Protein AF-0000000066259084 (afdb_homodimer)

Organism: Brucella abortus (strain 2308) (NCBI:txid359391)

Sequence (502 aa):
MPRYKLTVEYDGTPYVGWQRQENGHAVQGAIEQAFKKFCGEDLTLSAAGRTDAGVHATAQVAHVDLAKDWGAGKVRDAVNAHLVMADERISILNVEKTTDTFDARFSARARHYLYRIHNRRAPLAVDYQRAWWVQKQLDADAMHEAAQRLLGEHDFTTFRATQCQAKSPVKTLDRLDVTRNGDMVEMRVSARSFLHNQVRSFAGSLMEVGVGRWTADDLQAALEARDRKACGQVAPPYGLYLVGVDYAFPFMPRYKLTVEYDGTPYVGWQRQENGHAVQGAIEQAFKKFCGEDLTLSAAGRTDAGVHATAQVAHVDLAKDWGAGKVRDAVNAHLVMADERISILNVEKTTDTFDARFSARARHYLYRIHNRRAPLAVDYQRAWWVQKQLDADAMHEAAQRLLGEHDFTTFRATQCQAKSPVKTLDRLDVTRNGDMVEMRVSARSFLHNQVRSFAGSLMEVGVGRWTADDLQAALEARDRKACGQVAPPYGLYLVGVDYAFPF

Radius of gyration: 25.31 Å; Cα contacts (8 Å, |Δi|>4): 1233; chains: 2; bounding box: 58×64×52 Å

pLDDT: mean 97.37, std 3.91, range [64.94, 98.94]

Foldseek 3Di:
DWKKKWWKWFQLAQWQWADDDDPTHHVQVLLQVLVCVQPVDRWGKAWQDIAGRLATAPTTMIMTDDPDDDDFVSSQVSSQVSCVVVVGRMHGPGMDTDDPPDGNHPQWQKWKKKFKAQEDQDDDDPCVLQHHYDHAAFDQVQLFVLQVLQAAWAQQLLLADPPWDDPGSIFHWHDWGWDDDVRMIMIMTMGRDDHVLNVQLSVQQSRCRGNPNDGSVLSNVSRVVSDNVSTGDRHDNSRMYGYDTDGDDDD/DWKKKWWKWFQLAQWQWADDDDPTHHVQVLLQVLVCVQPVDRWGKAWQDIAGRLATAPTTMIMTDDPDDDDFVSSQVSSQVSCVVVVGRMHGPGMDTDDPPDGNHPQWQKWKKKFKAQEDQDDDDPCVSQHHYDHAAFDQVQLFVLQVLVAAWAQQLLQADPPWDDPGSIFHWHDWGWDDDVRMIMIMTMGRDDHVLNVQLSVQQSRCRGNPNDGSVLSNVSRVVSDNVSTGDRHDNSRMYGYDTDGDDDD

Solvent-accessible surface area (backbone atoms only — not comparable to full-atom values): 24966 Å² total; per-residue (Å²): 104,53,27,36,40,34,33,33,24,25,40,19,70,85,24,63,12,28,60,64,51,94,90,49,57,13,52,45,46,54,53,39,51,17,40,26,73,64,73,68,46,92,66,74,79,41,44,48,67,77,44,52,46,24,27,27,24,69,27,38,38,28,28,42,71,34,89,63,88,68,56,38,66,55,53,31,52,46,35,35,50,42,26,54,74,66,69,44,43,47,18,46,68,43,44,38,72,40,46,87,82,66,37,40,44,80,49,38,58,27,38,31,36,38,36,34,29,39,45,39,77,48,65,61,22,72,50,52,72,54,28,38,77,34,52,67,69,60,38,42,65,58,24,23,58,34,40,56,72,61,55,39,75,43,57,40,38,15,38,32,43,89,82,45,79,69,92,60,53,61,41,46,35,76,41,52,45,40,45,68,59,87,50,36,36,38,38,41,38,30,21,58,62,78,56,48,60,22,69,32,21,49,51,23,33,36,46,36,28,17,62,62,78,34,50,51,64,50,52,49,48,22,44,72,57,52,31,49,86,55,41,43,59,69,39,68,40,27,16,32,27,36,60,32,65,41,63,74,83,86,98,107,50,26,34,39,35,32,32,24,24,39,18,70,85,24,64,12,30,60,62,50,93,90,48,56,12,52,46,45,53,52,39,51,18,41,27,74,64,73,67,46,92,65,72,76,41,43,46,68,79,45,53,47,25,25,28,25,69,28,38,38,28,28,41,70,35,89,64,87,68,56,36,67,55,53,31,51,45,34,36,50,40,25,54,74,67,70,44,44,46,18,45,68,44,45,39,71,39,45,89,80,66,35,41,43,80,48,38,58,27,36,30,36,38,36,34,31,39,45,39,76,48,65,61,21,71,49,54,74,54,30,39,77,34,53,66,70,61,38,43,64,58,24,23,59,34,40,54,72,61,55,39,75,43,58,41,38,14,36,32,43,88,82,44,80,69,92,60,54,61,43,46,34,75,43,53,46,42,45,69,60,87,49,36,36,38,35,41,37,28,22,56,62,78,56,47,59,23,68,33,21,48,50,21,33,37,47,36,27,17,62,62,78,34,51,51,65,51,51,50,48,25,46,70,59,52,31,49,86,54,41,43,60,68,39,69,39,29,16,33,28,37,60,32,65,41,62,74,82,86,96

Structure (mmCIF, N/CA/C/O backbone):
data_AF-0000000066259084-model_v1
#
loop_
_entity.id
_entity.type
_entity.pdbx_description
1 polymer 'tRNA pseudouridine synthase A'
#
loop_
_atom_site.group_PDB
_atom_site.id
_atom_site.type_symbol
_atom_site.label_atom_id
_atom_site.label_alt_id
_atom_site.label_comp_id
_atom_site.label_asym_id
_atom_site.label_entity_id
_atom_site.label_seq_id
_atom_site.pdbx_PDB_ins_code
_atom_site.Cartn_x
_atom_site.Cartn_y
_atom_site.Cartn_z
_atom_site.occupancy
_atom_site.B_iso_or_equiv
_atom_site.auth_seq_id
_atom_site.auth_comp_id
_atom_site.auth_asym_id
_atom_site.auth_atom_id
_atom_site.pdbx_PDB_model_num
ATOM 1 N N . MET A 1 1 ? -19.312 32.031 11.414 1 90.81 1 MET A N 1
ATOM 2 C CA . MET A 1 1 ? -19.203 30.906 10.492 1 90.81 1 MET A CA 1
ATOM 3 C C . MET A 1 1 ? -18.656 29.672 11.203 1 90.81 1 MET A C 1
ATOM 5 O O . MET A 1 1 ? -17.609 29.75 11.867 1 90.81 1 MET A O 1
ATOM 9 N N . PRO A 1 2 ? -19.484 28.641 11.172 1 96.44 2 PRO A N 1
ATOM 10 C CA . PRO A 1 2 ? -18.984 27.438 11.852 1 96.44 2 PRO A CA 1
ATOM 11 C C . PRO A 1 2 ? -17.672 26.938 11.273 1 96.44 2 PRO A C 1
ATOM 13 O O . PRO A 1 2 ? -17.453 27.016 10.062 1 96.44 2 PRO A O 1
ATOM 16 N N . ARG A 1 3 ? -16.812 26.562 12.203 1 97.5 3 ARG A N 1
ATOM 17 C CA . ARG A 1 3 ? -15.531 26 11.805 1 97.5 3 ARG A CA 1
ATOM 18 C C . ARG A 1 3 ? -15.547 24.484 11.898 1 97.5 3 ARG A C 1
ATOM 20 O O . ARG A 1 3 ? -16.047 23.922 12.867 1 97.5 3 ARG A O 1
ATOM 27 N N . TYR A 1 4 ? -15 23.828 10.859 1 98.25 4 TYR A N 1
ATOM 28 C CA . TYR A 1 4 ? -14.938 22.359 10.789 1 98.25 4 TYR A CA 1
ATOM 29 C C . TYR A 1 4 ? -13.492 21.891 10.734 1 98.25 4 TYR A C 1
ATOM 31 O O . TYR A 1 4 ? -12.688 22.391 9.945 1 98.25 4 TYR A O 1
ATOM 39 N N . LYS A 1 5 ? -13.133 20.953 11.625 1 98.12 5 LYS A N 1
ATOM 40 C CA . LYS A 1 5 ? -11.867 20.219 11.586 1 98.12 5 LYS A CA 1
ATOM 41 C C . LYS A 1 5 ? -11.977 18.969 10.711 1 98.12 5 LYS A C 1
ATOM 43 O O . LYS A 1 5 ? -12.898 18.172 10.883 1 98.12 5 LYS A O 1
ATOM 48 N N . LEU A 1 6 ? -11.148 18.844 9.805 1 98.62 6 LEU A N 1
ATOM 49 C CA . LEU A 1 6 ? -11.109 17.703 8.891 1 98.62 6 LEU A CA 1
ATOM 50 C C . LEU A 1 6 ? -9.898 16.828 9.172 1 98.62 6 LEU A C 1
ATOM 52 O O . LEU A 1 6 ? -8.781 17.328 9.336 1 98.62 6 LEU A O 1
ATOM 56 N N . THR A 1 7 ? -10.047 15.523 9.289 1 98.81 7 THR A N 1
ATOM 57 C CA . THR A 1 7 ? -8.961 14.547 9.203 1 98.81 7 THR A CA 1
ATOM 58 C C . THR A 1 7 ? -8.875 13.953 7.801 1 98.81 7 THR A C 1
ATOM 60 O O . THR A 1 7 ? -9.859 13.398 7.297 1 98.81 7 THR A O 1
ATOM 63 N N . VAL A 1 8 ? -7.719 14.062 7.207 1 98.88 8 VAL A N 1
ATOM 64 C CA . VAL A 1 8 ? -7.609 13.812 5.773 1 98.88 8 VAL A CA 1
ATOM 65 C C . VAL A 1 8 ? -6.551 12.742 5.512 1 98.88 8 VAL A C 1
ATOM 67 O O . VAL A 1 8 ? -5.461 12.789 6.082 1 98.88 8 VAL A O 1
ATOM 70 N N . GLU A 1 9 ? -6.891 11.773 4.699 1 98.94 9 GLU A N 1
ATOM 71 C CA . GLU A 1 9 ? -5.973 10.789 4.137 1 98.94 9 GLU A CA 1
ATOM 72 C C . GLU A 1 9 ? -5.746 11.023 2.648 1 98.94 9 GLU A C 1
ATOM 74 O O . GLU A 1 9 ? -6.691 11.32 1.911 1 98.94 9 GLU A O 1
ATOM 79 N N . TYR A 1 10 ? -4.473 10.953 2.209 1 98.94 10 TYR A N 1
ATOM 80 C CA . TYR A 1 10 ? -4.258 11.031 0.77 1 98.94 10 TYR A CA 1
ATOM 81 C C . TYR A 1 10 ? -3.004 10.266 0.364 1 98.94 10 TYR A C 1
ATOM 83 O O . TYR A 1 10 ? -2.049 10.164 1.14 1 98.94 10 TYR A O 1
ATOM 91 N N . ASP A 1 11 ? -3.082 9.609 -0.791 1 98.81 11 ASP A N 1
ATOM 92 C CA . ASP A 1 11 ? -1.919 9.203 -1.572 1 98.81 11 ASP A CA 1
ATOM 93 C C . ASP A 1 11 ? -1.311 10.398 -2.309 1 98.81 11 ASP A C 1
ATOM 95 O O . ASP A 1 11 ? -1.929 10.953 -3.217 1 98.81 11 ASP A O 1
ATOM 99 N N . GLY A 1 12 ? -0.114 10.758 -1.939 1 98.69 12 GLY A N 1
ATOM 100 C CA . GLY A 1 12 ? 0.489 11.977 -2.445 1 98.69 12 GLY A CA 1
ATOM 101 C C . GLY A 1 12 ? 1.026 11.836 -3.857 1 98.69 12 GLY A C 1
ATOM 102 O O . GLY A 1 12 ? 1.414 12.828 -4.48 1 98.69 12 GLY A O 1
ATOM 103 N N . THR A 1 13 ? 0.967 10.727 -4.488 1 98.06 13 THR A N 1
ATOM 104 C CA . THR A 1 13 ? 1.646 10.383 -5.73 1 98.06 13 THR A CA 1
ATOM 105 C C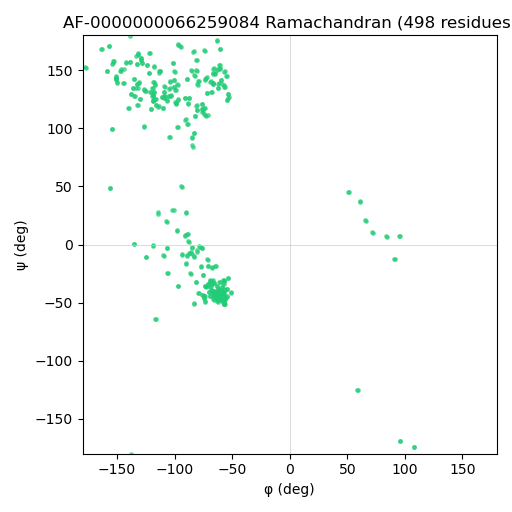 . THR A 1 13 ? 1.197 11.305 -6.863 1 98.06 13 THR A C 1
ATOM 107 O O . THR A 1 13 ? 2.027 11.844 -7.598 1 98.06 13 THR A O 1
ATOM 110 N N . PRO A 1 14 ? -0.052 11.562 -7.016 1 97.62 14 PRO A N 1
ATOM 111 C CA . PRO A 1 14 ? -0.443 12.352 -8.188 1 97.62 14 PRO A CA 1
ATOM 112 C C . PRO A 1 14 ? -0.421 13.852 -7.918 1 97.62 14 PRO A C 1
ATOM 114 O O . PRO A 1 14 ? -0.812 14.641 -8.781 1 97.62 14 PRO A O 1
ATOM 117 N N . TYR A 1 15 ? 0.095 14.305 -6.801 1 98.44 15 TYR A N 1
ATOM 118 C CA . TYR A 1 15 ? -0.053 15.703 -6.418 1 98.44 15 TYR A CA 1
ATOM 119 C C . TYR A 1 15 ? 1.305 16.391 -6.316 1 98.44 15 TYR A C 1
ATOM 121 O O . TYR A 1 15 ? 2.305 15.75 -5.973 1 98.44 15 TYR A O 1
ATOM 129 N N . VAL A 1 16 ? 1.311 17.672 -6.508 1 97.88 16 VAL A N 1
ATOM 130 C CA . VAL A 1 16 ? 2.518 18.484 -6.379 1 97.88 16 VAL A CA 1
ATOM 131 C C . VAL A 1 16 ? 2.654 18.984 -4.941 1 97.88 16 VAL A C 1
ATOM 133 O O . VAL A 1 16 ? 3.17 20.078 -4.703 1 97.88 16 VAL A O 1
ATOM 136 N N . GLY A 1 17 ? 2.105 18.234 -3.984 1 97.5 17 GLY A N 1
ATOM 137 C CA . GLY A 1 17 ? 2.146 18.594 -2.576 1 97.5 17 GLY A CA 1
ATOM 138 C C . GLY A 1 17 ? 0.803 19.047 -2.039 1 97.5 17 GLY A C 1
ATOM 139 O O . GLY A 1 17 ? -0.216 18.938 -2.723 1 97.5 17 GLY A O 1
ATOM 140 N N . TRP A 1 18 ? 0.792 19.484 -0.828 1 97.75 18 TRP A N 1
ATOM 141 C CA . TRP A 1 18 ? -0.435 19.938 -0.181 1 97.75 18 TRP A CA 1
ATOM 142 C C . TRP A 1 18 ? -0.875 21.297 -0.735 1 97.75 18 TRP A C 1
ATOM 144 O O . TRP A 1 18 ? -2.031 21.469 -1.134 1 97.75 18 TRP A O 1
ATOM 154 N N . GLN A 1 19 ? 0.042 22.234 -0.811 1 95.44 19 GLN A N 1
ATOM 155 C CA . GLN A 1 19 ? -0.275 23.656 -1.025 1 95.44 19 GLN A CA 1
ATOM 156 C C . GLN A 1 19 ? -0.739 23.891 -2.457 1 95.44 19 GLN A C 1
ATOM 158 O O . GLN A 1 19 ? -0.089 23.453 -3.41 1 95.44 19 GLN A O 1
ATOM 163 N N . ARG A 1 20 ? -1.82 24.562 -2.527 1 95 20 ARG A N 1
ATOM 164 C CA . ARG A 1 20 ? -2.363 24.938 -3.832 1 95 20 ARG A CA 1
ATOM 165 C C . ARG A 1 20 ? -1.345 25.719 -4.648 1 95 20 ARG A C 1
ATOM 167 O O . ARG A 1 20 ? -0.677 26.609 -4.121 1 95 20 ARG A O 1
ATOM 174 N N . GLN A 1 21 ? -1.228 25.375 -5.883 1 89.81 21 GLN A N 1
ATOM 175 C CA . GLN A 1 21 ? -0.349 26.062 -6.824 1 89.81 21 GLN A CA 1
ATOM 176 C C . GLN A 1 21 ? -1.098 26.438 -8.102 1 89.81 21 GLN A C 1
ATOM 178 O O . GLN A 1 21 ? -2.139 25.859 -8.406 1 89.81 21 GLN A O 1
ATOM 183 N N . GLU A 1 22 ? -0.577 27.359 -8.828 1 88.31 22 GLU A N 1
ATOM 184 C CA . GLU A 1 22 ? -1.215 27.844 -10.055 1 88.31 22 GLU A CA 1
ATOM 185 C C . GLU A 1 22 ? -1.18 26.781 -11.148 1 88.31 22 GLU A C 1
ATOM 187 O O . GLU A 1 22 ? -2.174 26.562 -11.844 1 88.31 22 GLU A O 1
ATOM 192 N N . ASN A 1 23 ? -0.126 26.109 -11.375 1 87.94 23 ASN A N 1
ATOM 193 C CA . ASN A 1 23 ? 0.038 25.188 -12.484 1 87.94 23 ASN A CA 1
ATOM 194 C C . ASN A 1 23 ? 0.192 23.75 -12.008 1 87.94 23 ASN A C 1
ATOM 196 O O . ASN A 1 23 ? 0.708 22.906 -12.727 1 87.94 23 ASN A O 1
ATOM 200 N N . GLY A 1 24 ? -0.366 23.375 -10.836 1 92.5 24 GLY A N 1
ATOM 201 C CA . GLY A 1 24 ? -0.184 22 -10.367 1 92.5 24 GLY A CA 1
ATOM 202 C C . GLY A 1 24 ? -1.385 21.469 -9.609 1 92.5 24 GLY A C 1
ATOM 203 O O . GLY A 1 24 ? -2.172 22.234 -9.062 1 92.5 24 GLY A O 1
ATOM 204 N N . HIS A 1 25 ? -1.585 20.188 -9.656 1 97.56 25 HIS A N 1
ATOM 205 C CA . HIS A 1 25 ? -2.66 19.5 -8.945 1 97.56 25 HIS A CA 1
ATOM 206 C C . HIS A 1 25 ? -2.271 19.219 -7.5 1 97.56 25 HIS A C 1
ATOM 208 O O . HIS A 1 25 ? -1.547 18.25 -7.227 1 97.56 25 HIS A O 1
ATOM 214 N N . ALA A 1 26 ? -2.668 20.078 -6.59 1 98.44 26 ALA A N 1
ATOM 215 C CA . ALA A 1 26 ? -2.309 19.984 -5.176 1 98.44 26 ALA A CA 1
ATOM 216 C C . ALA A 1 26 ? -3.461 19.406 -4.355 1 98.44 26 ALA A C 1
ATOM 218 O O . ALA A 1 26 ? -4.625 19.516 -4.746 1 98.44 26 ALA A O 1
ATOM 219 N N . VAL A 1 27 ? -3.191 18.828 -3.219 1 98.75 27 VAL A N 1
ATOM 220 C CA . VAL A 1 27 ? -4.191 18.219 -2.352 1 98.75 27 VAL A CA 1
ATOM 221 C C . VAL A 1 27 ? -5.184 19.281 -1.88 1 98.75 27 VAL A C 1
ATOM 223 O O . VAL A 1 27 ? -6.398 19.078 -1.943 1 98.75 27 VAL A O 1
ATOM 226 N N . GLN A 1 28 ? -4.621 20.406 -1.45 1 98.62 28 GLN A N 1
ATOM 227 C CA . GLN A 1 28 ? -5.449 21.5 -0.959 1 98.62 28 GLN A CA 1
ATOM 228 C C . GLN A 1 28 ? -6.457 21.953 -2.014 1 98.62 28 GLN A C 1
ATOM 230 O O . GLN A 1 28 ? -7.656 22.047 -1.731 1 98.62 28 GLN A O 1
ATOM 235 N N . GLY A 1 29 ? -5.953 22.219 -3.227 1 98.12 29 GLY A N 1
ATOM 236 C CA . GLY A 1 29 ? -6.828 22.641 -4.309 1 98.12 29 GLY A CA 1
ATOM 237 C C . GLY A 1 29 ? -7.93 21.641 -4.613 1 98.12 29 GLY A C 1
ATOM 238 O O . GLY A 1 29 ? -9.07 22.031 -4.863 1 98.12 29 GLY A O 1
ATOM 239 N N . ALA A 1 30 ? -7.617 20.391 -4.605 1 98.56 30 ALA A N 1
ATOM 240 C CA . ALA A 1 30 ? -8.594 19.344 -4.875 1 98.56 30 ALA A CA 1
ATOM 241 C C . ALA A 1 30 ? -9.719 19.344 -3.84 1 98.56 30 ALA A C 1
ATOM 243 O O . ALA A 1 30 ? -10.898 19.234 -4.191 1 98.56 30 ALA A O 1
ATOM 244 N N . ILE A 1 31 ? -9.375 19.469 -2.555 1 98.81 31 ILE A N 1
ATOM 245 C CA . ILE A 1 31 ? -10.375 19.484 -1.488 1 98.81 31 ILE A CA 1
ATOM 246 C C . ILE A 1 31 ? -11.227 20.75 -1.595 1 98.81 31 ILE A C 1
ATOM 248 O O . ILE A 1 31 ? -12.445 20.688 -1.447 1 98.81 31 ILE A O 1
ATOM 252 N N . GLU A 1 32 ? -10.539 21.906 -1.866 1 98.62 32 GLU A N 1
ATOM 253 C CA . GLU A 1 32 ? -11.266 23.156 -2.01 1 98.62 32 GLU A CA 1
ATOM 254 C C . GLU A 1 32 ? -12.258 23.094 -3.17 1 98.62 32 GLU A C 1
ATOM 256 O O . GLU A 1 32 ? -13.375 23.594 -3.064 1 98.62 32 GLU A O 1
ATOM 261 N N . GLN A 1 33 ? -11.844 22.469 -4.23 1 98.25 33 GLN A N 1
ATOM 262 C CA . GLN A 1 33 ? -12.75 22.281 -5.359 1 98.25 33 GLN A CA 1
ATOM 263 C C . GLN A 1 33 ? -13.938 21.406 -4.98 1 98.25 33 GLN A C 1
ATOM 265 O O . GLN A 1 33 ? -15.062 21.641 -5.414 1 98.25 33 GLN A O 1
ATOM 270 N N . ALA A 1 34 ? -13.727 20.375 -4.215 1 98.75 34 ALA A N 1
ATOM 271 C CA . ALA A 1 34 ? -14.812 19.516 -3.738 1 98.75 34 ALA A CA 1
ATOM 272 C C . ALA A 1 34 ? -15.805 20.312 -2.893 1 98.75 34 ALA A C 1
ATOM 274 O O . ALA A 1 34 ? -17.016 20.156 -3.021 1 98.75 34 ALA A O 1
ATOM 275 N N . PHE A 1 35 ? -15.289 21.219 -2.049 1 98.75 35 PHE A N 1
ATOM 276 C CA . PHE A 1 35 ? -16.156 22.078 -1.249 1 98.75 35 PHE A CA 1
ATOM 277 C C . PHE A 1 35 ? -16.953 23.016 -2.141 1 98.75 35 PHE A C 1
ATOM 279 O O . PHE A 1 35 ? -18.141 23.266 -1.893 1 98.75 35 PHE A O 1
ATOM 286 N N . LYS A 1 36 ? -16.266 23.562 -3.158 1 98.69 36 LYS A N 1
ATOM 287 C CA . LYS A 1 36 ? -16.969 24.453 -4.094 1 98.69 36 LYS A CA 1
ATOM 288 C C . LYS A 1 36 ? -18.156 23.734 -4.734 1 98.69 36 LYS A C 1
ATOM 290 O O . LYS A 1 36 ? -19.234 24.312 -4.848 1 98.69 36 LYS A O 1
ATOM 295 N N . LYS A 1 37 ? -17.984 22.531 -5.086 1 98.62 37 LYS A N 1
ATOM 296 C CA . LYS A 1 37 ? -19.047 21.75 -5.703 1 98.62 37 LYS A CA 1
ATOM 297 C C . LYS A 1 37 ? -20.141 21.406 -4.688 1 98.62 37 LYS A C 1
ATOM 299 O O . LYS A 1 37 ? -21.328 21.359 -5.035 1 98.62 37 LYS A O 1
ATOM 304 N N . PHE A 1 38 ? -19.734 21.203 -3.441 1 98.44 38 PHE A N 1
ATOM 305 C CA . PHE A 1 38 ? -20.656 20.797 -2.375 1 98.44 38 PHE A CA 1
ATOM 306 C C . PHE A 1 38 ? -21.531 21.969 -1.945 1 98.44 38 PHE A C 1
ATOM 308 O O . PHE A 1 38 ? -22.75 21.859 -1.937 1 98.44 38 PHE A O 1
ATOM 315 N N . CYS A 1 39 ? -20.891 23.156 -1.78 1 97.81 39 CYS A N 1
ATOM 316 C CA . CYS A 1 39 ? -21.688 24.203 -1.126 1 97.81 39 CYS A CA 1
ATOM 317 C C . CYS A 1 39 ? -21.531 25.531 -1.846 1 97.81 39 CYS A C 1
ATOM 319 O O . CYS A 1 39 ? -22.047 26.547 -1.381 1 97.81 39 CYS A O 1
ATOM 321 N N . GLY A 1 40 ? -20.734 25.547 -2.914 1 97.75 40 GLY A N 1
ATOM 322 C CA . GLY A 1 40 ? -20.672 26.719 -3.771 1 97.75 40 GLY A CA 1
ATOM 323 C C . GLY A 1 40 ? -19.703 27.781 -3.26 1 97.75 40 GLY A C 1
ATOM 324 O O . GLY A 1 40 ? -19.594 28.859 -3.842 1 97.75 40 GLY A O 1
ATOM 325 N N . GLU A 1 41 ? -18.969 27.5 -2.238 1 96.88 41 GLU A N 1
ATOM 326 C CA . GLU A 1 41 ? -18.109 28.484 -1.611 1 96.88 41 GLU A CA 1
ATOM 327 C C . GLU A 1 41 ? -16.672 28.359 -2.111 1 96.88 41 GLU A C 1
ATOM 329 O O . GLU A 1 41 ? -16.172 27.25 -2.305 1 96.88 41 GLU A O 1
ATOM 334 N N . ASP A 1 42 ? -16.094 29.547 -2.359 1 95.94 42 ASP A N 1
ATOM 335 C CA . ASP A 1 42 ? -14.648 29.594 -2.562 1 95.94 42 ASP A CA 1
ATOM 336 C C . ASP A 1 42 ? -13.914 29.781 -1.236 1 95.94 42 ASP A C 1
ATOM 338 O O . ASP A 1 42 ? -13.977 30.859 -0.631 1 95.94 42 ASP A O 1
ATOM 342 N N . LEU A 1 43 ? -13.344 28.75 -0.74 1 96 43 LEU A N 1
ATOM 343 C CA . LEU A 1 43 ? -12.719 28.812 0.576 1 96 43 LEU A CA 1
ATOM 344 C C . LEU A 1 43 ? -11.242 28.438 0.492 1 96 43 LEU A C 1
ATOM 346 O O . LEU A 1 43 ? -10.766 28 -0.558 1 96 43 LEU A O 1
ATOM 350 N N . THR A 1 44 ? -10.555 28.75 1.512 1 95.81 44 THR A N 1
ATOM 351 C CA . THR A 1 44 ? -9.148 28.359 1.667 1 95.81 44 THR A CA 1
ATOM 352 C C . THR A 1 44 ? -8.961 27.484 2.898 1 95.81 44 THR A C 1
ATOM 354 O O . THR A 1 44 ? -9.352 27.859 4.004 1 95.81 44 THR A O 1
ATOM 357 N N . LEU A 1 45 ? -8.422 26.312 2.695 1 97.12 45 LEU A N 1
ATOM 358 C CA . LEU A 1 45 ? -8.141 25.391 3.793 1 97.12 45 LEU A CA 1
ATOM 359 C C . LEU A 1 45 ? -6.863 25.781 4.523 1 97.12 45 LEU A C 1
ATOM 361 O O . LEU A 1 45 ? -5.898 26.234 3.896 1 97.12 45 LEU A O 1
ATOM 365 N N . SER A 1 46 ? -6.895 25.656 5.762 1 97.06 46 SER A N 1
ATOM 366 C CA . SER A 1 46 ? -5.684 25.656 6.574 1 97.06 46 SER A CA 1
ATOM 367 C C . SER A 1 46 ? -5.316 24.25 7.039 1 97.06 46 SER A C 1
ATOM 369 O O . SER A 1 46 ? -6.195 23.469 7.414 1 97.06 46 SER A O 1
ATOM 371 N N . ALA A 1 47 ? -4.109 23.922 7.043 1 98 47 ALA A N 1
ATOM 372 C CA . ALA A 1 47 ? -3.703 22.562 7.391 1 98 47 ALA A CA 1
ATOM 373 C C . ALA A 1 47 ? -2.617 22.578 8.461 1 98 47 ALA A C 1
ATOM 375 O O . ALA A 1 47 ? -1.923 23.578 8.641 1 98 47 ALA A O 1
ATOM 376 N N . ALA A 1 48 ? -2.523 21.438 9.125 1 97.62 48 ALA A N 1
ATOM 377 C CA . ALA A 1 48 ? -1.531 21.266 10.18 1 97.62 48 ALA A CA 1
ATOM 378 C C . ALA A 1 48 ? -0.12 21.219 9.609 1 97.62 48 ALA A C 1
ATOM 380 O O . ALA A 1 48 ? 0.85 21.562 10.289 1 97.62 48 ALA A O 1
ATOM 381 N N . GLY A 1 49 ? 0.018 20.703 8.422 1 94.38 49 GLY A N 1
ATOM 382 C CA . GLY A 1 49 ? 1.308 20.594 7.762 1 94.38 49 GLY A CA 1
ATOM 383 C C . GLY A 1 49 ? 1.21 20.656 6.25 1 94.38 49 GLY A C 1
ATOM 384 O O . GLY A 1 49 ? 0.249 20.156 5.66 1 94.38 49 GLY A O 1
ATOM 385 N N . ARG A 1 50 ? 2.166 21.281 5.633 1 93.75 50 ARG A N 1
ATOM 386 C CA . ARG A 1 50 ? 2.275 21.328 4.18 1 93.75 50 ARG A CA 1
ATOM 387 C C . ARG A 1 50 ? 3.254 20.281 3.67 1 93.75 50 ARG A C 1
ATOM 389 O O . ARG A 1 50 ? 4.469 20.5 3.672 1 93.75 50 ARG A O 1
ATOM 396 N N . THR A 1 51 ? 2.719 19.203 3.188 1 97.06 51 THR A N 1
ATOM 397 C CA . THR A 1 51 ? 3.557 18.094 2.717 1 97.06 51 THR A CA 1
ATOM 398 C C . THR A 1 51 ? 4.07 18.375 1.306 1 97.06 51 THR A C 1
ATOM 400 O O . THR A 1 51 ? 3.367 18.984 0.493 1 97.06 51 THR A O 1
ATOM 403 N N . ASP A 1 52 ? 5.246 17.859 0.987 1 96.06 52 ASP A N 1
ATOM 404 C CA . ASP A 1 52 ? 5.863 18 -0.329 1 96.06 52 ASP A CA 1
ATOM 405 C C . ASP A 1 52 ? 5.168 17.109 -1.354 1 96.06 52 ASP A C 1
ATOM 407 O O . ASP A 1 52 ? 4.355 16.25 -0.993 1 96.06 52 ASP A O 1
ATOM 411 N N . ALA A 1 53 ? 5.531 17.422 -2.641 1 97.44 53 ALA A N 1
ATOM 412 C CA . ALA A 1 53 ? 5.074 16.547 -3.723 1 97.44 53 ALA A CA 1
ATOM 413 C C . ALA A 1 53 ? 5.445 15.094 -3.455 1 97.44 53 ALA A C 1
ATOM 415 O O . ALA A 1 53 ? 6.586 14.797 -3.09 1 97.44 53 ALA A O 1
ATOM 416 N N . GLY A 1 54 ? 4.453 14.234 -3.574 1 98.25 54 GLY A N 1
ATOM 417 C CA . GLY A 1 54 ? 4.715 12.812 -3.463 1 98.25 54 GLY A CA 1
ATOM 418 C C . GLY A 1 54 ? 4.578 12.289 -2.047 1 98.25 54 GLY A C 1
ATOM 419 O O . GLY A 1 54 ? 4.551 11.07 -1.827 1 98.25 54 GLY A O 1
ATOM 420 N N . VAL A 1 55 ? 4.496 13.164 -1.034 1 98.88 55 VAL A N 1
ATOM 421 C CA . VAL A 1 55 ? 4.375 12.742 0.358 1 98.88 55 VAL A CA 1
ATOM 422 C C . VAL A 1 55 ? 2.926 12.367 0.659 1 98.88 55 VAL A C 1
ATOM 424 O O . VAL A 1 55 ? 1.995 13.047 0.221 1 98.88 55 VAL A O 1
ATOM 427 N N . HIS A 1 56 ? 2.754 11.297 1.377 1 98.94 56 HIS A N 1
ATOM 428 C CA . HIS A 1 56 ? 1.436 10.781 1.721 1 98.94 56 HIS A CA 1
ATOM 429 C C . HIS A 1 56 ? 0.985 11.281 3.09 1 98.94 56 HIS A C 1
ATOM 431 O O . HIS A 1 56 ? 1.772 11.875 3.828 1 98.94 56 HIS A O 1
ATOM 437 N N . ALA A 1 57 ? -0.275 11.008 3.361 1 98.94 57 ALA A N 1
ATOM 438 C CA . ALA A 1 57 ? -0.785 11.242 4.711 1 98.94 57 ALA A CA 1
ATOM 439 C C . ALA A 1 57 ? -1.908 10.266 5.047 1 98.94 57 ALA A C 1
ATOM 441 O O . ALA A 1 57 ? -2.752 9.961 4.199 1 98.94 57 ALA A O 1
ATOM 442 N N . THR A 1 58 ? -1.876 9.789 6.266 1 98.69 58 THR A N 1
ATOM 443 C CA . THR A 1 58 ? -2.996 8.992 6.762 1 98.69 58 THR A CA 1
ATOM 444 C C . THR A 1 58 ? -3.783 9.773 7.812 1 98.69 58 THR A C 1
ATOM 446 O O . THR A 1 58 ? -4.887 9.367 8.195 1 98.69 58 THR A O 1
ATOM 449 N N . ALA A 1 59 ? -3.236 10.922 8.242 1 98.5 59 ALA A N 1
ATOM 450 C CA . ALA A 1 59 ? -3.916 11.688 9.281 1 98.5 59 ALA A CA 1
ATOM 451 C C . ALA A 1 59 ? -3.516 13.164 9.234 1 98.5 59 ALA A C 1
ATOM 453 O O . ALA A 1 59 ? -3.139 13.742 10.25 1 98.5 59 ALA A O 1
ATOM 454 N N . GLN A 1 60 ? -3.543 13.766 8.078 1 98.81 60 GLN A N 1
ATOM 455 C CA . GLN A 1 60 ? -3.463 15.219 7.98 1 98.81 60 GLN A CA 1
ATOM 456 C C . GLN A 1 60 ? -4.68 15.883 8.617 1 98.81 60 GLN A C 1
ATOM 458 O O . GLN A 1 60 ? -5.766 15.297 8.648 1 98.81 60 GLN A O 1
ATOM 463 N N . VAL A 1 61 ? -4.492 17.047 9.195 1 98.69 61 VAL A N 1
ATOM 464 C CA . VAL A 1 61 ? -5.613 17.781 9.758 1 98.69 61 VAL A CA 1
ATOM 465 C C . VAL A 1 61 ? -5.727 19.141 9.078 1 98.69 61 VAL A C 1
ATOM 467 O O . VAL A 1 61 ? -4.723 19.844 8.898 1 98.69 61 VAL A O 1
ATOM 470 N N . ALA A 1 62 ? -6.855 19.453 8.672 1 98.62 62 ALA A N 1
ATOM 471 C CA . ALA A 1 62 ? -7.172 20.766 8.109 1 98.62 62 ALA A CA 1
ATOM 472 C C . ALA A 1 62 ? -8.438 21.328 8.734 1 98.62 62 ALA A C 1
ATOM 474 O O . ALA A 1 62 ? -9.148 20.641 9.477 1 98.62 62 ALA A O 1
ATOM 475 N N . HIS A 1 63 ? -8.656 22.625 8.562 1 98.31 63 HIS A N 1
ATOM 476 C CA . HIS A 1 63 ? -9.922 23.203 8.984 1 98.31 63 HIS A CA 1
ATOM 477 C C . HIS A 1 63 ? -10.445 24.203 7.965 1 98.31 63 HIS A C 1
ATOM 479 O O . HIS A 1 63 ? -9.68 24.703 7.137 1 98.31 63 HIS A O 1
ATOM 485 N N . VAL A 1 64 ? -11.656 24.406 8 1 98.06 64 VAL A N 1
ATOM 486 C CA . VAL A 1 64 ? -12.336 25.328 7.105 1 98.06 64 VAL A CA 1
ATOM 487 C C . VAL A 1 64 ? -13.523 25.984 7.824 1 98.06 64 VAL A C 1
ATOM 489 O O . VAL A 1 64 ? -14.094 25.391 8.742 1 98.06 64 VAL A O 1
ATOM 492 N N . ASP A 1 65 ? -13.828 27.188 7.445 1 97.94 65 ASP A N 1
ATOM 493 C CA . ASP A 1 65 ? -15.039 27.875 7.883 1 97.94 65 ASP A CA 1
ATOM 494 C C . ASP A 1 65 ? -16.094 27.875 6.785 1 97.94 65 ASP A C 1
ATOM 496 O O . ASP A 1 65 ? -15.805 28.188 5.633 1 97.94 65 ASP A O 1
ATOM 500 N N . LEU A 1 66 ? -17.281 27.438 7.152 1 98 66 LEU A N 1
ATOM 501 C CA . LEU A 1 66 ? -18.359 27.391 6.172 1 98 66 LEU A CA 1
ATOM 502 C C . LEU A 1 66 ? -19.453 28.391 6.531 1 98 66 LEU A C 1
ATOM 504 O O . LEU A 1 66 ? -19.703 28.641 7.711 1 98 66 LEU A O 1
ATOM 508 N N . ALA A 1 67 ? -20.094 28.922 5.48 1 97.38 67 ALA A N 1
ATOM 509 C CA . ALA A 1 67 ? -21.141 29.922 5.672 1 97.38 67 ALA A CA 1
ATOM 510 C C . ALA A 1 67 ? -22.359 29.312 6.363 1 97.38 67 ALA A C 1
ATOM 512 O O . ALA A 1 67 ? -22.969 29.938 7.234 1 97.38 67 ALA A O 1
ATOM 513 N N . LYS A 1 68 ? -22.688 28.125 5.953 1 97.38 68 LYS A N 1
ATOM 514 C CA . LYS A 1 68 ? -23.859 27.422 6.5 1 97.38 68 LYS A CA 1
ATOM 515 C C . LYS A 1 68 ? -23.438 26.406 7.559 1 97.38 68 LYS A C 1
ATOM 517 O O . LYS A 1 68 ? -22.375 25.797 7.461 1 97.38 68 LYS A O 1
ATOM 522 N N . ASP A 1 69 ? -24.344 26.219 8.547 1 97.75 69 ASP A N 1
ATOM 523 C CA . ASP A 1 69 ? -24.125 25.266 9.625 1 97.75 69 ASP A CA 1
ATOM 524 C C . ASP A 1 69 ? -24.531 23.844 9.211 1 97.75 69 ASP A C 1
ATOM 526 O O . ASP A 1 69 ? -25.625 23.391 9.562 1 97.75 69 ASP A O 1
ATOM 530 N N . TRP A 1 70 ? -23.688 23.156 8.578 1 97.81 70 TRP A N 1
ATOM 531 C CA . TRP A 1 70 ? -23.953 21.797 8.109 1 97.81 70 TRP A CA 1
ATOM 532 C C . TRP A 1 70 ? -23.672 20.781 9.203 1 97.81 70 TRP A C 1
ATOM 534 O O . TRP A 1 70 ? -22.812 21 10.055 1 97.81 70 TRP A O 1
ATOM 544 N N . GLY A 1 71 ? -24.391 19.688 9.188 1 98.25 71 GLY A N 1
ATOM 545 C CA . GLY A 1 71 ? -23.938 18.562 9.984 1 98.25 71 GLY A CA 1
ATOM 546 C C . GLY A 1 71 ? -22.578 18.031 9.57 1 98.25 71 GLY A C 1
ATOM 547 O O . GLY A 1 71 ? -22.281 17.938 8.375 1 98.25 71 GLY A O 1
ATOM 548 N N . ALA A 1 72 ? -21.734 17.688 10.523 1 98.25 72 ALA A N 1
ATOM 549 C CA . ALA A 1 72 ? -20.375 17.219 10.25 1 98.25 72 ALA A CA 1
ATOM 550 C C . ALA A 1 72 ? -20.391 16.016 9.312 1 98.25 72 ALA A C 1
ATOM 552 O O . ALA A 1 72 ? -19.578 15.938 8.391 1 98.25 72 ALA A O 1
ATOM 553 N N . GLY A 1 73 ? -21.25 15.062 9.602 1 98.19 73 GLY A N 1
ATOM 554 C CA . GLY A 1 73 ? -21.359 13.891 8.758 1 98.19 73 GLY A CA 1
ATOM 555 C C . GLY A 1 73 ? -21.719 14.219 7.32 1 98.19 73 GLY A C 1
ATOM 556 O O . GLY A 1 73 ? -21.203 13.594 6.387 1 98.19 73 GLY A O 1
ATOM 557 N N . LYS A 1 74 ? -22.594 15.156 7.176 1 98.5 74 LYS A N 1
ATOM 558 C CA . LYS A 1 74 ? -22.984 15.594 5.84 1 98.5 74 LYS A CA 1
ATOM 559 C C . LYS A 1 74 ? -21.797 16.203 5.098 1 98.5 74 LYS A C 1
ATOM 561 O O . LYS A 1 74 ? -21.594 15.938 3.912 1 98.5 74 LYS A O 1
ATOM 566 N N . VAL A 1 75 ? -21.047 17.062 5.777 1 98.69 75 VAL A N 1
ATOM 567 C CA . VAL A 1 75 ? -19.875 17.672 5.184 1 98.69 75 VAL A CA 1
ATOM 568 C C . VAL A 1 75 ? -18.906 16.594 4.723 1 98.69 75 VAL A C 1
ATOM 570 O O . VAL A 1 75 ? -18.453 16.594 3.57 1 98.69 75 VAL A O 1
ATOM 573 N N . ARG A 1 76 ? -18.609 15.625 5.57 1 98.81 76 ARG A N 1
ATOM 574 C CA . ARG A 1 76 ? -17.688 14.531 5.266 1 98.81 76 ARG A CA 1
ATOM 575 C C . ARG A 1 76 ? -18.141 13.773 4.02 1 98.81 76 ARG A C 1
ATOM 577 O O . ARG A 1 76 ? -17.359 13.602 3.078 1 98.81 76 ARG A O 1
ATOM 584 N N . ASP A 1 77 ? -19.422 13.383 4.039 1 98.62 77 ASP A N 1
ATOM 585 C CA . ASP A 1 77 ? -19.922 12.516 2.979 1 98.62 77 ASP A CA 1
ATOM 586 C C . ASP A 1 77 ? -20.016 13.266 1.653 1 98.62 77 ASP A C 1
ATOM 588 O O . ASP A 1 77 ? -19.688 12.719 0.599 1 98.62 77 ASP A O 1
ATOM 592 N N . ALA A 1 78 ? -20.469 14.5 1.734 1 98.81 78 ALA A N 1
ATOM 593 C CA . ALA A 1 78 ? -20.609 15.289 0.518 1 98.81 78 ALA A CA 1
ATOM 594 C C . ALA A 1 78 ? -19.25 15.578 -0.115 1 98.81 78 ALA A C 1
ATOM 596 O O . ALA A 1 78 ? -19.078 15.438 -1.329 1 98.81 78 ALA A O 1
ATOM 597 N N . VAL A 1 79 ? -18.297 15.969 0.688 1 98.88 79 VAL A N 1
ATOM 598 C CA . VAL A 1 79 ? -16.969 16.281 0.168 1 98.88 79 VAL A CA 1
ATOM 599 C C . VAL A 1 79 ? -16.344 15.008 -0.419 1 98.88 79 VAL A C 1
ATOM 601 O O . VAL A 1 79 ? -15.766 15.047 -1.511 1 98.88 79 VAL A O 1
ATOM 604 N N . ASN A 1 80 ? -16.453 13.906 0.244 1 98.88 80 ASN A N 1
ATOM 605 C CA . ASN A 1 80 ? -15.922 12.641 -0.265 1 98.88 80 ASN A CA 1
ATOM 606 C C . ASN A 1 80 ? -16.594 12.25 -1.583 1 98.88 80 ASN A C 1
ATOM 608 O O . ASN A 1 80 ? -15.93 11.719 -2.48 1 98.88 80 ASN A O 1
ATOM 612 N N . ALA A 1 81 ? -17.875 12.484 -1.637 1 98.75 81 ALA A N 1
ATOM 613 C CA . ALA A 1 81 ? -18.578 12.164 -2.879 1 98.75 81 ALA A CA 1
ATOM 614 C C . ALA A 1 81 ? -17.969 12.914 -4.059 1 98.75 81 ALA A C 1
ATOM 616 O O . ALA A 1 81 ? -17.734 12.336 -5.125 1 98.75 81 ALA A O 1
ATOM 617 N N . HIS A 1 82 ? -17.672 14.133 -3.84 1 98.88 82 HIS A N 1
ATOM 618 C CA . HIS A 1 82 ? -17.109 14.953 -4.91 1 98.88 82 HIS A CA 1
ATOM 619 C C . HIS A 1 82 ? -15.672 14.555 -5.207 1 98.88 82 HIS A C 1
ATOM 621 O O . HIS A 1 82 ? -15.227 14.609 -6.359 1 98.88 82 HIS A O 1
ATOM 627 N N . LEU A 1 83 ? -14.945 14.203 -4.18 1 98.88 83 LEU A N 1
ATOM 628 C CA . LEU A 1 83 ? -13.578 13.75 -4.383 1 98.88 83 LEU A CA 1
ATOM 629 C C . LEU A 1 83 ? -13.547 12.461 -5.195 1 98.88 83 LEU A C 1
ATOM 631 O O . LEU A 1 83 ? -12.734 12.32 -6.113 1 98.88 83 LEU A O 1
ATOM 635 N N . VAL A 1 84 ? -14.453 11.508 -4.855 1 98.5 84 VAL A N 1
ATOM 636 C CA . VAL A 1 84 ? -14.539 10.234 -5.574 1 98.5 84 VAL A CA 1
ATOM 637 C C . VAL A 1 84 ? -14.93 10.492 -7.027 1 98.5 84 VAL A C 1
ATOM 639 O O . VAL A 1 84 ? -14.312 9.945 -7.945 1 98.5 84 VAL A O 1
ATOM 642 N N . MET A 1 85 ? -15.914 11.352 -7.246 1 98.44 85 MET A N 1
ATOM 643 C CA . MET A 1 85 ? -16.375 11.672 -8.594 1 98.44 85 MET A CA 1
ATOM 644 C C . MET A 1 85 ? -15.258 12.281 -9.422 1 98.44 85 MET A C 1
ATOM 646 O O . MET A 1 85 ? -15.188 12.062 -10.633 1 98.44 85 MET A O 1
ATOM 650 N N . ALA A 1 86 ? -14.398 12.992 -8.789 1 98.56 86 ALA A N 1
ATOM 651 C CA . ALA A 1 86 ? -13.297 13.664 -9.469 1 98.56 86 ALA A CA 1
ATOM 652 C C . ALA A 1 86 ? -12.078 12.75 -9.578 1 98.56 86 ALA A C 1
ATOM 654 O O . ALA A 1 86 ? -11.016 13.164 -10.047 1 98.56 86 ALA A O 1
ATOM 655 N N . ASP A 1 87 ? -12.203 11.523 -9.117 1 98.19 87 ASP A N 1
ATOM 656 C CA . ASP A 1 87 ? -11.148 10.508 -9.164 1 98.19 87 ASP A CA 1
ATOM 657 C C . ASP A 1 87 ? -9.922 10.961 -8.375 1 98.19 87 ASP A C 1
ATOM 659 O O . ASP A 1 87 ? -8.789 10.766 -8.82 1 98.19 87 ASP A O 1
ATOM 663 N N . GLU A 1 88 ? -10.141 11.664 -7.25 1 98.75 88 GLU A N 1
ATOM 664 C CA . GLU A 1 88 ? -9.055 12.117 -6.383 1 98.75 88 GLU A CA 1
ATOM 665 C C . GLU A 1 88 ? -8.609 11.008 -5.43 1 98.75 88 GLU A C 1
ATOM 667 O O . GLU A 1 88 ? -9.438 10.219 -4.965 1 98.75 88 GLU A O 1
ATOM 672 N N . ARG A 1 89 ? -7.355 10.961 -5.133 1 98.75 89 ARG A N 1
ATOM 673 C CA . ARG A 1 89 ? -6.805 10.023 -4.16 1 98.75 89 ARG A CA 1
ATOM 674 C C . ARG A 1 89 ? -6.723 10.664 -2.775 1 98.75 89 ARG A C 1
ATOM 676 O O . ARG A 1 89 ? -5.668 10.641 -2.137 1 98.75 89 ARG A O 1
ATOM 683 N N . ILE A 1 90 ? -7.777 11.219 -2.391 1 98.94 90 ILE A N 1
ATOM 684 C CA . ILE A 1 90 ? -7.965 11.914 -1.123 1 98.94 90 ILE A CA 1
ATOM 685 C C . ILE A 1 90 ? -9.242 11.422 -0.446 1 98.94 90 ILE A C 1
ATOM 687 O O . ILE A 1 90 ? -10.258 11.195 -1.108 1 98.94 90 ILE A O 1
ATOM 691 N N . SER A 1 91 ? -9.172 11.242 0.833 1 98.94 91 SER A N 1
ATOM 692 C CA . SER A 1 91 ? -10.328 10.828 1.618 1 98.94 91 SER A CA 1
ATOM 693 C C . SER A 1 91 ? -10.453 11.656 2.893 1 98.94 91 SER A C 1
ATOM 695 O O . SER A 1 91 ? -9.477 11.836 3.621 1 98.94 91 SER A O 1
ATOM 697 N N . ILE A 1 92 ? -11.648 12.227 3.102 1 98.94 92 ILE A N 1
ATOM 698 C CA . ILE A 1 92 ? -11.953 12.844 4.391 1 98.94 92 ILE A CA 1
ATOM 699 C C . ILE A 1 92 ? -12.406 11.766 5.379 1 98.94 92 ILE A C 1
ATOM 701 O O . ILE A 1 92 ? -13.508 11.234 5.27 1 98.94 92 ILE A O 1
ATOM 705 N N . LEU A 1 93 ? -11.609 11.508 6.344 1 98.81 93 LEU A N 1
ATOM 706 C CA . LEU A 1 93 ? -11.859 10.414 7.277 1 98.81 93 LEU A CA 1
ATOM 707 C C . LEU A 1 93 ? -12.891 10.82 8.328 1 98.81 93 LEU A C 1
ATOM 709 O O . LEU A 1 93 ? -13.719 10.008 8.734 1 98.81 93 LEU A O 1
ATOM 713 N N . ASN A 1 94 ? -12.758 12.016 8.789 1 98.44 94 ASN A N 1
ATOM 714 C CA . ASN A 1 94 ? -13.609 12.539 9.852 1 98.44 94 ASN A CA 1
ATOM 715 C C . ASN A 1 94 ? -13.781 14.055 9.742 1 98.44 94 ASN A C 1
ATOM 717 O O . ASN A 1 94 ? -12.883 14.75 9.273 1 98.44 94 ASN A O 1
ATOM 721 N N . VAL A 1 95 ? -14.938 14.516 10.078 1 98.5 95 VAL A N 1
ATOM 722 C CA . VAL A 1 95 ? -15.234 15.938 10.203 1 98.5 95 VAL A CA 1
ATOM 723 C C . VAL A 1 95 ? -15.828 16.219 11.578 1 98.5 95 VAL A C 1
ATOM 725 O O . VAL A 1 95 ? -16.688 15.469 12.055 1 98.5 95 VAL A O 1
ATOM 728 N N . GLU A 1 96 ? -15.328 17.234 12.227 1 97.12 96 GLU A N 1
ATOM 729 C CA . GLU A 1 96 ? -15.852 17.688 13.516 1 97.12 96 GLU A CA 1
ATOM 730 C C . GLU A 1 96 ? -16.062 19.203 13.531 1 97.12 96 GLU A C 1
ATOM 732 O O . GLU A 1 96 ? -15.203 19.953 13.07 1 97.12 96 GLU A O 1
ATOM 737 N N . LYS A 1 97 ? -17.219 19.562 14.055 1 96.56 97 LYS A N 1
ATOM 738 C CA . LYS A 1 97 ? -17.328 20.984 14.367 1 96.56 97 LYS A CA 1
ATOM 739 C C . LYS A 1 97 ? -16.406 21.375 15.523 1 96.56 97 LYS A C 1
ATOM 741 O O . LYS A 1 97 ? -16.234 20.609 16.469 1 96.56 97 LYS A O 1
ATOM 746 N N . THR A 1 98 ? -15.836 22.5 15.391 1 95.62 98 THR A N 1
ATOM 747 C CA . THR A 1 98 ? -14.891 22.922 16.422 1 95.62 98 THR A CA 1
ATOM 748 C C . THR A 1 98 ? -15.07 24.406 16.734 1 95.62 98 THR A C 1
ATOM 750 O O . THR A 1 98 ? -16 25.047 16.25 1 95.62 98 THR A O 1
ATOM 753 N N . THR A 1 99 ? -14.289 24.953 17.656 1 93.94 99 THR A N 1
ATOM 754 C CA . THR A 1 99 ? -14.438 26.344 18.078 1 93.94 99 THR A CA 1
ATOM 755 C C . THR A 1 99 ? -13.711 27.281 17.125 1 93.94 99 THR A C 1
ATOM 757 O O . THR A 1 99 ? -12.844 26.859 16.359 1 93.94 99 THR A O 1
ATOM 760 N N . ASP A 1 100 ? -14.008 28.516 17.25 1 92.44 100 ASP A N 1
ATOM 761 C CA . ASP A 1 100 ? -13.414 29.547 16.391 1 92.44 100 ASP A CA 1
ATOM 762 C C . ASP A 1 100 ? -11.945 29.766 16.734 1 92.44 100 ASP A C 1
ATOM 764 O O . ASP A 1 100 ? -11.203 30.375 15.969 1 92.44 100 ASP A O 1
ATOM 768 N N . THR A 1 101 ? -11.539 29.266 17.797 1 93.31 101 THR A N 1
ATOM 769 C CA . THR A 1 101 ? -10.164 29.469 18.234 1 93.31 101 THR A CA 1
ATOM 770 C C . THR A 1 101 ? -9.25 28.375 17.688 1 93.31 101 THR A C 1
ATOM 772 O O . THR A 1 101 ? -8.023 28.5 17.719 1 93.31 101 THR A O 1
ATOM 775 N N . PHE A 1 102 ? -9.906 27.344 17.266 1 96.38 102 PHE A N 1
ATOM 776 C CA . PHE A 1 102 ? -9.117 26.25 16.719 1 96.38 102 PHE A CA 1
ATOM 777 C C . PHE A 1 102 ? -8.445 26.656 15.414 1 96.38 102 PHE A C 1
ATOM 779 O O . PHE A 1 102 ? -9.094 27.203 14.523 1 96.38 102 PHE A O 1
ATOM 786 N N . ASP A 1 103 ? -7.188 26.391 15.312 1 96.5 103 ASP A N 1
ATOM 787 C CA . ASP A 1 103 ? -6.41 26.531 14.078 1 96.5 103 ASP A CA 1
ATOM 788 C C . ASP A 1 103 ? -5.562 25.281 13.828 1 96.5 103 ASP A C 1
ATOM 790 O O . ASP A 1 103 ? -4.711 24.922 14.648 1 96.5 103 ASP A O 1
ATOM 794 N N . ALA A 1 104 ? -5.824 24.641 12.68 1 97.25 104 ALA A N 1
ATOM 795 C CA . ALA A 1 104 ? -5.176 23.359 12.398 1 97.25 104 ALA A CA 1
ATOM 796 C C . ALA A 1 104 ? -3.658 23.484 12.516 1 97.25 104 ALA A C 1
ATOM 798 O O . ALA A 1 104 ? -2.988 22.531 12.953 1 97.25 104 ALA A O 1
ATOM 799 N N . ARG A 1 105 ? -3.102 24.562 12.094 1 95.81 105 ARG A N 1
ATOM 800 C CA . ARG A 1 105 ? -1.656 24.75 12.086 1 95.81 105 ARG A CA 1
ATOM 801 C C . ARG A 1 105 ? -1.16 25.203 13.453 1 95.81 105 ARG A C 1
ATOM 803 O O . ARG A 1 105 ? -0.307 24.547 14.055 1 95.81 105 ARG A O 1
ATOM 810 N N . PHE A 1 106 ? -1.785 26.219 14.008 1 94.69 106 PHE A N 1
ATOM 811 C CA . PHE A 1 106 ? -1.212 26.906 15.164 1 94.69 106 PHE A CA 1
ATOM 812 C C . PHE A 1 106 ? -1.615 26.219 16.453 1 94.69 106 PHE A C 1
ATOM 814 O O . PHE A 1 106 ? -0.929 26.344 17.484 1 94.69 106 PHE A O 1
ATOM 821 N N . SER A 1 107 ? -2.713 25.516 16.453 1 96.56 107 SER A N 1
ATOM 822 C CA . SER A 1 107 ? -3.164 24.812 17.641 1 96.56 107 SER A CA 1
ATOM 823 C C . SER A 1 107 ? -2.469 23.469 17.781 1 96.56 107 SER A C 1
ATOM 825 O O . SER A 1 107 ? -2.609 22.781 18.797 1 96.56 107 SER A O 1
ATOM 827 N N . ALA A 1 108 ? -1.755 23.062 16.719 1 96.75 108 ALA A N 1
ATOM 828 C CA . ALA A 1 108 ? -1.101 21.766 16.75 1 96.75 108 ALA A CA 1
ATOM 829 C C . ALA A 1 108 ? 0.019 21.734 17.781 1 96.75 108 ALA A C 1
ATOM 831 O O . ALA A 1 108 ? 0.803 22.672 17.891 1 96.75 108 ALA A O 1
ATOM 832 N N . ARG A 1 109 ? 0.111 20.625 18.5 1 97.25 109 ARG A N 1
ATOM 833 C CA . ARG A 1 109 ? 1.118 20.469 19.547 1 97.25 109 ARG A CA 1
ATOM 834 C C . ARG A 1 109 ? 2.229 19.516 19.094 1 97.25 109 ARG A C 1
ATOM 836 O O . ARG A 1 109 ? 3.334 19.547 19.625 1 97.25 109 ARG A O 1
ATOM 843 N N . ALA A 1 110 ? 1.893 18.703 18.219 1 97.88 110 ALA A N 1
ATOM 844 C CA . ALA A 1 110 ? 2.887 17.797 17.672 1 97.88 110 ALA A CA 1
ATOM 845 C C . ALA A 1 110 ? 2.453 17.266 16.297 1 97.88 110 ALA A C 1
ATOM 847 O O . ALA A 1 110 ? 1.258 17.188 16.016 1 97.88 110 ALA A O 1
ATOM 848 N N . ARG A 1 111 ? 3.387 17 15.508 1 98.31 111 ARG A N 1
ATOM 849 C CA . ARG A 1 111 ? 3.213 16.25 14.266 1 98.31 111 ARG A CA 1
ATOM 850 C C . ARG A 1 111 ? 4.016 14.961 14.281 1 98.31 111 ARG A C 1
ATOM 852 O O . ARG A 1 111 ? 5.145 14.93 14.781 1 98.31 111 ARG A O 1
ATOM 859 N N . HIS A 1 112 ? 3.43 13.914 13.773 1 98.88 112 HIS A N 1
ATOM 860 C CA . HIS A 1 112 ? 4.035 12.586 13.727 1 98.88 112 HIS A CA 1
ATOM 861 C C . HIS A 1 112 ? 4.195 12.094 12.297 1 98.88 112 HIS A C 1
ATOM 863 O O . HIS A 1 112 ? 3.236 12.102 11.523 1 98.88 112 HIS A O 1
ATOM 869 N N . TYR A 1 113 ? 5.402 11.695 12.008 1 98.88 113 TYR A N 1
ATOM 870 C CA . TYR A 1 113 ? 5.684 11.195 10.664 1 98.88 113 TYR A CA 1
ATOM 871 C C . TYR A 1 113 ? 6.234 9.773 10.711 1 98.88 113 TYR A C 1
ATOM 873 O O . TYR A 1 113 ? 6.883 9.391 11.688 1 98.88 113 TYR A O 1
ATOM 881 N N . LEU A 1 114 ? 5.902 9.07 9.703 1 98.94 114 LEU A N 1
ATOM 882 C CA . LEU A 1 114 ? 6.473 7.758 9.406 1 98.94 114 LEU A CA 1
ATOM 883 C C . LEU A 1 114 ? 7.234 7.785 8.086 1 98.94 114 LEU A C 1
ATOM 885 O O . LEU A 1 114 ? 6.723 8.281 7.078 1 98.94 114 LEU A O 1
ATOM 889 N N . TYR A 1 115 ? 8.453 7.395 8.102 1 98.94 115 TYR A N 1
ATOM 890 C CA . TYR A 1 115 ? 9.188 7.172 6.859 1 98.94 115 TYR A CA 1
ATOM 891 C C . TYR A 1 115 ? 9.469 5.691 6.648 1 98.94 115 TYR A C 1
ATOM 893 O O . TYR A 1 115 ? 10.078 5.039 7.504 1 98.94 115 TYR A O 1
ATOM 901 N N . ARG A 1 116 ? 9.094 5.16 5.488 1 98.94 116 ARG A N 1
ATOM 902 C CA . ARG A 1 116 ? 9.195 3.732 5.211 1 98.94 116 ARG A CA 1
ATOM 903 C C . ARG A 1 116 ? 10.297 3.453 4.195 1 98.94 116 ARG A C 1
ATOM 905 O O . ARG A 1 116 ? 10.312 4.031 3.109 1 98.94 116 ARG A O 1
ATOM 912 N N . ILE A 1 117 ? 11.18 2.574 4.609 1 98.94 117 ILE A N 1
ATOM 913 C CA . ILE A 1 117 ? 12.242 2.082 3.736 1 98.94 117 ILE A CA 1
ATOM 914 C C . ILE A 1 117 ? 12.062 0.583 3.506 1 98.94 117 ILE A C 1
ATOM 916 O O . ILE A 1 117 ? 11.93 -0.187 4.461 1 98.94 117 ILE A O 1
ATOM 920 N N . HIS A 1 118 ? 11.898 0.211 2.291 1 98.81 118 HIS A N 1
ATOM 921 C CA . HIS A 1 118 ? 11.93 -1.202 1.932 1 98.81 118 HIS A CA 1
ATOM 922 C C . HIS A 1 118 ? 13.344 -1.646 1.565 1 98.81 118 HIS A C 1
ATOM 924 O O . HIS A 1 118 ? 13.852 -1.281 0.506 1 98.81 118 HIS A O 1
ATOM 930 N N . ASN A 1 119 ? 13.961 -2.424 2.459 1 98.75 119 ASN A N 1
ATOM 931 C CA . ASN A 1 119 ? 15.367 -2.781 2.383 1 98.75 119 ASN A CA 1
ATOM 932 C C . ASN A 1 119 ? 15.562 -4.215 1.9 1 98.75 119 ASN A C 1
ATOM 934 O O . ASN A 1 119 ? 15.594 -5.148 2.707 1 98.75 119 ASN A O 1
ATOM 938 N N . ARG A 1 120 ? 15.719 -4.352 0.597 1 98.06 120 ARG A N 1
ATOM 939 C CA . ARG A 1 120 ? 15.953 -5.648 -0.036 1 98.06 120 ARG A CA 1
ATOM 940 C C . ARG A 1 120 ? 16.641 -5.48 -1.386 1 98.06 120 ARG A C 1
ATOM 942 O O . ARG A 1 120 ? 16.766 -4.363 -1.892 1 98.06 120 ARG A O 1
ATOM 949 N N . ARG A 1 121 ? 17.062 -6.539 -1.965 1 97.56 121 ARG A N 1
ATOM 950 C CA . ARG A 1 121 ? 17.797 -6.5 -3.223 1 97.56 121 ARG A CA 1
ATOM 951 C C . ARG A 1 121 ? 16.875 -6.203 -4.395 1 97.56 121 ARG A C 1
ATOM 953 O O . ARG A 1 121 ? 17.188 -5.367 -5.246 1 97.56 121 ARG A O 1
ATOM 960 N N . ALA A 1 122 ? 15.719 -6.895 -4.457 1 98.31 122 ALA A N 1
ATOM 961 C CA . ALA A 1 122 ? 14.797 -6.773 -5.582 1 98.31 122 ALA A CA 1
ATOM 962 C C . ALA A 1 122 ? 14.055 -5.441 -5.543 1 98.31 122 ALA A C 1
ATOM 964 O O . ALA A 1 122 ? 13.648 -4.98 -4.473 1 98.31 122 ALA A O 1
ATOM 965 N N . PRO A 1 123 ? 13.82 -4.809 -6.703 1 98.44 123 PRO A N 1
ATOM 966 C CA . PRO A 1 123 ? 13.039 -3.57 -6.746 1 98.44 123 PRO A CA 1
ATOM 967 C C . PRO A 1 123 ? 11.609 -3.754 -6.23 1 98.44 123 PRO A C 1
ATOM 969 O O . PRO A 1 123 ? 11.188 -4.883 -5.973 1 98.44 123 PRO A O 1
ATOM 972 N N . LEU A 1 124 ? 11 -2.652 -6.031 1 98.5 124 LEU A N 1
ATOM 973 C CA . LEU A 1 124 ? 9.656 -2.719 -5.473 1 98.5 124 LEU A CA 1
ATOM 974 C C . LEU A 1 124 ? 8.617 -2.82 -6.582 1 98.5 124 LEU A C 1
ATOM 976 O O . LEU A 1 124 ? 8.75 -2.186 -7.633 1 98.5 124 LEU A O 1
ATOM 980 N N . ALA A 1 125 ? 7.59 -3.598 -6.344 1 98.56 125 ALA A N 1
ATOM 981 C CA . ALA A 1 125 ? 6.418 -3.652 -7.215 1 98.56 125 ALA A CA 1
ATOM 982 C C . ALA A 1 125 ? 5.168 -3.178 -6.48 1 98.56 125 ALA A C 1
ATOM 984 O O . ALA A 1 125 ? 4.73 -2.039 -6.66 1 98.56 125 ALA A O 1
ATOM 985 N N . VAL A 1 126 ? 4.77 -3.895 -5.449 1 98.19 126 VAL A N 1
ATOM 986 C CA . VAL A 1 126 ? 3.562 -3.586 -4.695 1 98.19 126 VAL A CA 1
ATOM 987 C C . VAL A 1 126 ? 3.76 -2.291 -3.908 1 98.19 126 VAL A C 1
ATOM 989 O O . VAL A 1 126 ? 2.861 -1.449 -3.85 1 98.19 126 VAL A O 1
ATOM 992 N N . ASP A 1 127 ? 4.953 -2.062 -3.387 1 98 127 ASP A N 1
ATOM 993 C CA . ASP A 1 127 ? 5.23 -0.907 -2.541 1 98 127 ASP A CA 1
ATOM 994 C C . ASP A 1 127 ? 5.867 0.223 -3.346 1 98 127 ASP A C 1
ATOM 996 O O . ASP A 1 127 ? 6.414 1.169 -2.775 1 98 127 ASP A O 1
ATOM 1000 N N . TYR A 1 128 ? 5.844 0.103 -4.715 1 98.12 128 TYR A N 1
ATOM 1001 C CA . TYR A 1 128 ? 6.309 1.192 -5.566 1 98.12 128 TYR A CA 1
ATOM 1002 C C . TYR A 1 128 ? 5.609 2.5 -5.207 1 98.12 128 TYR A C 1
ATOM 1004 O O . TYR A 1 128 ? 4.387 2.537 -5.059 1 98.12 128 TYR A 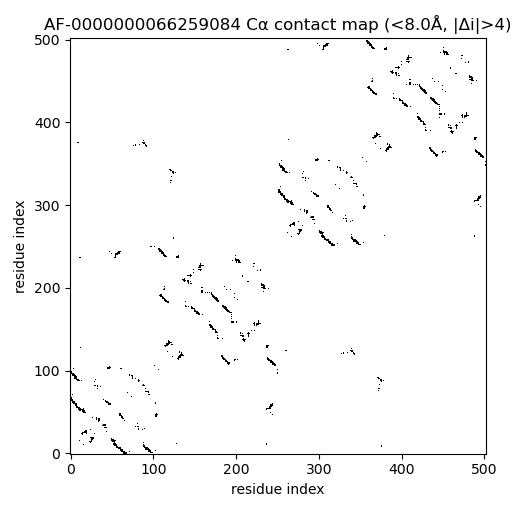O 1
ATOM 1012 N N . GLN A 1 129 ? 6.402 3.58 -4.938 1 97.81 129 GLN A N 1
ATOM 1013 C CA . GLN A 1 129 ? 5.973 4.926 -4.566 1 97.81 129 GLN A CA 1
ATOM 1014 C C . GLN A 1 129 ? 5.273 4.922 -3.211 1 97.81 129 GLN A C 1
ATOM 1016 O O . GLN A 1 129 ? 4.488 5.824 -2.91 1 97.81 129 GLN A O 1
ATOM 1021 N N . ARG A 1 130 ? 5.543 3.854 -2.402 1 98.25 130 ARG A N 1
ATOM 1022 C CA . ARG A 1 130 ? 4.973 3.77 -1.062 1 98.25 130 ARG A CA 1
ATOM 1023 C C . ARG A 1 130 ? 6.059 3.582 -0.011 1 98.25 130 ARG A C 1
ATOM 1025 O O . ARG A 1 130 ? 5.785 3.625 1.189 1 98.25 130 ARG A O 1
ATOM 1032 N N . ALA A 1 131 ? 7.223 3.324 -0.448 1 98.75 131 ALA A N 1
ATOM 1033 C CA . ALA A 1 131 ? 8.406 3.178 0.389 1 98.75 131 ALA A CA 1
ATOM 1034 C C . ALA A 1 131 ? 9.68 3.506 -0.394 1 98.75 131 ALA A C 1
ATOM 1036 O O . ALA A 1 131 ? 9.68 3.471 -1.627 1 98.75 131 ALA A O 1
ATOM 1037 N N . TRP A 1 132 ? 10.664 3.875 0.308 1 98.88 132 TRP A N 1
ATOM 1038 C CA . TRP A 1 132 ? 11.977 4.07 -0.294 1 98.88 132 TRP A CA 1
ATOM 1039 C C . TRP A 1 132 ? 12.703 2.74 -0.466 1 98.88 132 TRP A C 1
ATOM 1041 O O . TRP A 1 132 ? 12.977 2.043 0.515 1 98.88 132 TRP A O 1
ATOM 1051 N N . TRP A 1 133 ? 12.984 2.324 -1.704 1 98.75 133 TRP A N 1
ATOM 1052 C CA . TRP A 1 133 ? 13.75 1.114 -1.995 1 98.75 133 TRP A CA 1
ATOM 1053 C C . TRP A 1 133 ? 15.234 1.337 -1.758 1 98.75 133 TRP A C 1
ATOM 1055 O O . TRP A 1 133 ? 15.852 2.199 -2.391 1 98.75 133 TRP A O 1
ATOM 1065 N N . VAL A 1 134 ? 15.781 0.659 -0.859 1 98.69 134 VAL A N 1
ATOM 1066 C CA . VAL A 1 134 ? 17.219 0.671 -0.62 1 98.69 134 VAL A CA 1
ATOM 1067 C C . VAL A 1 134 ? 17.781 -0.739 -0.784 1 98.69 134 VAL A C 1
ATOM 1069 O O . VAL A 1 134 ? 17.438 -1.644 -0.018 1 98.69 134 VAL A O 1
ATOM 1072 N N . GLN A 1 135 ? 18.609 -0.918 -1.719 1 97.88 135 GLN A N 1
ATOM 1073 C CA . GLN A 1 135 ? 19.141 -2.229 -2.07 1 97.88 135 GLN A CA 1
ATOM 1074 C C . GLN A 1 135 ? 20.203 -2.68 -1.061 1 97.88 135 GLN A C 1
ATOM 1076 O O . GLN A 1 135 ? 20.219 -3.842 -0.649 1 97.88 135 GLN A O 1
ATOM 1081 N N . LYS A 1 136 ? 21.078 -1.775 -0.674 1 97.94 136 LYS A N 1
ATOM 1082 C CA . LYS A 1 136 ? 22.125 -2.115 0.284 1 97.94 136 LYS A CA 1
ATOM 1083 C C . LYS A 1 136 ? 21.547 -2.428 1.656 1 97.94 136 LYS A C 1
ATOM 1085 O O . LYS A 1 136 ? 20.625 -1.74 2.115 1 97.94 136 LYS A O 1
ATOM 1090 N N . GLN A 1 137 ? 22.062 -3.436 2.273 1 98.31 137 GLN A N 1
ATOM 1091 C CA . GLN A 1 137 ? 21.562 -3.826 3.586 1 98.31 137 GLN A CA 1
ATOM 1092 C C . GLN A 1 137 ? 21.781 -2.715 4.609 1 98.31 137 GLN A C 1
ATOM 1094 O O . GLN A 1 137 ? 22.859 -2.131 4.688 1 98.31 137 GLN A O 1
ATOM 1099 N N . LEU A 1 138 ? 20.781 -2.447 5.383 1 98.88 138 LEU A N 1
ATOM 1100 C CA . LEU A 1 138 ? 20.812 -1.395 6.391 1 98.88 138 LEU A CA 1
ATOM 1101 C C . LEU A 1 138 ? 20.969 -1.985 7.789 1 98.88 138 LEU A C 1
ATOM 1103 O O . LEU A 1 138 ? 20.328 -2.988 8.117 1 98.88 138 LEU A O 1
ATOM 1107 N N . ASP A 1 139 ? 21.812 -1.459 8.578 1 98.88 139 ASP A N 1
ATOM 1108 C CA . ASP A 1 139 ? 21.859 -1.735 10.016 1 98.88 139 ASP A CA 1
ATOM 1109 C C . ASP A 1 139 ? 20.891 -0.833 10.781 1 98.88 139 ASP A C 1
ATOM 1111 O O . ASP A 1 139 ? 21.266 0.266 11.195 1 98.88 139 ASP A O 1
ATOM 1115 N N . ALA A 1 140 ? 19.688 -1.308 10.992 1 98.88 140 ALA A N 1
ATOM 1116 C CA . ALA A 1 140 ? 18.625 -0.503 11.602 1 98.88 140 ALA A CA 1
ATOM 1117 C C . ALA A 1 140 ? 18.984 -0.11 13.031 1 98.88 140 ALA A C 1
ATOM 1119 O O . ALA A 1 140 ? 18.625 0.976 13.492 1 98.88 140 ALA A O 1
ATOM 1120 N N . ASP A 1 141 ? 19.641 -0.987 13.727 1 98.81 141 ASP A N 1
ATOM 1121 C CA . ASP A 1 141 ? 20.047 -0.683 15.094 1 98.81 141 ASP A CA 1
ATOM 1122 C C . ASP A 1 141 ? 21.031 0.487 15.125 1 98.81 141 ASP A C 1
ATOM 1124 O O . ASP A 1 141 ? 20.906 1.382 15.969 1 98.81 141 ASP A O 1
ATOM 1128 N N . ALA A 1 142 ? 22 0.441 14.234 1 98.88 142 ALA A N 1
ATOM 1129 C CA . ALA A 1 142 ? 22.953 1.549 14.148 1 98.88 142 ALA A CA 1
ATOM 1130 C C . ALA A 1 142 ? 22.234 2.852 13.797 1 98.88 142 ALA A C 1
ATOM 1132 O O . ALA A 1 142 ? 22.562 3.912 14.328 1 98.88 142 ALA A O 1
ATOM 1133 N N . MET A 1 143 ? 21.328 2.76 12.859 1 98.94 143 MET A N 1
ATOM 1134 C CA . MET A 1 143 ? 20.531 3.926 12.492 1 98.94 143 MET A CA 1
ATOM 1135 C C . MET A 1 143 ? 19.812 4.496 13.711 1 98.94 143 MET A C 1
ATOM 1137 O O . MET A 1 143 ? 19.812 5.707 13.93 1 98.94 143 MET A O 1
ATOM 1141 N N . HIS A 1 144 ? 19.156 3.553 14.5 1 98.94 144 HIS A N 1
ATOM 1142 C CA . HIS A 1 144 ? 18.406 3.986 15.68 1 98.94 144 HIS A CA 1
ATOM 1143 C C . HIS A 1 144 ? 19.344 4.645 16.703 1 98.94 144 HIS A C 1
ATOM 1145 O O . HIS A 1 144 ? 19.016 5.711 17.234 1 98.94 144 HIS A O 1
ATOM 1151 N N . GLU A 1 145 ? 20.391 4.008 16.938 1 9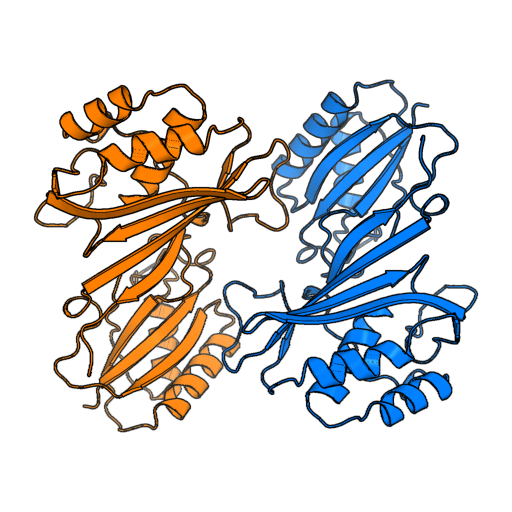8.81 145 GLU A N 1
ATOM 1152 C CA . GLU A 1 145 ? 21.344 4.555 17.906 1 98.81 145 GLU A CA 1
ATOM 1153 C C . GLU A 1 145 ? 21.797 5.949 17.484 1 98.81 145 GLU A C 1
ATOM 1155 O O . GLU A 1 145 ? 21.828 6.867 18.312 1 98.81 145 GLU A O 1
ATOM 1160 N N . ALA A 1 146 ? 22.172 6.129 16.266 1 98.88 146 ALA A N 1
ATOM 1161 C CA . ALA A 1 146 ? 22.609 7.43 15.758 1 98.88 146 ALA A CA 1
ATOM 1162 C C . ALA A 1 146 ? 21.5 8.461 15.852 1 98.88 146 ALA A C 1
ATOM 1164 O O . ALA A 1 146 ? 21.734 9.617 16.203 1 98.88 146 ALA A O 1
ATOM 1165 N N . ALA A 1 147 ? 20.297 8.039 15.555 1 98.88 147 ALA A N 1
ATOM 1166 C CA . ALA A 1 147 ? 19.141 8.914 15.539 1 98.88 147 ALA A CA 1
ATOM 1167 C C . ALA A 1 147 ? 18.938 9.586 16.891 1 98.88 147 ALA A C 1
ATOM 1169 O O . ALA A 1 147 ? 18.453 10.719 16.969 1 98.88 147 ALA A O 1
ATOM 1170 N N . GLN A 1 148 ? 19.344 8.867 17.984 1 98.75 148 GLN A N 1
ATOM 1171 C CA . GLN A 1 148 ? 19.141 9.383 19.328 1 98.75 148 GLN A CA 1
ATOM 1172 C C . GLN A 1 148 ? 19.953 10.656 19.547 1 98.75 148 GLN A C 1
ATOM 1174 O O . GLN A 1 148 ? 19.609 11.469 20.422 1 98.75 148 GLN A O 1
ATOM 1179 N N . ARG A 1 149 ? 20.938 10.891 18.734 1 98.12 149 ARG A N 1
ATOM 1180 C CA . ARG A 1 149 ? 21.781 12.086 18.844 1 98.12 149 ARG A CA 1
ATOM 1181 C C . ARG A 1 149 ? 21 13.328 18.422 1 98.12 149 ARG A C 1
ATOM 1183 O O . ARG A 1 149 ? 21.406 14.453 18.734 1 98.12 149 ARG A O 1
ATOM 1190 N N . LEU A 1 150 ? 19.938 13.117 17.719 1 98.69 150 LEU A N 1
ATOM 1191 C CA . LEU A 1 150 ? 19.203 14.242 17.156 1 98.69 150 LEU A CA 1
ATOM 1192 C C . LEU A 1 150 ? 18.078 14.672 18.078 1 98.69 150 LEU A C 1
ATOM 1194 O O . LEU A 1 150 ? 17.422 15.688 17.828 1 98.69 150 LEU A O 1
ATOM 1198 N N . LEU A 1 151 ? 17.781 13.922 19.141 1 98.75 151 LEU A N 1
ATOM 1199 C CA . LEU A 1 151 ? 16.703 14.25 20.062 1 98.75 151 LEU A CA 1
ATOM 1200 C C . LEU A 1 151 ? 17.016 15.531 20.828 1 98.75 151 LEU A C 1
ATOM 1202 O O . LEU A 1 151 ? 18.172 15.789 21.172 1 98.75 151 LEU A O 1
ATOM 1206 N N . GLY A 1 152 ? 15.961 16.266 21.141 1 98.62 152 GLY A N 1
ATOM 1207 C CA . GLY A 1 152 ? 16.109 17.5 21.891 1 98.62 152 GLY A CA 1
ATOM 1208 C C . GLY A 1 152 ? 16.172 18.734 21 1 98.62 152 GLY A C 1
ATOM 1209 O O . GLY A 1 152 ? 15.711 18.703 19.859 1 98.62 152 GLY A O 1
ATOM 1210 N N . GLU A 1 153 ? 16.531 19.844 21.594 1 98.69 153 GLU A N 1
ATOM 1211 C CA . GLU A 1 153 ? 16.562 21.125 20.906 1 98.69 153 GLU A CA 1
ATOM 1212 C C . GLU A 1 153 ? 17.906 21.359 20.234 1 98.69 153 GLU A C 1
ATOM 1214 O O . GLU A 1 153 ? 18.953 21.281 20.875 1 98.69 153 GLU A O 1
ATOM 1219 N N . HIS A 1 154 ? 17.906 21.547 18.969 1 98.75 154 HIS A N 1
ATOM 1220 C CA . HIS A 1 154 ? 19.125 21.797 18.203 1 98.75 154 HIS A CA 1
ATOM 1221 C C . HIS A 1 154 ? 18.891 22.812 17.094 1 98.75 154 HIS A C 1
ATOM 1223 O O . HIS A 1 154 ? 17.734 23.141 16.781 1 98.75 154 HIS A O 1
ATOM 1229 N N . ASP A 1 155 ? 19.938 23.453 16.672 1 98.75 155 ASP A N 1
ATOM 1230 C CA . ASP A 1 155 ? 19.953 24.109 15.367 1 98.75 155 ASP A CA 1
ATOM 1231 C C . ASP A 1 155 ? 20 23.078 14.234 1 98.75 155 ASP A C 1
ATOM 1233 O O . ASP A 1 155 ? 21.031 22.422 14.039 1 98.75 155 ASP A O 1
ATOM 1237 N N . PHE A 1 156 ? 18.938 22.938 13.461 1 98.75 156 PHE A N 1
ATOM 1238 C CA . PHE A 1 156 ? 18.844 21.891 12.445 1 98.75 156 PHE A CA 1
ATOM 1239 C C . PHE A 1 156 ? 19.109 22.469 11.055 1 98.75 156 PHE A C 1
ATOM 1241 O O . PHE A 1 156 ? 18.531 22 10.062 1 98.75 156 PHE A O 1
ATOM 1248 N N . THR A 1 157 ? 19.906 23.5 10.938 1 98.56 157 THR A N 1
ATOM 1249 C CA . THR A 1 157 ? 20.25 24.109 9.664 1 98.56 157 THR A CA 1
ATOM 1250 C C . THR A 1 157 ? 20.734 23.062 8.664 1 98.56 157 THR A C 1
ATOM 1252 O O . THR A 1 157 ? 20.359 23.094 7.488 1 98.56 157 THR A O 1
ATOM 1255 N N . THR A 1 158 ? 21.562 22.078 9.102 1 98.69 158 THR A N 1
ATOM 1256 C CA . THR A 1 158 ? 22.078 21.031 8.234 1 98.69 158 THR A CA 1
ATOM 1257 C C . THR A 1 158 ? 20.922 20.266 7.578 1 98.69 158 THR A C 1
ATOM 1259 O O . THR A 1 158 ? 21.047 19.812 6.438 1 98.69 158 THR A O 1
ATOM 1262 N N . PHE A 1 159 ? 19.844 20.156 8.234 1 98.56 159 PHE A N 1
ATOM 1263 C CA . PHE A 1 159 ? 18.734 19.312 7.77 1 98.56 159 PHE A CA 1
ATOM 1264 C C . PHE A 1 159 ? 17.578 20.188 7.266 1 98.56 159 PHE A C 1
ATOM 1266 O O . PHE A 1 159 ? 16.438 19.734 7.23 1 98.56 159 PHE A O 1
ATOM 1273 N N . ARG A 1 160 ? 17.812 21.328 6.961 1 97.56 160 ARG A N 1
ATOM 1274 C CA . ARG A 1 160 ? 16.844 22.328 6.496 1 97.56 160 ARG A CA 1
ATOM 1275 C C . ARG A 1 160 ? 17.047 22.625 5.016 1 97.56 160 ARG A C 1
ATOM 1277 O O . ARG A 1 160 ? 18.156 22.938 4.582 1 97.56 160 ARG A O 1
ATOM 1284 N N . ALA A 1 161 ? 15.953 22.531 4.273 1 95.12 161 ALA A N 1
ATOM 1285 C CA . ALA A 1 161 ? 16.047 22.906 2.867 1 95.12 161 ALA A CA 1
ATOM 1286 C C . ALA A 1 161 ? 16.453 24.375 2.715 1 95.12 161 ALA A C 1
ATOM 1288 O O . ALA A 1 161 ? 16.047 25.219 3.516 1 95.12 161 ALA A O 1
ATOM 1289 N N . THR A 1 162 ? 17.109 24.688 1.619 1 92.12 162 THR A N 1
ATOM 1290 C CA . THR A 1 162 ? 17.609 26.031 1.37 1 92.12 162 THR A CA 1
ATOM 1291 C C . THR A 1 162 ? 16.453 27.031 1.201 1 92.12 162 THR A C 1
ATOM 1293 O O . THR A 1 162 ? 16.562 28.188 1.613 1 92.12 162 THR A O 1
ATOM 1296 N N . GLN A 1 163 ? 15.398 26.531 0.645 1 89.25 163 GLN A N 1
ATOM 1297 C CA . GLN A 1 163 ? 14.281 27.406 0.338 1 89.25 163 GLN A CA 1
ATOM 1298 C C . GLN A 1 163 ? 13.289 27.469 1.498 1 89.25 163 GLN A C 1
ATOM 1300 O O . GLN A 1 163 ? 12.211 28.047 1.374 1 89.25 163 GLN A O 1
ATOM 1305 N N . CYS A 1 164 ? 13.695 26.875 2.574 1 92 164 CYS A N 1
ATOM 1306 C CA . CYS A 1 164 ? 12.82 26.844 3.74 1 92 164 CYS A CA 1
ATOM 1307 C C . CYS A 1 164 ? 12.492 28.25 4.215 1 92 164 CYS A C 1
ATOM 1309 O O . CYS A 1 164 ? 13.383 29.094 4.32 1 92 164 CYS A O 1
ATOM 1311 N N . GLN A 1 165 ? 11.297 28.5 4.641 1 87.69 165 GLN A N 1
ATOM 1312 C CA . GLN A 1 165 ? 10.836 29.844 4.996 1 87.69 165 GLN A CA 1
ATOM 1313 C C . GLN A 1 165 ? 10.711 30 6.508 1 87.69 165 GLN A C 1
ATOM 1315 O O . GLN A 1 165 ? 10.312 31.062 6.996 1 87.69 165 GLN A O 1
ATOM 1320 N N . ALA A 1 166 ? 10.945 29.016 7.254 1 91.31 166 ALA A N 1
ATOM 1321 C CA . ALA A 1 166 ? 10.852 29.109 8.711 1 91.31 166 ALA A CA 1
ATOM 1322 C C . ALA A 1 166 ? 11.758 30.203 9.25 1 91.31 166 ALA A C 1
ATOM 1324 O O . ALA A 1 166 ? 12.859 30.422 8.742 1 91.31 166 ALA A O 1
ATOM 1325 N N . LYS A 1 167 ? 11.391 30.828 10.312 1 92.94 167 LYS A N 1
ATOM 1326 C CA . LYS A 1 167 ? 12.117 31.938 10.906 1 92.94 167 LYS A CA 1
ATOM 1327 C C . LYS A 1 167 ? 13.391 31.469 11.602 1 92.94 167 LYS A C 1
ATOM 1329 O O . LYS A 1 167 ? 14.398 32.188 11.617 1 92.94 167 LYS A O 1
ATOM 1334 N N . SER A 1 168 ? 13.289 30.297 12.203 1 96.19 168 SER A N 1
ATOM 1335 C CA . SER A 1 168 ? 14.414 29.781 12.984 1 96.19 168 SER A CA 1
ATOM 1336 C C . SER A 1 168 ? 14.695 28.312 12.633 1 96.19 168 SER A C 1
ATOM 1338 O O . SER A 1 168 ? 13.773 27.516 12.453 1 96.19 168 SER A O 1
ATOM 1340 N N . PRO A 1 169 ? 15.922 28 12.516 1 97.62 169 PRO A N 1
ATOM 1341 C CA . PRO A 1 169 ? 16.281 26.609 12.281 1 97.62 169 PRO A CA 1
ATOM 1342 C C . PRO A 1 169 ? 16.281 25.781 13.562 1 97.62 169 PRO A C 1
ATOM 1344 O O . PRO A 1 169 ? 16.516 24.562 13.516 1 97.62 169 PRO A O 1
ATOM 1347 N N . VAL A 1 170 ? 16.062 26.453 14.648 1 98.44 170 VAL A N 1
ATOM 1348 C CA . VAL A 1 170 ? 16.078 25.75 15.93 1 98.44 170 VAL A CA 1
ATOM 1349 C C . VAL A 1 170 ? 14.727 25.062 16.156 1 98.44 170 VAL A C 1
ATOM 1351 O O . VAL A 1 170 ? 13.68 25.703 16.109 1 98.44 170 VAL A O 1
ATOM 1354 N N . LYS A 1 171 ? 14.773 23.781 16.281 1 98.06 171 LYS A N 1
ATOM 1355 C CA . LYS A 1 171 ? 13.602 22.953 16.594 1 98.06 171 LYS A CA 1
ATOM 1356 C C . LYS A 1 171 ? 13.914 21.969 17.719 1 98.06 171 LYS A C 1
ATOM 1358 O O . LYS A 1 171 ? 15.078 21.75 18.047 1 98.06 171 LYS A O 1
ATOM 1363 N N . THR A 1 172 ? 12.836 21.453 18.281 1 98.56 172 THR A N 1
ATOM 1364 C CA . THR A 1 172 ? 12.961 20.406 19.281 1 98.56 172 THR A CA 1
ATOM 1365 C C . THR A 1 172 ? 12.359 19.094 18.75 1 98.56 172 THR A C 1
ATOM 1367 O O . THR A 1 172 ? 11.172 19.047 18.438 1 98.56 172 THR A O 1
ATOM 1370 N N . LEU A 1 173 ? 13.188 18.125 18.656 1 98.69 173 LEU A N 1
ATOM 1371 C CA . LEU A 1 173 ? 12.758 16.781 18.234 1 98.69 173 LEU A CA 1
ATOM 1372 C C . LEU A 1 173 ? 12.375 15.938 19.438 1 98.69 173 LEU A C 1
ATOM 1374 O O . LEU A 1 173 ? 13.18 15.75 20.359 1 98.69 173 LEU A O 1
ATOM 1378 N N . ASP A 1 174 ? 11.195 15.367 19.484 1 98.69 174 ASP A N 1
ATOM 1379 C CA . ASP A 1 174 ? 10.672 14.656 20.641 1 98.69 174 ASP A CA 1
ATOM 1380 C C . ASP A 1 174 ? 10.891 13.148 20.5 1 98.69 174 ASP A C 1
ATOM 1382 O O . ASP A 1 174 ? 11.047 12.445 21.5 1 98.69 174 ASP A O 1
ATOM 1386 N N . ARG A 1 175 ? 10.781 12.688 19.297 1 98.75 175 ARG A N 1
ATOM 1387 C CA . ARG A 1 175 ? 10.914 11.258 19.031 1 98.75 175 ARG A CA 1
ATOM 1388 C C . ARG A 1 175 ? 11.602 11.016 17.688 1 98.75 175 ARG A C 1
ATOM 1390 O O . ARG A 1 175 ? 11.336 11.719 16.719 1 98.75 175 ARG A O 1
ATOM 1397 N N . LEU A 1 176 ? 12.461 10.07 17.672 1 98.88 176 LEU A N 1
ATOM 1398 C CA . LEU A 1 176 ? 13.055 9.555 16.438 1 98.88 176 LEU A CA 1
ATOM 1399 C C . LEU A 1 176 ? 13.508 8.109 16.609 1 98.88 176 LEU A C 1
ATOM 1401 O O . LEU A 1 176 ? 14.602 7.852 17.109 1 98.88 176 LEU A O 1
ATOM 1405 N N . ASP A 1 177 ? 12.688 7.195 16.141 1 98.88 177 ASP A N 1
ATOM 1406 C CA . ASP A 1 177 ? 12.938 5.766 16.281 1 98.88 177 ASP A CA 1
ATOM 1407 C C . ASP A 1 177 ? 13.109 5.098 14.914 1 98.88 177 ASP A C 1
ATOM 1409 O O . ASP A 1 177 ? 12.398 5.438 13.961 1 98.88 177 ASP A O 1
ATOM 1413 N N . VAL A 1 178 ? 14.047 4.25 14.844 1 98.94 178 VAL A N 1
ATOM 1414 C CA . VAL A 1 178 ? 14.211 3.402 13.664 1 98.94 178 VAL A CA 1
ATOM 1415 C C . VAL A 1 178 ? 14.062 1.934 14.062 1 98.94 178 VAL A C 1
ATOM 1417 O O . VAL A 1 178 ? 14.734 1.461 14.984 1 98.94 178 VAL A O 1
ATOM 1420 N N . THR A 1 179 ? 13.195 1.243 13.445 1 98.88 179 THR A N 1
ATOM 1421 C CA . THR A 1 179 ? 12.953 -0.166 13.734 1 98.88 179 THR A CA 1
ATOM 1422 C C . THR A 1 179 ? 12.891 -0.983 12.445 1 98.88 179 THR A C 1
ATOM 1424 O O . THR A 1 179 ? 12.609 -0.441 11.375 1 98.88 179 THR A O 1
ATOM 1427 N N . ARG A 1 180 ? 13.18 -2.27 12.594 1 98.75 180 ARG A N 1
ATOM 1428 C CA . ARG A 1 180 ? 13.094 -3.191 11.469 1 98.75 180 ARG A CA 1
ATOM 1429 C C . ARG A 1 180 ? 12.055 -4.277 11.719 1 98.75 18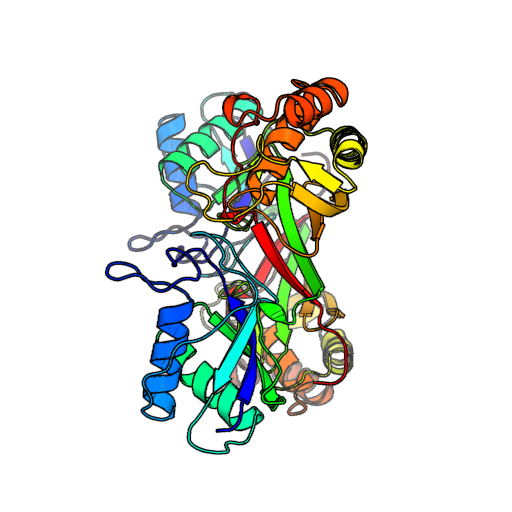0 ARG A C 1
ATOM 1431 O O . ARG A 1 180 ? 11.984 -4.828 12.82 1 98.75 180 ARG A O 1
ATOM 1438 N N . ASN A 1 181 ? 11.25 -4.488 10.844 1 98 181 ASN A N 1
ATOM 1439 C CA . ASN A 1 181 ? 10.367 -5.648 10.727 1 98 181 ASN A CA 1
ATOM 1440 C C . ASN A 1 181 ? 10.508 -6.328 9.367 1 98 181 ASN A C 1
ATOM 1442 O O . ASN A 1 181 ? 9.906 -5.895 8.391 1 98 181 ASN A O 1
ATOM 1446 N N . GLY A 1 182 ? 11.25 -7.461 9.312 1 97.19 182 GLY A N 1
ATOM 1447 C CA . GLY A 1 182 ? 11.578 -8.07 8.031 1 97.19 182 GLY A CA 1
ATOM 1448 C C . GLY A 1 182 ? 12.336 -7.141 7.109 1 97.19 182 GLY A C 1
ATOM 1449 O O . GLY A 1 182 ? 13.367 -6.582 7.492 1 97.19 182 GLY A O 1
ATOM 1450 N N . ASP A 1 183 ? 11.812 -6.957 5.934 1 98 183 ASP A N 1
ATOM 1451 C CA . ASP A 1 183 ? 12.477 -6.109 4.945 1 98 183 ASP A CA 1
ATOM 1452 C C . ASP A 1 183 ? 12.102 -4.641 5.148 1 98 183 ASP A C 1
ATOM 1454 O O . ASP A 1 183 ? 12.664 -3.76 4.492 1 98 183 ASP A O 1
ATOM 1458 N N . MET A 1 184 ? 11.258 -4.375 6.07 1 98.69 184 MET A N 1
ATOM 1459 C CA . MET A 1 184 ? 10.789 -3.004 6.266 1 98.69 184 MET A CA 1
ATOM 1460 C C . MET A 1 184 ? 11.555 -2.328 7.402 1 98.69 184 MET A C 1
ATOM 1462 O O . MET A 1 184 ? 11.633 -2.863 8.508 1 98.69 184 MET A O 1
ATOM 1466 N N . VAL A 1 185 ? 12.188 -1.235 7.086 1 98.94 185 VAL A N 1
ATOM 1467 C CA . VAL A 1 185 ? 12.773 -0.344 8.078 1 98.94 185 VAL A CA 1
ATOM 1468 C C . VAL A 1 185 ? 11.938 0.925 8.203 1 98.94 185 VAL A C 1
ATOM 1470 O O . VAL A 1 185 ? 11.719 1.629 7.211 1 98.94 185 VAL A O 1
ATOM 1473 N N . GLU A 1 186 ? 11.5 1.2 9.367 1 98.94 186 GLU A N 1
ATOM 1474 C CA . GLU A 1 186 ? 10.609 2.334 9.578 1 98.94 186 GLU A CA 1
ATOM 1475 C C . GLU A 1 186 ? 11.227 3.361 10.516 1 98.94 186 GLU A C 1
ATOM 1477 O O . GLU A 1 186 ? 11.82 2.998 11.531 1 98.94 186 GLU A O 1
ATOM 1482 N N . MET A 1 187 ? 11.141 4.582 10.156 1 98.94 187 MET A N 1
ATOM 1483 C CA . MET A 1 187 ? 11.539 5.715 10.992 1 98.94 187 MET A CA 1
ATOM 1484 C C . MET A 1 187 ? 10.312 6.5 11.453 1 98.94 187 MET A C 1
ATOM 1486 O O . MET A 1 187 ? 9.531 6.988 10.633 1 98.94 187 MET A O 1
ATOM 1490 N N . ARG A 1 188 ? 10.094 6.539 12.734 1 98.94 188 ARG A N 1
ATOM 1491 C CA . ARG A 1 188 ? 9.031 7.348 13.328 1 98.94 188 ARG A CA 1
ATOM 1492 C C . ARG A 1 188 ? 9.602 8.594 13.992 1 98.94 188 ARG A C 1
ATOM 1494 O O . ARG A 1 188 ? 10.531 8.508 14.805 1 98.94 188 ARG A O 1
ATOM 1501 N N . VAL A 1 189 ? 9.078 9.703 13.641 1 98.88 189 VAL A N 1
ATOM 1502 C CA . VAL A 1 189 ? 9.633 10.977 14.109 1 98.88 189 VAL A CA 1
ATOM 1503 C C . VAL A 1 189 ? 8.492 11.906 14.531 1 98.88 189 VAL A C 1
ATOM 1505 O O . VAL A 1 189 ? 7.453 11.961 13.875 1 98.88 189 VAL A O 1
ATOM 1508 N N . SER A 1 190 ? 8.625 12.555 15.664 1 98.81 190 SER A N 1
ATOM 1509 C CA . SER A 1 190 ? 7.609 13.469 16.188 1 98.81 190 SER A CA 1
ATOM 1510 C C . SER A 1 190 ? 8.242 14.75 16.703 1 98.81 190 SER A C 1
ATOM 1512 O O . SER A 1 190 ? 9.32 14.719 17.312 1 98.81 190 SER A O 1
ATOM 1514 N N . ALA A 1 191 ? 7.637 15.805 16.516 1 98.56 191 ALA A N 1
ATOM 1515 C CA . ALA A 1 191 ? 8.016 17.125 17 1 98.56 191 ALA A CA 1
ATOM 1516 C C . ALA A 1 191 ? 6.844 18.094 16.922 1 98.56 191 ALA A C 1
ATOM 1518 O O . ALA A 1 191 ? 5.812 17.781 16.328 1 98.56 191 ALA A O 1
ATOM 1519 N N . ARG A 1 192 ? 7.031 19.219 17.547 1 96.56 192 ARG A N 1
ATOM 1520 C CA . ARG A 1 192 ? 6.031 20.266 17.422 1 96.56 192 ARG A CA 1
ATOM 1521 C C . ARG A 1 192 ? 5.961 20.797 16 1 96.56 192 ARG A C 1
ATOM 1523 O O . ARG A 1 192 ? 4.879 21.094 15.492 1 96.56 192 ARG A O 1
ATOM 1530 N N . SER A 1 193 ? 7.047 20.969 15.445 1 96.5 193 SER A N 1
ATOM 1531 C CA . SER A 1 193 ? 7.145 21.438 14.07 1 96.5 193 SER A CA 1
ATOM 1532 C C . SER A 1 193 ? 8.445 20.969 13.414 1 96.5 193 SER A C 1
ATOM 1534 O O . SER A 1 193 ? 9.383 20.562 14.109 1 96.5 193 SER A O 1
ATOM 1536 N N . PHE A 1 194 ? 8.438 20.938 12.188 1 97.69 194 PHE A N 1
ATOM 1537 C CA . PHE A 1 194 ? 9.594 20.531 11.398 1 97.69 194 PHE A CA 1
ATOM 1538 C C . PHE A 1 194 ? 9.977 21.625 10.398 1 97.69 194 PHE A C 1
ATOM 1540 O O . PHE A 1 194 ? 9.133 22.422 9.992 1 97.69 194 PHE A O 1
ATOM 1547 N N . LEU A 1 195 ? 11.219 21.609 10.039 1 97.88 195 LEU A N 1
ATOM 1548 C CA . LEU A 1 195 ? 11.68 22.422 8.922 1 97.88 195 LEU A CA 1
ATOM 1549 C C . LEU A 1 195 ? 11.383 21.734 7.59 1 97.88 195 LEU A C 1
ATOM 1551 O O . LEU A 1 195 ? 11.109 20.531 7.555 1 97.88 195 LEU A O 1
ATOM 1555 N N . HIS A 1 196 ? 11.352 22.578 6.48 1 97.12 196 HIS A N 1
ATOM 1556 C CA . HIS A 1 196 ? 11.164 22.031 5.137 1 97.12 196 HIS A CA 1
ATOM 1557 C C . HIS A 1 196 ? 12.188 20.953 4.828 1 97.12 196 HIS A C 1
ATOM 1559 O O . HIS A 1 196 ? 13.391 21.172 4.988 1 97.12 196 HIS A O 1
ATOM 1565 N N . ASN A 1 197 ? 11.797 19.719 4.449 1 97.75 197 ASN A N 1
ATOM 1566 C CA . ASN A 1 197 ? 12.586 18.562 4.051 1 97.75 197 ASN A CA 1
ATOM 1567 C C . ASN A 1 197 ? 13.312 17.938 5.242 1 97.75 197 ASN A C 1
ATOM 1569 O O . ASN A 1 197 ? 14.164 17.062 5.07 1 97.75 197 ASN A O 1
ATOM 1573 N N . GLN A 1 198 ? 12.984 18.344 6.363 1 98.56 198 GLN A N 1
ATOM 1574 C CA . GLN A 1 198 ? 13.773 17.938 7.523 1 98.56 198 GLN A CA 1
ATOM 1575 C C . GLN A 1 198 ? 13.703 16.422 7.723 1 98.56 198 GLN A C 1
ATOM 1577 O O . GLN A 1 198 ? 14.734 15.766 7.867 1 98.56 198 GLN A O 1
ATOM 1582 N N . VAL A 1 199 ? 12.5 15.828 7.707 1 98.75 199 VAL A N 1
ATOM 1583 C CA . VAL A 1 199 ? 12.328 14.398 7.969 1 98.75 199 VAL A CA 1
ATOM 1584 C C . VAL A 1 199 ? 13.016 13.586 6.875 1 98.75 199 VAL A C 1
ATOM 1586 O O . VAL A 1 199 ? 13.688 12.594 7.164 1 98.75 199 VAL A O 1
ATOM 1589 N N . ARG A 1 200 ? 12.883 14.016 5.668 1 98.81 200 ARG A N 1
ATOM 1590 C CA . ARG A 1 200 ? 13.531 13.328 4.555 1 98.81 200 ARG A CA 1
ATOM 1591 C C . ARG A 1 200 ? 15.047 13.461 4.633 1 98.81 200 ARG A C 1
ATOM 1593 O O . ARG A 1 200 ? 15.773 12.555 4.223 1 98.81 200 ARG A O 1
ATOM 1600 N N . SER A 1 201 ? 15.523 14.602 5.137 1 98.81 201 SER A N 1
ATOM 1601 C CA . SER A 1 201 ? 16.953 14.773 5.375 1 98.81 201 SER A CA 1
ATOM 1602 C C . SER A 1 201 ? 17.453 13.844 6.477 1 98.81 201 SER A C 1
ATOM 1604 O O . SER A 1 201 ? 18.531 13.273 6.367 1 98.81 201 SER A O 1
ATOM 1606 N N . PHE A 1 202 ? 16.594 13.719 7.52 1 98.88 202 PHE A N 1
ATOM 1607 C CA . PHE A 1 202 ? 16.906 12.742 8.555 1 98.88 202 PHE A CA 1
ATOM 1608 C C . PHE A 1 202 ? 17.031 11.344 7.965 1 98.88 202 PHE A C 1
ATOM 1610 O O . PHE A 1 202 ? 18.016 10.648 8.188 1 98.88 202 PHE A O 1
ATOM 1617 N N . ALA A 1 203 ? 16.047 10.969 7.188 1 98.94 203 ALA A N 1
ATOM 1618 C CA . ALA A 1 203 ? 16 9.625 6.609 1 98.94 203 ALA A CA 1
ATOM 1619 C C . ALA A 1 203 ? 17.234 9.359 5.738 1 98.94 203 ALA A C 1
ATOM 1621 O O . ALA A 1 203 ? 17.859 8.305 5.855 1 98.94 203 ALA A O 1
ATOM 1622 N N . GLY A 1 204 ? 17.547 10.305 4.887 1 98.81 204 GLY A N 1
ATOM 1623 C CA . GLY A 1 204 ? 18.703 10.141 4.023 1 98.81 204 GLY A CA 1
ATOM 1624 C C . GLY A 1 204 ? 20.016 10.055 4.785 1 98.81 204 GLY A C 1
ATOM 1625 O O . GLY A 1 204 ? 20.875 9.227 4.461 1 98.81 204 GLY A O 1
ATOM 1626 N N . SER A 1 205 ? 20.203 10.914 5.77 1 98.94 205 SER A N 1
ATOM 1627 C CA . SER A 1 205 ? 21.422 10.898 6.574 1 98.94 205 SER A CA 1
ATOM 1628 C C . SER A 1 205 ? 21.531 9.602 7.371 1 98.94 205 SER A C 1
ATOM 1630 O O . SER A 1 205 ? 22.625 9.023 7.465 1 98.94 205 SER A O 1
ATOM 1632 N N . LEU A 1 206 ? 20.438 9.188 7.91 1 98.94 206 LEU A N 1
ATOM 1633 C CA . LEU A 1 206 ? 20.438 7.957 8.695 1 98.94 206 LEU A CA 1
ATOM 1634 C C . LEU A 1 206 ? 20.656 6.742 7.797 1 98.94 206 LEU A C 1
ATOM 1636 O O . LEU A 1 206 ? 21.234 5.738 8.227 1 98.94 206 LEU A O 1
ATOM 1640 N N . MET A 1 207 ? 20.203 6.816 6.547 1 98.88 207 MET A N 1
ATOM 1641 C CA . MET A 1 207 ? 20.516 5.762 5.586 1 98.88 207 MET A CA 1
ATOM 1642 C C . MET A 1 207 ? 22.016 5.613 5.406 1 98.88 207 MET A C 1
ATOM 1644 O O . MET A 1 207 ? 22.531 4.496 5.324 1 98.88 207 MET A O 1
ATOM 1648 N N . GLU A 1 208 ? 22.797 6.746 5.434 1 98.81 208 GLU A N 1
ATOM 1649 C CA . GLU A 1 208 ? 24.266 6.691 5.352 1 98.81 208 GLU A CA 1
ATOM 1650 C C . GLU A 1 208 ? 24.844 5.922 6.535 1 98.81 208 GLU A C 1
ATOM 1652 O O . GLU A 1 208 ? 25.812 5.172 6.371 1 98.81 208 GLU A O 1
ATOM 1657 N N . VAL A 1 209 ? 24.25 6.129 7.672 1 98.88 209 VAL A N 1
ATOM 1658 C CA . VAL A 1 209 ? 24.688 5.371 8.844 1 98.88 209 VAL A CA 1
ATOM 1659 C C . VAL A 1 209 ? 24.359 3.891 8.648 1 98.88 209 VAL A C 1
ATOM 1661 O O . VAL A 1 209 ? 25.203 3.029 8.906 1 98.88 209 VAL A O 1
ATOM 1664 N N . GLY A 1 210 ? 23.172 3.619 8.227 1 98.88 210 GLY A N 1
ATOM 1665 C CA . GLY A 1 210 ? 22.703 2.252 8.047 1 98.88 210 GLY A CA 1
ATOM 1666 C C . GLY A 1 210 ? 23.578 1.448 7.105 1 98.88 210 GLY A C 1
ATOM 1667 O O . GLY A 1 210 ? 23.812 0.26 7.332 1 98.88 210 GLY A O 1
ATOM 1668 N N . VAL A 1 211 ? 24.078 2.062 6.031 1 98.62 211 VAL A N 1
ATOM 1669 C CA . VAL A 1 211 ? 24.859 1.34 5.039 1 98.62 211 VAL A CA 1
ATOM 1670 C C . VAL A 1 211 ? 26.328 1.328 5.457 1 98.62 211 VAL A C 1
ATOM 1672 O O . VAL A 1 211 ? 27.188 0.768 4.758 1 98.62 211 VAL A O 1
ATOM 1675 N N . GLY A 1 212 ? 26.688 2.064 6.527 1 98.5 212 GLY A N 1
ATOM 1676 C CA . GLY A 1 212 ? 28.016 1.996 7.109 1 98.5 212 GLY A CA 1
ATOM 1677 C C . GLY A 1 212 ? 28.953 3.086 6.605 1 98.5 212 GLY A C 1
ATOM 1678 O O . GLY A 1 212 ? 30.141 3.08 6.91 1 98.5 212 GLY A O 1
ATOM 1679 N N . ARG A 1 213 ? 28.484 3.994 5.879 1 98.5 213 ARG A N 1
ATOM 1680 C CA . ARG A 1 213 ? 29.312 5.082 5.363 1 98.5 213 ARG A CA 1
ATOM 1681 C C . ARG A 1 213 ? 29.5 6.164 6.418 1 98.5 213 ARG A C 1
ATOM 1683 O O . ARG A 1 213 ? 30.516 6.879 6.398 1 98.5 213 ARG A O 1
ATOM 1690 N N . TRP A 1 214 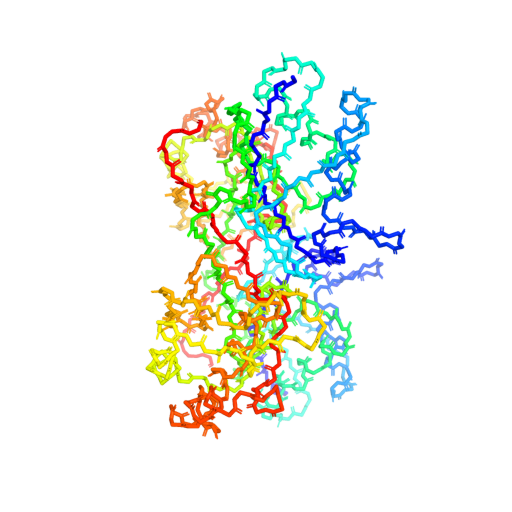? 28.531 6.371 7.246 1 98.5 214 TRP A N 1
ATOM 1691 C CA . TRP A 1 214 ? 28.594 7.293 8.375 1 98.5 214 TRP A CA 1
ATOM 1692 C C . TRP A 1 214 ? 28.547 6.539 9.703 1 98.5 214 TRP A C 1
ATOM 1694 O O . TRP A 1 214 ? 27.969 5.457 9.789 1 98.5 214 TRP A O 1
ATOM 1704 N N . THR A 1 215 ? 29.172 7.059 10.711 1 98.38 215 THR A N 1
ATOM 1705 C CA . THR A 1 215 ? 28.969 6.664 12.102 1 98.38 215 THR A CA 1
ATOM 1706 C C . THR A 1 215 ? 28 7.621 12.789 1 98.38 215 THR A C 1
ATOM 1708 O O . THR A 1 215 ? 27.594 8.633 12.211 1 98.38 215 THR A O 1
ATOM 1711 N N . ALA A 1 216 ? 27.625 7.211 14.023 1 98.44 216 ALA A N 1
ATOM 1712 C CA . ALA A 1 216 ? 26.844 8.141 14.836 1 98.44 216 ALA A CA 1
ATOM 1713 C C . ALA A 1 216 ? 27.578 9.461 15.023 1 98.44 216 ALA A C 1
ATOM 1715 O O . ALA A 1 216 ? 26.969 10.523 15.062 1 98.44 216 ALA A O 1
ATOM 1716 N N . ASP A 1 217 ? 28.875 9.43 15.102 1 98.56 217 ASP A N 1
ATOM 1717 C CA . ASP A 1 217 ? 29.703 10.625 15.266 1 98.56 217 ASP A CA 1
ATOM 1718 C C . ASP A 1 217 ? 29.641 11.5 14.016 1 98.56 217 ASP A C 1
ATOM 1720 O O . ASP A 1 217 ? 29.641 12.734 14.109 1 98.56 217 ASP A O 1
ATOM 1724 N N . ASP A 1 218 ? 29.656 10.82 12.891 1 98.62 218 ASP A N 1
ATOM 1725 C CA . ASP A 1 218 ? 29.531 11.562 11.641 1 98.62 218 ASP A CA 1
ATOM 1726 C C . ASP A 1 218 ? 28.219 12.32 11.578 1 98.62 218 ASP A C 1
ATOM 1728 O O . ASP A 1 218 ? 28.172 13.469 11.133 1 98.62 218 ASP A O 1
ATOM 1732 N N . LEU A 1 219 ? 27.125 11.656 11.992 1 98.81 219 LEU A N 1
ATOM 1733 C CA . LEU A 1 219 ? 25.828 12.312 12.039 1 98.81 219 LEU A CA 1
ATOM 1734 C C . LEU A 1 219 ? 25.859 13.508 12.984 1 98.81 219 LEU A C 1
ATOM 1736 O O . LEU A 1 219 ? 25.344 14.578 12.656 1 98.81 219 LEU A O 1
ATOM 1740 N N . GLN A 1 220 ? 26.422 13.305 14.148 1 98.56 220 GLN A N 1
ATOM 1741 C CA . GLN A 1 220 ? 26.562 14.383 15.117 1 98.56 220 GLN A CA 1
ATOM 1742 C C . GLN A 1 220 ? 27.359 15.547 14.539 1 98.56 220 GLN A C 1
ATOM 1744 O O . GLN A 1 220 ? 27 16.719 14.727 1 98.56 220 GLN A O 1
ATOM 1749 N N . ALA A 1 221 ? 28.422 15.227 13.883 1 98.75 221 ALA A N 1
ATOM 1750 C CA . ALA A 1 221 ? 29.25 16.25 13.242 1 98.75 221 ALA A CA 1
ATOM 1751 C C . ALA A 1 221 ? 28.438 17.031 12.211 1 98.75 221 ALA A C 1
ATOM 1753 O O . ALA A 1 221 ? 28.578 18.25 12.094 1 98.75 221 ALA A O 1
ATOM 1754 N N . ALA A 1 222 ? 27.656 16.297 11.438 1 98.75 222 ALA A N 1
ATOM 1755 C CA . ALA A 1 222 ? 26.797 16.953 10.461 1 98.75 222 ALA A CA 1
ATOM 1756 C C . ALA A 1 222 ? 25.828 17.922 11.148 1 98.75 222 ALA A C 1
ATOM 1758 O O . ALA A 1 222 ? 25.656 19.062 10.695 1 98.75 222 ALA A O 1
ATOM 1759 N N . LEU A 1 223 ? 25.188 17.469 12.211 1 98.62 223 LEU A N 1
ATOM 1760 C CA . LEU A 1 223 ? 24.297 18.312 13 1 98.62 223 LEU A CA 1
ATOM 1761 C C . LEU A 1 223 ? 25.016 19.578 13.469 1 98.62 223 LEU A C 1
ATOM 1763 O O . LEU A 1 223 ? 24.5 20.688 13.305 1 98.62 223 LEU A O 1
ATOM 1767 N N . GLU A 1 224 ? 26.234 19.422 13.953 1 98.5 224 GLU A N 1
ATOM 1768 C CA . GLU A 1 224 ? 26.984 20.516 14.57 1 98.5 224 GLU A CA 1
ATOM 1769 C C . GLU A 1 224 ? 27.562 21.453 13.516 1 98.5 224 GLU A C 1
ATOM 1771 O O . GLU A 1 224 ? 27.906 22.609 13.82 1 98.5 224 GLU A O 1
ATOM 1776 N N . ALA A 1 225 ? 27.641 20.984 12.344 1 98.62 225 ALA A N 1
ATOM 1777 C CA . ALA A 1 225 ? 28.188 21.797 11.266 1 98.62 225 ALA A CA 1
ATOM 1778 C C . ALA A 1 225 ? 27.266 22.969 10.945 1 98.62 225 ALA A C 1
ATOM 1780 O O . ALA A 1 225 ? 27.734 24 10.445 1 98.62 225 ALA A O 1
ATOM 1781 N N . ARG A 1 226 ? 25.969 22.75 11.133 1 98.31 226 ARG A N 1
ATOM 1782 C CA . ARG A 1 226 ? 24.984 23.781 10.789 1 98.31 226 ARG A CA 1
ATOM 1783 C C . ARG A 1 226 ? 25.203 24.281 9.367 1 98.31 226 ARG A C 1
ATOM 1785 O O . ARG A 1 226 ? 25.219 25.5 9.133 1 98.31 226 ARG A O 1
ATOM 1792 N N . ASP A 1 227 ? 25.391 23.359 8.516 1 98.12 227 ASP A N 1
ATOM 1793 C CA . ASP A 1 227 ? 25.656 23.578 7.102 1 98.12 227 ASP A CA 1
ATOM 1794 C C . ASP A 1 227 ? 24.922 22.547 6.238 1 98.12 227 ASP A C 1
ATOM 1796 O O . ASP A 1 227 ? 25.203 21.359 6.316 1 98.12 227 ASP A O 1
ATOM 1800 N N . ARG A 1 228 ? 24.031 23.062 5.418 1 98.06 228 ARG A N 1
ATOM 1801 C CA . ARG A 1 228 ? 23.219 22.188 4.57 1 98.06 228 ARG A CA 1
ATOM 1802 C C . ARG A 1 228 ? 24.094 21.25 3.756 1 98.06 228 ARG A C 1
ATOM 1804 O O . ARG A 1 228 ? 23.703 20.109 3.494 1 98.06 228 ARG A O 1
ATOM 1811 N N . LYS A 1 229 ? 25.281 21.594 3.424 1 97.69 229 LYS A N 1
ATOM 1812 C CA . LYS A 1 229 ? 26.188 20.797 2.607 1 97.69 229 LYS A CA 1
ATOM 1813 C C . LYS A 1 229 ? 26.625 19.531 3.348 1 97.69 229 LYS A C 1
ATOM 1815 O O . LYS A 1 229 ? 27.109 18.578 2.73 1 97.69 229 LYS A O 1
ATOM 1820 N N . ALA A 1 230 ? 26.484 19.516 4.656 1 98.44 230 ALA A N 1
ATOM 1821 C CA . ALA A 1 230 ? 26.922 18.391 5.473 1 98.44 230 ALA A CA 1
ATOM 1822 C C . ALA A 1 230 ? 25.828 17.328 5.559 1 98.44 230 ALA A C 1
ATOM 1824 O O . ALA A 1 230 ? 26.047 16.234 6.082 1 98.44 230 ALA A O 1
ATOM 1825 N N . CYS A 1 231 ? 24.688 17.594 5.062 1 97.94 231 CYS A N 1
ATOM 1826 C CA . CYS A 1 231 ? 23.531 16.703 5.121 1 97.94 231 CYS A CA 1
ATOM 1827 C C . CYS A 1 231 ? 23.703 15.516 4.18 1 97.94 231 CYS A C 1
ATOM 1829 O O . CYS A 1 231 ? 24.297 15.648 3.109 1 97.94 231 CYS A O 1
ATOM 1831 N N . GLY A 1 232 ? 23.25 14.352 4.574 1 97.12 232 GLY A N 1
ATOM 1832 C CA . GLY A 1 232 ? 23.125 13.266 3.609 1 97.12 232 GLY A CA 1
ATOM 1833 C C . GLY A 1 232 ? 22.141 13.562 2.5 1 97.12 232 GLY A C 1
ATOM 1834 O O . GLY A 1 232 ? 21.547 14.648 2.459 1 97.12 232 GLY A O 1
ATOM 1835 N N . GLN A 1 233 ? 22.047 12.664 1.554 1 97.06 233 GLN A N 1
ATOM 1836 C CA . GLN A 1 233 ? 21.078 12.852 0.48 1 97.06 233 GLN A CA 1
ATOM 1837 C C . GLN A 1 233 ? 19.672 13.047 1.038 1 97.06 233 GLN A C 1
ATOM 1839 O O . GLN A 1 233 ? 19.312 12.445 2.057 1 97.06 233 GLN A O 1
ATOM 1844 N N . VAL A 1 234 ? 18.859 13.844 0.441 1 98.12 234 VAL A N 1
ATOM 1845 C CA . VAL A 1 234 ? 17.453 13.984 0.839 1 98.12 234 VAL A CA 1
ATOM 1846 C C . VAL A 1 234 ? 16.656 12.781 0.346 1 98.12 234 VAL A C 1
ATOM 1848 O O . VAL A 1 234 ? 16.625 12.492 -0.853 1 98.12 234 VAL A O 1
ATOM 1851 N N . ALA A 1 235 ? 16.047 12.062 1.209 1 98.75 235 ALA A N 1
ATOM 1852 C CA . ALA A 1 235 ? 15.312 10.844 0.868 1 98.75 235 ALA A CA 1
ATOM 1853 C C . ALA A 1 235 ? 14.086 11.164 0.008 1 98.75 235 ALA A C 1
ATOM 1855 O O . ALA A 1 235 ? 13.547 12.273 0.076 1 98.75 235 ALA A O 1
ATOM 1856 N N . PRO A 1 236 ? 13.688 10.219 -0.833 1 98.62 236 PRO A N 1
ATOM 1857 C CA . PRO A 1 236 ? 12.523 10.461 -1.691 1 98.62 236 PRO A CA 1
ATOM 1858 C C . PRO A 1 236 ? 11.25 10.734 -0.897 1 98.62 236 PRO A C 1
ATOM 1860 O O . PRO A 1 236 ? 11.117 10.266 0.238 1 98.62 236 PRO A O 1
ATOM 1863 N N . PRO A 1 237 ? 10.312 11.445 -1.505 1 98.69 237 PRO A N 1
ATOM 1864 C CA . PRO A 1 237 ? 9.117 11.852 -0.767 1 98.69 237 PRO A CA 1
ATOM 1865 C C . PRO A 1 237 ? 8.133 10.695 -0.556 1 98.69 237 PRO A C 1
ATOM 1867 O O . PRO A 1 237 ? 7.359 10.711 0.402 1 98.69 237 PRO A O 1
ATOM 1870 N N . TYR A 1 238 ? 8.164 9.719 -1.444 1 97.88 238 TYR A N 1
ATOM 1871 C CA . TYR A 1 238 ? 7.098 8.719 -1.468 1 97.88 238 TYR A CA 1
ATOM 1872 C C . TYR A 1 238 ? 7.266 7.715 -0.333 1 97.88 238 TYR A C 1
ATOM 1874 O O . TYR A 1 238 ? 6.43 6.828 -0.149 1 97.88 238 TYR A O 1
ATOM 1882 N N . GLY A 1 239 ? 8.312 7.789 0.475 1 98.75 239 GLY A N 1
ATOM 1883 C CA . GLY A 1 239 ? 8.438 7.023 1.704 1 98.75 239 GLY A CA 1
ATOM 1884 C C . GLY A 1 239 ? 7.855 7.734 2.912 1 98.75 239 GLY A C 1
ATOM 1885 O O . GLY A 1 239 ? 7.715 7.137 3.98 1 98.75 239 GLY A O 1
ATOM 1886 N N . LEU A 1 240 ? 7.512 8.945 2.795 1 98.94 240 LEU A N 1
ATOM 1887 C CA . LEU A 1 240 ? 7.137 9.781 3.93 1 98.94 240 LEU A CA 1
ATOM 1888 C C . LEU A 1 240 ? 5.621 9.875 4.062 1 98.94 240 LEU A C 1
ATOM 1890 O O . LEU A 1 240 ? 4.918 10.078 3.068 1 98.94 240 LEU A O 1
ATOM 1894 N N . TYR A 1 241 ? 5.102 9.68 5.293 1 98.94 241 TYR A N 1
ATOM 1895 C CA . TYR A 1 241 ? 3.686 9.766 5.637 1 98.94 241 TYR A CA 1
ATOM 1896 C C . TYR A 1 241 ? 3.471 10.656 6.852 1 98.94 241 TYR A C 1
ATOM 1898 O O . TYR A 1 241 ? 4.094 10.453 7.898 1 98.94 241 TYR A O 1
ATOM 1906 N N . LEU A 1 242 ? 2.633 11.672 6.734 1 98.94 242 LEU A N 1
ATOM 1907 C CA . LEU A 1 242 ? 2.096 12.305 7.934 1 98.94 242 LEU A CA 1
ATOM 1908 C C . LEU A 1 242 ? 1.046 11.422 8.594 1 98.94 242 LEU A C 1
ATOM 1910 O O . LEU A 1 242 ? -0.027 11.195 8.031 1 98.94 242 LEU A O 1
ATOM 1914 N N . VAL A 1 243 ? 1.303 10.977 9.844 1 98.81 243 VAL A N 1
ATOM 1915 C CA . VAL A 1 243 ? 0.461 9.898 10.352 1 98.81 243 VAL A CA 1
ATOM 1916 C C . VAL A 1 243 ? -0.292 10.375 11.594 1 98.81 243 VAL A C 1
ATOM 1918 O O . VAL A 1 243 ? -1.073 9.625 12.18 1 98.81 243 VAL A O 1
ATOM 1921 N N . GLY A 1 244 ? -0.035 11.641 11.961 1 98.31 244 GLY A N 1
ATOM 1922 C CA . GLY A 1 244 ? -0.782 12.133 13.109 1 98.31 244 GLY A CA 1
ATOM 1923 C C . GLY A 1 244 ? -0.483 13.578 13.438 1 98.31 244 GLY A C 1
ATOM 1924 O O . GLY A 1 244 ? 0.619 14.07 13.18 1 98.31 244 GLY A O 1
ATOM 1925 N N . VAL A 1 245 ? -1.393 14.234 14.008 1 98.31 245 VAL A N 1
ATOM 1926 C CA . VAL A 1 245 ? -1.263 15.578 14.562 1 98.31 245 VAL A CA 1
ATOM 1927 C C . VAL A 1 245 ? -1.978 15.648 15.914 1 98.31 245 VAL A C 1
ATOM 1929 O O . VAL A 1 245 ? -3.125 15.219 16.031 1 98.31 245 VAL A O 1
ATOM 1932 N N . ASP A 1 246 ? -1.28 16.156 16.906 1 97.69 246 ASP A N 1
ATOM 1933 C CA . ASP A 1 246 ? -1.86 16.234 18.25 1 97.69 246 ASP A CA 1
ATOM 1934 C C . ASP A 1 246 ? -2.363 17.656 18.531 1 97.69 246 ASP A C 1
ATOM 1936 O O . ASP A 1 246 ? -1.722 18.641 18.156 1 97.69 246 ASP A O 1
ATOM 1940 N N . TYR A 1 247 ? -3.424 17.781 19.172 1 96.56 247 TYR A N 1
ATOM 1941 C CA . TYR A 1 247 ? -3.982 19.031 19.672 1 96.56 247 TYR A CA 1
ATOM 1942 C C . TYR A 1 247 ? -4.32 18.922 21.156 1 96.56 247 TYR A C 1
ATOM 1944 O O . TYR A 1 247 ? -4.5 17.812 21.672 1 96.56 247 TYR A O 1
ATOM 1952 N N . ALA A 1 248 ? -4.348 20.203 21.844 1 88.44 248 ALA A N 1
ATOM 1953 C CA . ALA A 1 248 ? -4.758 20.219 23.25 1 88.44 248 ALA A CA 1
ATOM 1954 C C . ALA A 1 248 ? -6.266 20.031 23.375 1 88.44 248 ALA A C 1
ATOM 1956 O O . ALA A 1 248 ? -7.039 20.547 22.562 1 88.44 248 ALA A O 1
ATOM 1957 N N . PHE A 1 249 ? -6.898 18.938 23.906 1 69.06 249 PHE A N 1
ATOM 1958 C CA . PHE A 1 249 ? -8.328 18.828 24.156 1 69.06 249 PHE A CA 1
ATOM 1959 C C . PHE A 1 249 ? -8.773 19.859 25.172 1 69.06 249 PHE A C 1
ATOM 1961 O O . PHE A 1 249 ? -7.973 20.344 25.984 1 69.06 249 PHE A O 1
ATOM 1968 N N . PRO A 1 250 ? -10.156 20.328 25.047 1 65 250 PRO A N 1
ATOM 1969 C CA . PRO A 1 250 ? -11.219 20.062 24.062 1 65 250 PRO A CA 1
ATOM 1970 C C . PRO A 1 250 ? -11.352 21.156 23.016 1 65 250 PRO A C 1
ATOM 1972 O O . PRO A 1 250 ? -11.102 22.328 23.312 1 65 250 PRO A O 1
ATOM 1975 N N . PHE A 1 251 ? -11.227 20.969 21.719 1 67 251 PHE A N 1
ATOM 1976 C CA . PHE A 1 251 ? -11.781 21.891 20.734 1 67 251 PHE A CA 1
ATOM 1977 C C . PHE A 1 251 ? -13.172 21.453 20.297 1 67 251 PHE A C 1
ATOM 1979 O O . PHE A 1 251 ? -13.492 20.266 20.328 1 67 251 PHE A O 1
ATOM 1986 N N . MET B 1 1 ? 18.641 -27.984 -21.094 1 90.75 1 MET B N 1
ATOM 1987 C CA . MET B 1 1 ? 18.438 -26.562 -20.781 1 90.75 1 MET B CA 1
ATOM 1988 C C . MET B 1 1 ? 18.125 -26.359 -19.312 1 90.75 1 MET B C 1
ATOM 1990 O O . MET B 1 1 ? 17.219 -27 -18.766 1 90.75 1 MET B O 1
ATOM 1994 N N . PRO B 1 2 ? 19.016 -25.625 -18.703 1 96.44 2 PRO B N 1
ATOM 1995 C CA . PRO B 1 2 ? 18.75 -25.406 -17.266 1 96.44 2 PRO B CA 1
ATOM 1996 C C . PRO B 1 2 ? 17.406 -24.766 -17 1 96.44 2 PRO B C 1
ATOM 1998 O O . PRO B 1 2 ? 16.969 -23.891 -17.766 1 96.44 2 PRO B O 1
ATOM 2001 N N . ARG B 1 3 ? 16.766 -25.297 -15.984 1 97.56 3 ARG B N 1
ATOM 2002 C CA . ARG B 1 3 ? 15.477 -24.75 -15.57 1 97.56 3 ARG B CA 1
ATOM 2003 C C . ARG B 1 3 ? 15.641 -23.844 -14.352 1 97.56 3 ARG B C 1
ATOM 2005 O O . ARG B 1 3 ? 16.359 -24.188 -13.414 1 97.56 3 ARG B O 1
ATOM 2012 N N . TYR B 1 4 ? 14.977 -22.672 -14.391 1 98.25 4 TYR B N 1
ATOM 2013 C CA . TYR B 1 4 ? 15.023 -21.703 -13.312 1 98.25 4 TYR B CA 1
ATOM 2014 C C . TYR B 1 4 ? 13.641 -21.469 -12.719 1 98.25 4 TYR B C 1
ATOM 2016 O O . TYR B 1 4 ? 12.672 -21.266 -13.445 1 98.25 4 TYR B O 1
ATOM 2024 N N . LYS B 1 5 ? 13.531 -21.578 -11.383 1 98.12 5 LYS B N 1
ATOM 2025 C CA . LYS B 1 5 ? 12.344 -21.188 -10.625 1 98.12 5 LYS B CA 1
ATOM 2026 C C . LYS B 1 5 ? 12.406 -19.703 -10.234 1 98.12 5 LYS B C 1
ATOM 2028 O O . LYS B 1 5 ? 13.406 -19.25 -9.688 1 98.12 5 LYS B O 1
ATOM 2033 N N . LEU B 1 6 ? 11.453 -19 -10.547 1 98.62 6 LEU B N 1
ATOM 2034 C CA . LEU B 1 6 ? 11.344 -17.578 -10.234 1 98.62 6 LEU B CA 1
ATOM 2035 C C . LEU B 1 6 ? 10.281 -17.328 -9.164 1 98.62 6 LEU B C 1
ATOM 2037 O O . LEU B 1 6 ? 9.18 -17.875 -9.25 1 98.62 6 LEU B O 1
ATOM 2041 N N . THR B 1 7 ? 10.562 -16.578 -8.133 1 98.81 7 THR B N 1
ATOM 2042 C CA . THR B 1 7 ? 9.562 -15.977 -7.246 1 98.81 7 THR B CA 1
ATOM 2043 C C . THR B 1 7 ? 9.273 -14.531 -7.648 1 98.81 7 THR B C 1
ATOM 2045 O O . THR B 1 7 ? 10.188 -13.711 -7.719 1 98.81 7 THR B O 1
ATOM 2048 N N . VAL B 1 8 ? 8.023 -14.242 -7.871 1 98.88 8 VAL B N 1
ATOM 2049 C CA . VAL B 1 8 ? 7.68 -13 -8.555 1 98.88 8 VAL B CA 1
ATOM 2050 C C . VAL B 1 8 ? 6.688 -12.203 -7.707 1 98.88 8 VAL B C 1
ATOM 2052 O O . VAL B 1 8 ? 5.719 -12.766 -7.188 1 98.88 8 VAL B O 1
ATOM 2055 N N . GLU B 1 9 ? 6.961 -10.938 -7.535 1 98.94 9 GLU B N 1
ATOM 2056 C CA . GLU B 1 9 ? 6.039 -9.961 -6.965 1 98.94 9 GLU B CA 1
ATOM 2057 C C . GLU B 1 9 ? 5.531 -8.992 -8.031 1 98.94 9 GLU B C 1
ATOM 2059 O O . GLU B 1 9 ? 6.297 -8.539 -8.883 1 98.94 9 GLU B O 1
ATOM 2064 N N . TYR B 1 10 ? 4.211 -8.711 -8.016 1 98.94 10 TYR B N 1
ATOM 2065 C CA . TYR B 1 10 ? 3.73 -7.684 -8.93 1 98.94 10 TYR B CA 1
ATOM 2066 C C . TYR B 1 10 ? 2.494 -6.988 -8.367 1 98.94 10 TYR B C 1
ATOM 2068 O O . TYR B 1 10 ? 1.71 -7.602 -7.637 1 98.94 10 TYR B O 1
ATOM 2076 N N . ASP B 1 11 ? 2.424 -5.688 -8.594 1 98.81 11 ASP B N 1
ATOM 2077 C CA . ASP B 1 11 ? 1.174 -4.934 -8.562 1 98.81 11 ASP B CA 1
ATOM 2078 C C . ASP B 1 11 ? 0.346 -5.188 -9.82 1 98.81 11 ASP B C 1
ATOM 2080 O O . ASP B 1 11 ? 0.748 -4.805 -10.922 1 98.81 11 ASP B O 1
ATOM 2084 N N . GLY B 1 12 ? -0.792 -5.793 -9.648 1 98.69 12 GLY B N 1
ATOM 2085 C CA . GLY B 1 12 ? -1.577 -6.242 -10.789 1 98.69 12 GLY B CA 1
ATOM 2086 C C . GLY B 1 12 ? -2.348 -5.121 -11.461 1 98.69 12 GLY B C 1
ATOM 2087 O O . GLY B 1 12 ? -2.928 -5.312 -12.531 1 98.69 12 GLY B O 1
ATOM 2088 N N . THR B 1 13 ? -2.309 -3.926 -11.016 1 98.06 13 THR B N 1
ATOM 2089 C CA . THR B 1 13 ? -3.168 -2.812 -11.406 1 98.06 13 THR B CA 1
ATOM 2090 C C . THR B 1 13 ? -3.012 -2.502 -12.891 1 98.06 13 THR B C 1
ATOM 2092 O O . THR B 1 13 ? -4.004 -2.355 -13.609 1 98.06 13 THR B O 1
ATOM 2095 N N . PRO B 1 14 ? -1.836 -2.445 -13.406 1 97.69 14 PRO B N 1
ATOM 2096 C CA . PRO B 1 14 ? -1.73 -2.023 -14.805 1 97.69 14 PRO B CA 1
ATOM 2097 C C . PRO B 1 14 ? -1.835 -3.193 -15.781 1 97.69 14 PRO B C 1
ATOM 2099 O O . PRO B 1 14 ? -1.67 -3.008 -17 1 97.69 14 PRO B O 1
ATOM 2102 N N . TYR B 1 15 ? -2.182 -4.383 -15.344 1 98.44 15 TYR B N 1
ATOM 2103 C CA . TYR B 1 15 ? -2.086 -5.562 -16.188 1 98.44 15 TYR B CA 1
ATOM 2104 C C . TYR B 1 15 ? -3.457 -6.191 -16.406 1 98.44 15 TYR B C 1
ATOM 2106 O O . TYR B 1 15 ? -4.316 -6.141 -15.523 1 98.44 15 TYR B O 1
ATOM 2114 N N . VAL B 1 16 ? -3.602 -6.867 -17.516 1 97.88 16 VAL B N 1
ATOM 2115 C CA . VAL B 1 16 ? -4.828 -7.59 -17.828 1 97.88 16 VAL B CA 1
ATOM 2116 C C . VAL B 1 16 ? -4.746 -9.016 -17.297 1 97.88 16 VAL B C 1
ATOM 2118 O O . VAL B 1 16 ? -5.293 -9.945 -17.891 1 97.88 16 VAL B O 1
ATOM 2121 N N . GLY B 1 17 ? -3.975 -9.219 -16.219 1 97.5 17 GLY B N 1
ATOM 2122 C CA . GLY B 1 17 ? -3.791 -10.523 -15.617 1 97.5 17 GLY B CA 1
ATOM 2123 C C . GLY B 1 17 ? -2.416 -11.109 -15.867 1 97.5 17 GLY B C 1
ATOM 2124 O O . GLY B 1 17 ? -1.529 -10.43 -16.391 1 97.5 17 GLY B O 1
ATOM 2125 N N . TRP B 1 18 ? -2.23 -12.32 -15.461 1 97.75 18 TRP B N 1
ATOM 2126 C CA . TRP B 1 18 ? -0.95 -13 -15.625 1 97.75 18 TRP B CA 1
ATOM 2127 C C . TRP B 1 18 ? -0.733 -13.398 -17.078 1 97.75 18 TRP B C 1
ATOM 2129 O O . TRP B 1 18 ? 0.309 -13.102 -17.672 1 97.75 18 TRP B O 1
ATOM 2139 N N . GLN B 1 19 ? -1.715 -14.031 -17.688 1 95.44 19 GLN B N 1
ATOM 2140 C CA . GLN B 1 19 ? -1.559 -14.742 -18.953 1 95.44 19 GLN B CA 1
ATOM 2141 C C . GLN B 1 19 ? -1.392 -13.766 -20.109 1 95.44 19 GLN B C 1
ATOM 2143 O O . GLN B 1 19 ? -2.17 -12.82 -20.25 1 95.44 19 GLN B O 1
ATOM 2148 N N . ARG B 1 20 ? -0.402 -14.047 -20.859 1 94.94 20 ARG B N 1
ATOM 2149 C CA . ARG B 1 20 ? -0.139 -13.234 -22.047 1 94.94 20 ARG B CA 1
ATOM 2150 C C . ARG B 1 20 ? -1.35 -13.211 -22.969 1 94.94 20 ARG B C 1
ATOM 2152 O O . ARG B 1 20 ? -1.979 -14.242 -23.219 1 94.94 20 ARG B O 1
ATOM 2159 N N . GLN B 1 21 ? -1.661 -12.055 -23.453 1 89.81 21 GLN B N 1
ATOM 2160 C CA . GLN B 1 21 ? -2.746 -11.852 -24.406 1 89.81 21 GLN B CA 1
ATOM 2161 C C . GLN B 1 21 ? -2.27 -11.062 -25.609 1 89.81 21 GLN B C 1
ATOM 2163 O O . GLN B 1 21 ? -1.256 -10.359 -25.547 1 89.81 21 GLN B O 1
ATOM 2168 N N . GLU B 1 22 ? -2.982 -11.141 -26.688 1 88.12 22 GLU B N 1
ATOM 2169 C CA . GLU B 1 22 ? -2.611 -10.461 -27.922 1 88.12 22 GLU B CA 1
ATOM 2170 C C . GLU B 1 22 ? -2.748 -8.945 -27.781 1 88.12 22 GLU B C 1
ATOM 2172 O O . GLU B 1 22 ? -1.873 -8.195 -28.234 1 88.12 22 GLU B O 1
ATOM 2177 N N . ASN B 1 23 ? -3.762 -8.43 -27.234 1 88.12 23 ASN B N 1
ATOM 2178 C CA . ASN B 1 23 ? -4.035 -6.996 -27.203 1 88.12 23 ASN B CA 1
ATOM 2179 C C . ASN B 1 23 ? -3.977 -6.453 -25.766 1 88.12 23 ASN B C 1
ATOM 2181 O O . ASN B 1 23 ? -4.52 -5.387 -25.484 1 88.12 23 ASN B O 1
ATOM 2185 N N . GLY B 1 24 ? -3.219 -7.082 -24.859 1 92.5 24 GLY B N 1
ATOM 2186 C CA . GLY B 1 24 ? -3.199 -6.582 -23.484 1 92.5 24 GLY B CA 1
ATOM 2187 C C . GLY B 1 24 ? -1.841 -6.707 -22.828 1 92.5 24 GLY B C 1
ATOM 2188 O O . GLY B 1 24 ? -1.031 -7.551 -23.219 1 92.5 24 GLY B O 1
ATOM 2189 N N . HIS B 1 25 ? -1.542 -5.832 -21.906 1 97.56 25 HIS B N 1
ATOM 2190 C CA . HIS B 1 25 ? -0.303 -5.84 -21.125 1 97.56 25 HIS B CA 1
ATOM 2191 C C . HIS B 1 25 ? -0.401 -6.789 -19.938 1 97.56 25 HIS B C 1
ATOM 2193 O O . HIS B 1 25 ? -0.984 -6.445 -18.906 1 97.56 25 HIS B O 1
ATOM 2199 N N . ALA B 1 26 ? 0.083 -8 -20.109 1 98.44 26 ALA B N 1
ATOM 2200 C CA . ALA B 1 26 ? -0.006 -9.047 -19.094 1 98.44 26 ALA B CA 1
ATOM 2201 C C . ALA B 1 26 ? 1.321 -9.211 -18.359 1 98.44 26 ALA B C 1
ATOM 2203 O O . ALA B 1 26 ? 2.381 -8.883 -18.891 1 98.44 26 ALA B O 1
ATOM 2204 N N . VAL B 1 27 ? 1.308 -9.727 -17.156 1 98.75 27 VAL B N 1
ATOM 2205 C CA . VAL B 1 27 ? 2.5 -9.914 -16.344 1 98.75 27 VAL B CA 1
ATOM 2206 C C . VAL B 1 27 ? 3.463 -10.867 -17.031 1 98.75 27 VAL B C 1
ATOM 2208 O O . VAL B 1 27 ? 4.66 -10.586 -17.141 1 98.75 27 VAL B O 1
ATOM 2211 N N . GLN B 1 28 ? 2.895 -11.969 -17.531 1 98.62 28 GLN B N 1
ATOM 2212 C CA . GLN B 1 28 ? 3.699 -12.977 -18.219 1 98.62 28 GLN B CA 1
ATOM 2213 C C . GLN B 1 28 ? 4.461 -12.367 -19.391 1 98.62 28 GLN B C 1
ATOM 2215 O O . GLN B 1 28 ? 5.676 -12.547 -19.516 1 98.62 28 GLN B O 1
ATOM 2220 N N . GLY B 1 29 ? 3.723 -11.648 -20.25 1 98.12 29 GLY B N 1
ATOM 2221 C CA . GLY B 1 29 ? 4.348 -11.023 -21.406 1 98.12 29 GLY B CA 1
ATOM 2222 C C . GLY B 1 29 ? 5.457 -10.062 -21.031 1 98.12 29 GLY B C 1
ATOM 2223 O O . GLY B 1 29 ? 6.5 -10.016 -21.688 1 98.12 29 GLY B O 1
ATOM 2224 N N . ALA B 1 30 ? 5.262 -9.289 -20.016 1 98.56 30 ALA B N 1
ATOM 2225 C CA . ALA B 1 30 ? 6.262 -8.328 -19.562 1 98.56 30 ALA B CA 1
ATOM 2226 C C . ALA B 1 30 ? 7.547 -9.031 -19.125 1 98.56 30 ALA B C 1
ATOM 2228 O O . ALA B 1 30 ? 8.648 -8.594 -19.469 1 98.56 30 ALA B O 1
ATOM 2229 N N . ILE B 1 31 ? 7.43 -10.117 -18.359 1 98.81 31 ILE B N 1
ATOM 2230 C CA . ILE B 1 31 ? 8.594 -10.859 -17.891 1 98.81 31 ILE B CA 1
ATOM 2231 C C . ILE B 1 31 ? 9.305 -11.508 -19.078 1 98.81 31 ILE B C 1
ATOM 2233 O O . ILE B 1 31 ? 10.531 -11.484 -19.156 1 98.81 31 ILE B O 1
ATOM 2237 N N . GLU B 1 32 ? 8.492 -12.102 -20 1 98.62 32 GLU B N 1
ATOM 2238 C CA . GLU B 1 32 ? 9.07 -12.734 -21.188 1 98.62 32 GLU B CA 1
ATOM 2239 C C . GLU B 1 32 ? 9.836 -11.727 -22.031 1 98.62 32 GLU B C 1
ATOM 2241 O O . GLU B 1 32 ? 10.906 -12.031 -22.547 1 98.62 32 GLU B O 1
ATOM 2246 N N . GLN B 1 33 ? 9.289 -10.547 -22.141 1 98.25 33 GLN B N 1
ATOM 2247 C CA . GLN B 1 33 ? 9.984 -9.492 -22.859 1 98.25 33 GLN B CA 1
ATOM 2248 C C . GLN B 1 33 ? 11.289 -9.117 -22.172 1 98.25 33 GLN B C 1
ATOM 2250 O O . GLN B 1 33 ? 12.297 -8.844 -22.828 1 98.25 33 GLN B O 1
ATOM 2255 N N . ALA B 1 34 ? 11.312 -9.062 -20.875 1 98.75 34 ALA B N 1
ATOM 2256 C CA . ALA B 1 34 ? 12.539 -8.789 -20.125 1 98.75 34 ALA B CA 1
ATOM 2257 C C . ALA B 1 34 ? 13.594 -9.859 -20.391 1 98.75 34 ALA B C 1
ATOM 2259 O O . ALA B 1 34 ? 14.773 -9.555 -20.562 1 98.75 34 ALA B O 1
ATOM 2260 N N . PHE B 1 35 ? 13.164 -11.125 -20.453 1 98.75 35 PHE B N 1
ATOM 2261 C CA . PHE B 1 35 ? 14.086 -12.211 -20.766 1 98.75 35 PHE B CA 1
ATOM 2262 C C . PHE B 1 35 ? 14.625 -12.07 -22.188 1 98.75 35 PHE B C 1
ATOM 2264 O O . PHE B 1 35 ? 15.812 -12.312 -22.422 1 98.75 35 PHE B O 1
ATOM 2271 N N . LYS B 1 36 ? 13.734 -11.695 -23.109 1 98.69 36 LYS B N 1
ATOM 2272 C CA . LYS B 1 36 ? 14.164 -11.484 -24.484 1 98.69 36 LYS B CA 1
ATOM 2273 C C . LYS B 1 36 ? 15.281 -10.438 -24.562 1 98.69 36 LYS B C 1
ATOM 2275 O O . LYS B 1 36 ? 16.266 -10.633 -25.266 1 98.69 36 LYS B O 1
ATOM 2280 N N . LYS B 1 37 ? 15.148 -9.422 -23.844 1 98.62 37 LYS B N 1
ATOM 2281 C CA . LYS B 1 37 ? 16.141 -8.352 -23.812 1 98.62 37 LYS B CA 1
ATOM 2282 C C . LYS B 1 37 ? 17.422 -8.812 -23.109 1 98.62 37 LYS B C 1
ATOM 2284 O O . LYS B 1 37 ? 18.516 -8.406 -23.5 1 98.62 37 LYS B O 1
ATOM 2289 N N . PHE B 1 38 ? 17.281 -9.656 -22.109 1 98.44 38 PHE B N 1
ATOM 2290 C CA . PHE B 1 38 ? 18.406 -10.133 -21.312 1 98.44 38 PHE B CA 1
ATOM 2291 C C . PHE B 1 38 ? 19.25 -11.141 -22.094 1 98.44 38 PHE B C 1
ATOM 2293 O O . PHE B 1 38 ? 20.453 -10.969 -22.234 1 98.44 38 PHE B O 1
ATOM 2300 N N . CYS B 1 39 ? 18.531 -12.086 -22.781 1 97.81 39 CYS B N 1
ATOM 2301 C CA . CYS B 1 39 ? 19.344 -13.188 -23.312 1 97.81 39 CYS B CA 1
ATOM 2302 C C . CYS B 1 39 ? 18.953 -13.508 -24.75 1 97.81 39 CYS B C 1
ATOM 2304 O O . CYS B 1 39 ? 19.453 -14.477 -25.328 1 97.81 39 CYS B O 1
ATOM 2306 N N . GLY B 1 40 ? 17.984 -12.773 -25.281 1 97.75 40 GLY B N 1
ATOM 2307 C CA . GLY B 1 40 ? 17.656 -12.875 -26.688 1 97.75 40 GLY B CA 1
ATOM 2308 C C . GLY B 1 40 ? 16.719 -14.023 -27 1 97.75 40 GLY B C 1
ATOM 2309 O O . GLY B 1 40 ? 16.438 -14.297 -28.172 1 97.75 40 GLY B O 1
ATOM 2310 N N . GLU B 1 41 ? 16.203 -14.68 -26.031 1 96.81 41 GLU B N 1
ATOM 2311 C CA . GLU B 1 41 ? 15.383 -15.867 -26.25 1 96.81 41 GLU B CA 1
ATOM 2312 C C . GLU B 1 41 ? 13.891 -15.531 -26.203 1 96.81 41 GLU B C 1
ATOM 2314 O O . GLU B 1 41 ? 13.461 -14.719 -25.391 1 96.81 41 GLU B O 1
ATOM 2319 N N . ASP B 1 42 ? 13.172 -16.141 -27.141 1 95.81 42 ASP B N 1
ATOM 2320 C CA . ASP B 1 42 ? 11.719 -16.141 -27.047 1 95.81 42 ASP B CA 1
ATOM 2321 C C . ASP B 1 42 ? 11.219 -17.344 -26.234 1 95.81 42 ASP B C 1
ATOM 2323 O O . ASP B 1 42 ? 11.312 -18.484 -26.688 1 95.81 42 ASP B O 1
ATOM 2327 N N . LEU B 1 43 ? 10.844 -17.109 -25.047 1 95.88 43 LEU B N 1
ATOM 2328 C CA . LEU B 1 43 ? 10.461 -18.203 -24.156 1 95.88 43 LEU B CA 1
ATOM 2329 C C . LEU B 1 43 ? 9.031 -18.031 -23.656 1 95.88 43 LEU B C 1
ATOM 2331 O O . LEU B 1 43 ? 8.406 -16.984 -23.906 1 95.88 43 LEU B O 1
ATOM 2335 N N . THR B 1 44 ? 8.516 -19.062 -23.141 1 95.81 44 THR B N 1
ATOM 2336 C CA . THR B 1 44 ? 7.203 -19.047 -22.5 1 95.81 44 THR B CA 1
ATOM 2337 C C . THR B 1 44 ? 7.316 -19.438 -21.031 1 95.81 44 THR B C 1
ATOM 2339 O O . THR B 1 44 ? 7.867 -20.5 -20.703 1 95.81 44 THR B O 1
ATOM 2342 N N . LEU B 1 45 ? 6.855 -18.594 -20.156 1 97.12 45 LEU B N 1
ATOM 2343 C CA . LEU B 1 45 ? 6.859 -18.859 -18.719 1 97.12 45 LEU B CA 1
ATOM 2344 C C . LEU B 1 45 ? 5.703 -19.766 -18.344 1 97.12 45 LEU B C 1
ATOM 2346 O O . LEU B 1 45 ? 4.609 -19.656 -18.891 1 97.12 45 LEU B O 1
ATOM 2350 N N . SER B 1 46 ? 5.961 -20.641 -17.469 1 97.06 46 SER B N 1
ATOM 2351 C CA . SER B 1 46 ? 4.918 -21.359 -16.75 1 97.06 46 SER B CA 1
ATOM 2352 C C . SER B 1 46 ? 4.766 -20.844 -15.328 1 97.06 46 SER B C 1
ATOM 2354 O O . SER B 1 46 ? 5.762 -20.547 -14.656 1 97.06 46 SER B O 1
ATOM 2356 N N . ALA B 1 47 ? 3.613 -20.75 -14.867 1 98 47 ALA B N 1
ATOM 2357 C CA . ALA B 1 47 ? 3.396 -20.172 -13.539 1 98 47 ALA B CA 1
ATOM 2358 C C . ALA B 1 47 ? 2.525 -21.094 -12.68 1 98 47 ALA B C 1
ATOM 2360 O O . ALA B 1 47 ? 1.794 -21.922 -13.203 1 98 47 ALA B O 1
ATOM 2361 N N . ALA B 1 48 ? 2.656 -20.875 -11.383 1 97.62 48 ALA B N 1
ATOM 2362 C CA . ALA B 1 48 ? 1.89 -21.656 -10.414 1 97.62 48 ALA B CA 1
ATOM 2363 C C . ALA B 1 48 ? 0.406 -21.312 -10.477 1 97.62 48 ALA B C 1
ATOM 2365 O O . ALA B 1 48 ? -0.448 -22.125 -10.141 1 97.62 48 ALA B O 1
ATOM 2366 N N . GLY B 1 49 ? 0.098 -20.078 -10.805 1 94.44 49 GLY B N 1
ATOM 2367 C CA . GLY B 1 49 ? -1.276 -19.625 -10.891 1 94.44 49 GLY B CA 1
ATOM 2368 C C . GLY B 1 49 ? -1.46 -18.5 -11.891 1 94.44 49 GLY B C 1
ATOM 2369 O O . GLY B 1 49 ? -0.586 -17.641 -12.039 1 94.44 49 GLY B O 1
ATOM 2370 N N . ARG B 1 50 ? -2.553 -18.516 -12.586 1 94 50 ARG B N 1
ATOM 2371 C CA . ARG B 1 50 ? -2.926 -17.453 -13.5 1 94 50 ARG B CA 1
ATOM 2372 C C . ARG B 1 50 ? -3.889 -16.469 -12.836 1 94 50 ARG B C 1
ATOM 2374 O O . ARG B 1 50 ? -5.094 -16.719 -12.781 1 94 50 ARG B O 1
ATOM 2381 N N . THR B 1 51 ? -3.365 -15.359 -12.414 1 97.12 51 THR B N 1
ATOM 2382 C CA . THR B 1 51 ? -4.18 -14.367 -11.719 1 97.12 51 THR B CA 1
ATOM 2383 C C . THR B 1 51 ? -4.961 -13.516 -12.711 1 97.12 51 THR B C 1
ATOM 2385 O O . THR B 1 51 ? -4.473 -13.219 -13.805 1 97.12 51 THR B O 1
ATOM 2388 N N . ASP B 1 52 ? -6.129 -13.047 -12.297 1 96.06 52 ASP B N 1
ATOM 2389 C CA . ASP B 1 52 ? -6.984 -12.18 -13.102 1 96.06 52 ASP B CA 1
ATOM 2390 C C . ASP B 1 52 ? -6.41 -10.766 -13.18 1 96.06 52 ASP B C 1
ATOM 2392 O O . ASP B 1 52 ? -5.477 -10.43 -12.453 1 96.06 52 ASP B O 1
ATOM 2396 N N . ALA B 1 53 ? -7.023 -10.016 -14.148 1 97.44 53 ALA B N 1
ATOM 2397 C CA . ALA B 1 53 ? -6.691 -8.594 -14.242 1 97.44 53 ALA B CA 1
ATOM 2398 C C . ALA B 1 53 ? -6.887 -7.898 -12.898 1 97.44 53 ALA B C 1
ATOM 2400 O O . ALA B 1 53 ? -7.91 -8.078 -12.242 1 97.44 53 ALA B O 1
ATOM 2401 N N . GLY B 1 54 ? -5.855 -7.168 -12.492 1 98.25 54 GLY B N 1
ATOM 2402 C CA . GLY B 1 54 ? -5.973 -6.359 -11.289 1 98.25 54 GLY B CA 1
ATOM 2403 C C . GLY B 1 54 ? -5.535 -7.094 -10.039 1 98.25 54 GLY B C 1
ATOM 2404 O O . GLY B 1 54 ? -5.371 -6.484 -8.977 1 98.25 54 GLY B O 1
ATOM 2405 N N . VAL B 1 55 ? -5.348 -8.422 -10.102 1 98.88 55 VAL B N 1
ATOM 2406 C CA . VAL B 1 55 ? -4.941 -9.203 -8.945 1 98.88 55 VAL B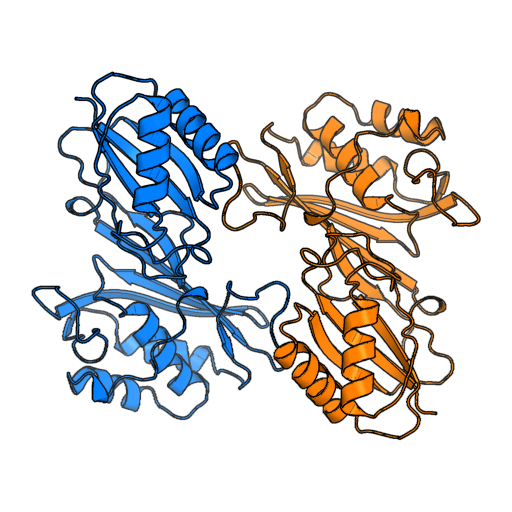 CA 1
ATOM 2407 C C . VAL B 1 55 ? -3.438 -9.07 -8.727 1 98.88 55 VAL B C 1
ATOM 2409 O O . VAL B 1 55 ? -2.662 -9.094 -9.688 1 98.88 55 VAL B O 1
ATOM 2412 N N . HIS B 1 56 ? -3.049 -8.914 -7.496 1 98.94 56 HIS B N 1
ATOM 2413 C CA . HIS B 1 56 ? -1.651 -8.734 -7.121 1 98.94 56 HIS B CA 1
ATOM 2414 C C . HIS B 1 56 ? -1.005 -10.055 -6.734 1 98.94 56 HIS B C 1
ATOM 2416 O O . HIS B 1 56 ? -1.692 -11.07 -6.594 1 98.94 56 HIS B O 1
ATOM 2422 N N . ALA B 1 57 ? 0.296 -9.984 -6.586 1 98.94 57 ALA B N 1
ATOM 2423 C CA . ALA B 1 57 ? 1.021 -11.117 -6.016 1 98.94 57 ALA B CA 1
ATOM 2424 C C . ALA B 1 57 ? 2.266 -10.656 -5.266 1 98.94 57 ALA B C 1
ATOM 2426 O O . ALA B 1 57 ? 2.963 -9.742 -5.715 1 98.94 57 ALA B O 1
ATOM 2427 N N . THR B 1 58 ? 2.498 -11.289 -4.145 1 98.69 58 THR B N 1
ATOM 2428 C CA . THR B 1 58 ? 3.752 -11.062 -3.436 1 98.69 58 THR B CA 1
ATOM 2429 C C . THR B 1 58 ? 4.648 -12.297 -3.514 1 98.69 58 THR B C 1
ATOM 2431 O O . THR B 1 58 ? 5.828 -12.234 -3.168 1 98.69 58 THR B O 1
ATOM 2434 N N . ALA B 1 59 ? 4.086 -13.406 -4.023 1 98.5 59 ALA B N 1
ATOM 2435 C CA . ALA B 1 59 ? 4.871 -14.633 -4.086 1 98.5 59 ALA B CA 1
ATOM 2436 C C . ALA B 1 59 ? 4.344 -15.57 -5.168 1 98.5 59 ALA B C 1
ATOM 2438 O O . ALA B 1 59 ? 4.105 -16.75 -4.91 1 98.5 59 ALA B O 1
ATOM 2439 N N . GLN B 1 60 ? 4.117 -15.078 -6.344 1 98.81 60 GLN B N 1
ATOM 2440 C CA . GLN B 1 60 ? 3.895 -15.938 -7.5 1 98.81 60 GLN B CA 1
ATOM 2441 C C . GLN B 1 60 ? 5.145 -16.75 -7.832 1 98.81 60 GLN B C 1
ATOM 2443 O O . GLN B 1 60 ? 6.266 -16.312 -7.566 1 98.81 60 GLN B O 1
ATOM 2448 N N . VAL B 1 61 ? 4.965 -17.938 -8.336 1 98.69 61 VAL B N 1
ATOM 2449 C CA . VAL B 1 61 ? 6.105 -18.75 -8.758 1 98.69 61 VAL B CA 1
ATOM 2450 C C . VAL B 1 61 ? 5.973 -19.094 -10.242 1 98.69 61 VAL B C 1
ATOM 2452 O O . VAL B 1 61 ? 4.898 -19.484 -10.703 1 98.69 61 VAL B O 1
ATOM 2455 N N . ALA B 1 62 ? 6.988 -18.891 -10.93 1 98.56 62 ALA B N 1
ATOM 2456 C CA . ALA B 1 62 ? 7.082 -19.281 -12.336 1 98.56 62 ALA B CA 1
ATOM 2457 C C . ALA B 1 62 ? 8.383 -20.016 -12.609 1 98.56 62 ALA B C 1
ATOM 2459 O O . ALA B 1 62 ? 9.266 -20.078 -11.75 1 98.56 62 ALA B O 1
ATOM 2460 N N . HIS B 1 63 ? 8.461 -20.688 -13.742 1 98.25 63 HIS B N 1
ATOM 2461 C CA . HIS B 1 63 ? 9.727 -21.281 -14.156 1 98.25 63 HIS B CA 1
ATOM 2462 C C . HIS B 1 63 ? 9.969 -21.094 -15.648 1 98.25 63 HIS B C 1
ATOM 2464 O O . HIS B 1 63 ? 9.023 -20.844 -16.406 1 98.25 63 HIS B O 1
ATOM 2470 N N . VAL B 1 64 ? 11.148 -21.156 -15.992 1 98 64 VAL B N 1
ATOM 2471 C CA . VAL B 1 64 ? 11.57 -21 -17.375 1 98 64 VAL B CA 1
ATOM 2472 C C . VAL B 1 64 ? 12.805 -21.859 -17.641 1 98 64 VAL B C 1
ATOM 2474 O O . VAL B 1 64 ? 13.586 -22.141 -16.719 1 98 64 VAL B O 1
ATOM 2477 N N . ASP B 1 65 ? 12.922 -22.312 -18.844 1 97.94 65 ASP B N 1
ATOM 2478 C CA . ASP B 1 65 ? 14.125 -23 -19.328 1 97.94 65 ASP B CA 1
ATOM 2479 C C . ASP B 1 65 ? 14.969 -22.062 -20.203 1 97.94 65 ASP B C 1
ATOM 2481 O O . ASP B 1 65 ? 14.445 -21.422 -21.109 1 97.94 65 ASP B O 1
ATOM 2485 N N . LEU B 1 66 ? 16.219 -21.969 -19.859 1 98 66 LEU B N 1
ATOM 2486 C CA . LEU B 1 66 ? 17.094 -21.109 -20.641 1 98 66 LEU B CA 1
ATOM 2487 C C . LEU B 1 66 ? 18.156 -21.922 -21.375 1 98 66 LEU B C 1
ATOM 2489 O O . LEU B 1 66 ? 18.578 -22.969 -20.891 1 98 66 LEU B O 1
ATOM 2493 N N . ALA B 1 67 ? 18.547 -21.391 -22.547 1 97.38 67 ALA B N 1
ATOM 2494 C CA . ALA B 1 67 ? 19.531 -22.078 -23.375 1 97.38 67 ALA B CA 1
ATOM 2495 C C . ALA B 1 67 ? 20.891 -22.125 -22.703 1 97.38 67 ALA B C 1
ATOM 2497 O O . ALA B 1 67 ? 21.594 -23.141 -22.766 1 97.38 67 ALA B O 1
ATOM 2498 N N . LYS B 1 68 ? 21.25 -21.031 -22.094 1 97.31 68 LYS B N 1
ATOM 2499 C CA . LYS B 1 68 ? 22.562 -20.906 -21.438 1 97.31 68 LYS B CA 1
ATOM 2500 C C . LYS B 1 68 ? 22.422 -21.109 -19.938 1 97.31 68 LYS B C 1
ATOM 2502 O O . LYS B 1 68 ? 21.406 -20.734 -19.344 1 97.31 68 LYS B O 1
ATOM 2507 N N . ASP B 1 69 ? 23.516 -21.656 -19.328 1 97.75 69 ASP B N 1
ATOM 2508 C CA . ASP B 1 69 ? 23.562 -21.875 -17.891 1 97.75 69 ASP B CA 1
ATOM 2509 C C . ASP B 1 69 ? 24.016 -20.625 -17.156 1 97.75 69 ASP B C 1
ATOM 2511 O O . ASP B 1 69 ? 25.188 -20.5 -16.797 1 97.75 69 ASP B O 1
ATOM 2515 N N . TRP B 1 70 ? 23.141 -19.766 -16.859 1 97.75 70 TRP B N 1
ATOM 2516 C CA . TRP B 1 70 ? 23.438 -18.516 -16.172 1 97.75 70 TRP B CA 1
ATOM 2517 C C . TRP B 1 70 ? 23.453 -18.719 -14.656 1 97.75 70 TRP B C 1
ATOM 2519 O O . TRP B 1 70 ? 22.75 -19.594 -14.133 1 97.75 70 TRP B O 1
ATOM 2529 N N . GLY B 1 71 ? 24.219 -17.953 -13.969 1 98.25 71 GLY B N 1
ATOM 2530 C CA . GLY B 1 71 ? 24.031 -17.875 -12.531 1 98.25 71 GLY B CA 1
ATOM 2531 C C . GLY B 1 71 ? 22.672 -17.328 -12.133 1 98.25 71 GLY B C 1
ATOM 2532 O O . GLY B 1 71 ? 22.172 -16.391 -12.742 1 98.25 71 GLY B O 1
ATOM 2533 N N . ALA B 1 72 ? 22.047 -17.906 -11.133 1 98.19 72 ALA B N 1
ATOM 2534 C CA . ALA B 1 72 ? 20.703 -17.531 -10.703 1 98.19 72 ALA B CA 1
ATOM 2535 C C . ALA B 1 72 ? 20.641 -16.047 -10.367 1 98.19 72 ALA B C 1
ATOM 2537 O O . ALA B 1 72 ? 19.688 -15.352 -10.734 1 98.19 72 ALA B O 1
ATOM 2538 N N . GLY B 1 73 ? 21.625 -15.578 -9.617 1 98.19 73 GLY B N 1
ATOM 2539 C CA . GLY B 1 73 ? 21.688 -14.164 -9.258 1 98.19 73 GLY B CA 1
ATOM 2540 C C . GLY B 1 73 ? 21.75 -13.25 -10.469 1 98.19 73 GLY B C 1
ATOM 2541 O O . GLY B 1 73 ? 21.141 -12.18 -10.469 1 98.19 73 GLY B O 1
ATOM 2542 N N . LYS B 1 74 ? 22.5 -13.664 -11.43 1 98.44 74 LYS B N 1
ATOM 2543 C CA . LYS B 1 74 ? 22.609 -12.891 -12.664 1 98.44 74 LYS B CA 1
ATOM 2544 C C . LYS B 1 74 ? 21.25 -12.82 -13.375 1 98.44 74 LYS B C 1
ATOM 2546 O O . LYS B 1 74 ? 20.859 -11.758 -13.867 1 98.44 74 LYS B O 1
ATOM 2551 N N . VAL B 1 75 ? 20.578 -13.945 -13.469 1 98.69 75 VAL B N 1
ATOM 2552 C CA . VAL B 1 75 ? 19.266 -13.984 -14.094 1 98.69 75 VAL B CA 1
ATOM 2553 C C . VAL B 1 75 ? 18.328 -13.016 -13.375 1 98.69 75 VAL B C 1
ATOM 2555 O O . VAL B 1 75 ? 17.672 -12.18 -14.008 1 98.69 75 VAL B O 1
ATOM 2558 N N . ARG B 1 76 ? 18.266 -13.078 -12.055 1 98.81 76 ARG B N 1
ATOM 2559 C CA . ARG B 1 76 ? 17.406 -12.227 -11.25 1 98.81 76 ARG B CA 1
ATOM 2560 C C . ARG B 1 76 ? 17.672 -10.75 -11.523 1 98.81 76 ARG B C 1
ATOM 2562 O O . ARG B 1 76 ? 16.766 -9.984 -11.836 1 98.81 76 ARG B O 1
ATOM 2569 N N . ASP B 1 77 ? 18.969 -10.398 -11.445 1 98.62 77 ASP B N 1
ATOM 2570 C CA . ASP B 1 77 ? 19.359 -8.992 -11.531 1 98.62 77 ASP B CA 1
ATOM 2571 C C . ASP B 1 77 ? 19.141 -8.453 -12.945 1 98.62 77 ASP B C 1
ATOM 2573 O O . ASP B 1 77 ? 18.672 -7.324 -13.117 1 98.62 77 ASP B O 1
ATOM 2577 N N . ALA B 1 78 ? 19.484 -9.266 -13.906 1 98.81 78 ALA B N 1
ATOM 2578 C CA . ALA B 1 78 ? 19.344 -8.836 -15.297 1 98.81 78 ALA B CA 1
ATOM 2579 C C . ALA B 1 78 ? 17.875 -8.648 -15.656 1 98.81 78 ALA B C 1
ATOM 2581 O O . ALA B 1 78 ? 17.5 -7.645 -16.266 1 98.81 78 ALA B O 1
ATOM 2582 N N . VAL B 1 79 ? 17.047 -9.594 -15.289 1 98.88 79 VAL B N 1
ATOM 2583 C CA . VAL B 1 79 ? 15.625 -9.508 -15.609 1 98.88 79 VAL B CA 1
ATOM 2584 C C . VAL B 1 79 ? 15.016 -8.305 -14.891 1 98.88 79 VAL B C 1
ATOM 2586 O O . VAL B 1 79 ? 14.25 -7.543 -15.492 1 98.88 79 VAL B O 1
ATOM 2589 N N . ASN B 1 80 ? 15.336 -8.094 -13.656 1 98.88 80 ASN B N 1
ATOM 2590 C CA . ASN B 1 80 ? 14.836 -6.941 -12.906 1 98.88 80 ASN B CA 1
ATOM 2591 C C . ASN B 1 80 ? 15.281 -5.629 -13.547 1 98.88 80 ASN B C 1
ATOM 2593 O O . ASN B 1 80 ? 14.523 -4.66 -13.57 1 98.88 80 ASN B O 1
ATOM 2597 N N . ALA B 1 81 ? 16.516 -5.625 -13.992 1 98.75 81 ALA B N 1
ATOM 2598 C CA . ALA B 1 81 ? 17 -4.414 -14.648 1 98.75 81 ALA B CA 1
ATOM 2599 C C . ALA B 1 81 ? 16.125 -4.043 -15.836 1 98.75 81 ALA B C 1
ATOM 2601 O O . ALA B 1 81 ? 15.766 -2.875 -16.016 1 98.75 81 ALA B O 1
ATOM 2602 N N . HIS B 1 82 ? 15.789 -5.02 -16.578 1 98.88 82 HIS B N 1
ATOM 2603 C CA . HIS B 1 82 ? 14.969 -4.77 -17.766 1 98.88 82 HIS B CA 1
ATOM 2604 C C . HIS B 1 82 ? 13.539 -4.41 -17.391 1 98.88 82 HIS B C 1
ATOM 2606 O O . HIS B 1 82 ? 12.898 -3.604 -18.062 1 98.88 82 HIS B O 1
ATOM 2612 N N . LEU B 1 83 ? 13.047 -5.031 -16.344 1 98.88 83 LEU B N 1
ATOM 2613 C CA . LEU B 1 83 ? 11.703 -4.703 -15.875 1 98.88 83 LEU B CA 1
ATOM 2614 C C . LEU B 1 83 ? 11.641 -3.258 -15.391 1 98.88 83 LEU B C 1
ATOM 2616 O O . LEU B 1 83 ? 10.688 -2.535 -15.703 1 98.88 83 LEU B O 1
ATOM 2620 N N . VAL B 1 84 ? 12.664 -2.83 -14.617 1 98.5 84 VAL B N 1
ATOM 2621 C CA . VAL B 1 84 ? 12.734 -1.464 -14.109 1 98.5 84 VAL B CA 1
ATOM 2622 C C . VAL B 1 84 ? 12.82 -0.484 -15.273 1 98.5 84 VAL B C 1
ATOM 2624 O O . VAL B 1 84 ? 12.094 0.514 -15.312 1 98.5 84 VAL B O 1
ATOM 2627 N N . MET B 1 85 ? 13.672 -0.784 -16.25 1 98.44 85 MET B N 1
ATOM 2628 C CA . MET B 1 85 ? 13.859 0.077 -17.406 1 98.44 85 MET B CA 1
ATOM 2629 C C . MET B 1 85 ? 12.555 0.228 -18.188 1 98.44 85 MET B C 1
ATOM 2631 O O . MET B 1 85 ? 12.289 1.286 -18.766 1 98.44 85 MET B O 1
ATOM 2635 N N . ALA B 1 86 ? 11.773 -0.78 -18.188 1 98.56 86 ALA B N 1
ATOM 2636 C CA . ALA B 1 86 ? 10.508 -0.784 -18.922 1 98.56 86 ALA B CA 1
ATOM 2637 C C . ALA B 1 86 ? 9.375 -0.218 -18.078 1 98.56 86 ALA B C 1
ATOM 2639 O O . ALA B 1 86 ? 8.219 -0.216 -18.5 1 98.56 86 ALA B O 1
ATOM 2640 N N . ASP B 1 87 ? 9.672 0.224 -16.875 1 98.19 87 ASP B N 1
ATOM 2641 C CA . ASP B 1 87 ? 8.727 0.817 -15.938 1 98.19 87 ASP B CA 1
ATOM 2642 C C . ASP B 1 87 ? 7.621 -0.175 -15.578 1 98.19 87 ASP B C 1
ATOM 2644 O O . ASP B 1 87 ? 6.445 0.193 -15.508 1 98.19 87 ASP B O 1
ATOM 2648 N N . GLU B 1 88 ? 7.984 -1.47 -15.453 1 98.75 88 GLU B N 1
ATOM 2649 C CA . GLU B 1 88 ? 7.035 -2.51 -15.062 1 98.75 88 GLU B CA 1
ATOM 2650 C C . GLU B 1 88 ? 6.871 -2.562 -13.547 1 98.75 88 GLU B C 1
ATOM 2652 O O . GLU B 1 88 ? 7.824 -2.33 -12.805 1 98.75 88 GLU B O 1
ATOM 2657 N N . ARG B 1 89 ? 5.703 -2.877 -13.102 1 98.75 89 ARG B N 1
ATOM 2658 C CA . ARG B 1 89 ? 5.418 -3.068 -11.68 1 98.75 89 ARG B CA 1
ATOM 2659 C C . ARG B 1 89 ? 5.535 -4.539 -11.297 1 98.75 89 ARG B C 1
ATOM 2661 O O . ARG B 1 89 ? 4.621 -5.098 -10.688 1 98.75 89 ARG B O 1
ATOM 2668 N N . ILE B 1 90 ? 6.59 -5.09 -11.664 1 98.94 90 ILE B N 1
ATOM 2669 C CA . ILE B 1 90 ? 6.945 -6.488 -11.445 1 98.94 90 ILE B CA 1
ATOM 2670 C C . ILE B 1 90 ? 8.359 -6.582 -10.875 1 98.94 90 ILE B C 1
ATOM 2672 O O . ILE B 1 90 ? 9.258 -5.848 -11.305 1 98.94 90 ILE B O 1
ATOM 2676 N N . SER B 1 91 ? 8.539 -7.453 -9.945 1 98.94 91 SER B N 1
ATOM 2677 C CA . SER B 1 91 ? 9.852 -7.688 -9.352 1 98.94 91 SER B CA 1
ATOM 2678 C C . SER B 1 91 ? 10.133 -9.18 -9.219 1 98.94 91 SER B C 1
ATOM 2680 O O . SER B 1 91 ? 9.297 -9.938 -8.734 1 98.94 91 SER B O 1
ATOM 2682 N N . ILE B 1 92 ? 11.289 -9.609 -9.734 1 98.94 92 ILE B N 1
ATOM 2683 C CA . ILE B 1 92 ? 11.773 -10.953 -9.461 1 98.94 92 ILE B CA 1
ATOM 2684 C C . ILE B 1 92 ? 12.484 -10.984 -8.109 1 98.94 92 ILE B C 1
ATOM 2686 O O . ILE B 1 92 ? 13.594 -10.461 -7.973 1 98.94 92 ILE B O 1
ATOM 2690 N N . LEU B 1 93 ? 11.898 -11.617 -7.176 1 98.81 93 LEU B N 1
ATOM 2691 C CA . LEU B 1 93 ? 12.406 -11.609 -5.809 1 98.81 93 LEU B CA 1
ATOM 2692 C C . LEU B 1 93 ? 13.57 -12.578 -5.652 1 98.81 93 LEU B C 1
ATOM 2694 O O . LEU B 1 93 ? 14.531 -12.297 -4.93 1 98.81 93 LEU B O 1
ATOM 2698 N N . ASN B 1 94 ? 13.43 -13.711 -6.254 1 98.44 94 ASN B N 1
ATOM 2699 C CA . ASN B 1 94 ? 14.414 -14.781 -6.148 1 98.44 94 ASN B CA 1
ATOM 2700 C C . ASN B 1 94 ? 14.43 -15.648 -7.406 1 98.44 94 ASN B C 1
ATOM 2702 O O . ASN B 1 94 ? 13.406 -15.812 -8.062 1 98.44 94 ASN B O 1
ATOM 2706 N N . VAL B 1 95 ? 15.586 -16.109 -7.758 1 98.5 95 VAL B N 1
ATOM 2707 C CA . VAL B 1 95 ? 15.773 -17.094 -8.82 1 98.5 95 VAL B CA 1
ATOM 2708 C C . VAL B 1 95 ? 16.578 -18.266 -8.289 1 98.5 95 VAL B C 1
ATOM 2710 O O . VAL B 1 95 ? 17.578 -18.078 -7.582 1 98.5 95 VAL B O 1
ATOM 2713 N N . GLU B 1 96 ? 16.125 -19.453 -8.586 1 97.12 96 GLU B N 1
ATOM 2714 C CA . GLU B 1 96 ? 16.828 -20.688 -8.219 1 97.12 96 GLU B CA 1
ATOM 2715 C C . GLU B 1 96 ? 16.906 -21.656 -9.398 1 97.12 96 GLU B C 1
ATOM 2717 O O . GLU B 1 96 ? 15.914 -21.859 -10.102 1 97.12 96 GLU B O 1
ATOM 2722 N N . LYS B 1 97 ? 18.094 -22.203 -9.57 1 96.5 97 LYS B N 1
ATOM 2723 C CA . LYS B 1 97 ? 18.141 -23.328 -10.484 1 96.5 97 LYS B CA 1
ATOM 2724 C C . LYS B 1 97 ? 17.422 -24.547 -9.898 1 96.5 97 LYS B C 1
ATOM 2726 O O . LYS B 1 97 ? 17.484 -24.797 -8.688 1 96.5 97 LYS B O 1
ATOM 2731 N N . THR B 1 98 ? 16.734 -25.203 -10.727 1 95.62 98 THR B N 1
ATOM 2732 C CA . THR B 1 98 ? 15.953 -26.344 -10.242 1 95.62 98 THR B CA 1
ATOM 2733 C C . THR B 1 98 ? 16.062 -27.516 -11.219 1 95.62 98 THR B C 1
ATOM 2735 O O . THR B 1 98 ? 16.828 -27.469 -12.18 1 95.62 98 THR B O 1
ATOM 2738 N N . THR B 1 99 ? 15.406 -28.625 -10.922 1 93.94 99 THR B N 1
ATOM 2739 C CA . THR B 1 99 ? 15.508 -29.828 -11.734 1 93.94 99 THR B CA 1
ATOM 2740 C C . THR B 1 99 ? 14.539 -29.766 -12.914 1 93.94 99 THR B C 1
ATOM 2742 O O . THR B 1 99 ? 13.586 -28.984 -12.898 1 93.94 99 THR B O 1
ATOM 2745 N N . ASP B 1 100 ? 14.75 -30.641 -13.836 1 92.5 100 ASP B N 1
ATOM 2746 C CA . ASP B 1 100 ? 13.93 -30.688 -15.039 1 92.5 100 ASP B CA 1
ATOM 2747 C C . ASP B 1 100 ? 12.531 -31.219 -14.727 1 92.5 100 ASP B C 1
ATOM 2749 O O . ASP B 1 100 ? 11.609 -31.078 -15.539 1 92.5 100 ASP B O 1
ATOM 2753 N N . THR B 1 101 ? 12.367 -31.75 -13.617 1 93.31 101 THR B N 1
ATOM 2754 C CA . THR B 1 101 ? 11.078 -32.312 -13.258 1 93.31 101 THR B CA 1
ATOM 2755 C C . THR B 1 101 ? 10.188 -31.281 -12.586 1 93.31 101 THR B C 1
ATOM 2757 O O . THR B 1 101 ? 8.977 -31.484 -12.453 1 93.31 101 THR B O 1
ATOM 2760 N N . PHE B 1 102 ? 10.836 -30.25 -12.188 1 96.25 102 PHE B N 1
ATOM 2761 C CA . PHE B 1 102 ? 10.062 -29.203 -11.531 1 96.25 102 PHE B CA 1
ATOM 2762 C C . PHE B 1 102 ? 9.133 -28.516 -12.523 1 96.25 102 PHE B C 1
ATOM 2764 O O . PHE B 1 102 ? 9.555 -28.125 -13.617 1 96.25 102 PHE B O 1
ATOM 2771 N N . ASP B 1 103 ? 7.902 -28.375 -12.164 1 96.5 103 ASP B N 1
ATOM 2772 C CA . ASP B 1 103 ? 6.906 -27.594 -12.883 1 96.5 103 ASP B CA 1
ATOM 2773 C C . ASP B 1 103 ? 6.141 -26.672 -11.938 1 96.5 103 ASP B C 1
ATOM 2775 O O . ASP B 1 103 ? 5.492 -27.141 -11 1 96.5 103 ASP B O 1
ATOM 2779 N N . ALA B 1 104 ? 6.25 -25.359 -12.219 1 97.25 104 ALA B N 1
ATOM 2780 C CA . ALA B 1 104 ? 5.676 -24.375 -11.297 1 97.25 104 ALA B CA 1
ATOM 2781 C C . ALA B 1 104 ? 4.203 -24.672 -11.039 1 97.25 104 ALA B C 1
ATOM 2783 O O . ALA B 1 104 ? 3.709 -24.453 -9.93 1 97.25 104 ALA B O 1
ATOM 2784 N N . ARG B 1 105 ? 3.484 -25.094 -12.016 1 95.69 105 ARG B N 1
ATOM 2785 C CA . ARG B 1 105 ? 2.051 -25.344 -11.906 1 95.69 105 ARG B CA 1
ATOM 2786 C C . ARG B 1 105 ? 1.775 -26.719 -11.312 1 95.69 105 ARG B C 1
ATOM 2788 O O . ARG B 1 105 ? 1.107 -26.828 -10.281 1 95.69 105 ARG B O 1
ATOM 2795 N N . PHE B 1 106 ? 2.395 -27.734 -11.867 1 94.62 106 PHE B N 1
ATOM 2796 C CA . PHE B 1 106 ? 1.986 -29.109 -11.57 1 94.62 106 PHE B CA 1
ATOM 2797 C C . PHE B 1 106 ? 2.678 -29.609 -10.312 1 94.62 106 PHE B C 1
ATOM 2799 O O . PHE B 1 106 ? 2.182 -30.531 -9.648 1 94.62 106 PHE B O 1
ATOM 2806 N N . SER B 1 107 ? 3.809 -29.062 -9.984 1 96.5 107 SER B N 1
ATOM 2807 C CA . SER B 1 107 ? 4.527 -29.484 -8.789 1 96.5 107 SER B CA 1
ATOM 2808 C C . SER B 1 107 ? 3.988 -28.781 -7.543 1 96.5 107 SER B C 1
ATOM 2810 O O . SER B 1 107 ? 4.367 -29.125 -6.422 1 96.5 107 SER B O 1
ATOM 2812 N N . ALA B 1 108 ? 3.135 -27.781 -7.758 1 96.75 108 ALA B N 1
ATOM 2813 C CA . ALA B 1 108 ? 2.611 -27.031 -6.629 1 96.75 108 ALA B CA 1
ATOM 2814 C C . ALA B 1 108 ? 1.704 -27.891 -5.758 1 96.75 108 ALA B C 1
ATOM 2816 O O . ALA B 1 108 ? 0.866 -28.625 -6.27 1 96.75 108 ALA B O 1
ATOM 2817 N N . ARG B 1 109 ? 1.842 -27.734 -4.465 1 97.25 109 ARG B N 1
ATOM 2818 C CA . ARG B 1 109 ? 1.058 -28.516 -3.51 1 97.25 109 ARG B CA 1
ATOM 2819 C C . ARG B 1 109 ? -0.03 -27.656 -2.867 1 97.25 109 ARG B C 1
ATOM 2821 O O . ARG B 1 109 ? -1.017 -28.188 -2.35 1 97.25 109 ARG B O 1
ATOM 2828 N N . ALA B 1 110 ? 0.212 -26.438 -2.857 1 97.88 110 ALA B N 1
ATOM 2829 C CA . ALA B 1 110 ? -0.781 -25.516 -2.312 1 97.88 110 ALA B CA 1
ATOM 2830 C C . ALA B 1 110 ? -0.562 -24.109 -2.836 1 97.88 110 ALA B C 1
ATOM 2832 O O . ALA B 1 110 ? 0.562 -23.734 -3.178 1 97.88 110 ALA B O 1
ATOM 2833 N N . ARG B 1 111 ? -1.599 -23.406 -2.949 1 98.31 111 ARG B N 1
ATOM 2834 C CA . ARG B 1 111 ? -1.592 -21.969 -3.191 1 98.31 111 ARG B CA 1
ATOM 2835 C C . ARG B 1 111 ? -2.266 -21.219 -2.047 1 98.31 111 ARG B C 1
ATOM 2837 O O . ARG B 1 111 ? -3.277 -21.672 -1.51 1 98.31 111 ARG B O 1
ATOM 2844 N N . HIS B 1 112 ? -1.698 -20.109 -1.673 1 98.88 112 HIS B N 1
ATOM 2845 C CA . HIS B 1 112 ? -2.186 -19.281 -0.577 1 98.88 112 HIS B CA 1
ATOM 2846 C C . HIS B 1 112 ? -2.561 -17.875 -1.067 1 98.88 112 HIS B C 1
ATOM 2848 O O . HIS B 1 112 ? -1.757 -17.203 -1.722 1 98.88 112 HIS B O 1
ATOM 2854 N N . TYR B 1 113 ? -3.76 -17.516 -0.724 1 98.88 113 TYR B N 1
ATOM 2855 C CA . TYR B 1 113 ? -4.234 -16.188 -1.128 1 98.88 113 TYR B CA 1
ATOM 2856 C C . TYR B 1 113 ? -4.641 -15.359 0.086 1 98.88 113 TYR B C 1
ATOM 2858 O O . TYR B 1 113 ? -5.066 -15.914 1.105 1 98.88 113 TYR B O 1
ATOM 2866 N N . LEU B 1 114 ? -4.438 -14.109 -0.054 1 98.94 114 LEU B N 1
ATOM 2867 C CA . LEU B 1 114 ? -4.941 -13.086 0.861 1 98.94 114 LEU B CA 1
ATOM 2868 C C . LEU B 1 114 ? -5.926 -12.164 0.156 1 98.94 114 LEU B C 1
ATOM 2870 O O . LEU B 1 114 ? -5.648 -11.672 -0.941 1 98.94 114 LEU B O 1
ATOM 2874 N N . TYR B 1 115 ? -7.094 -12.031 0.686 1 98.94 115 TYR B N 1
ATOM 2875 C CA . TYR B 1 115 ? -8.016 -11.008 0.218 1 98.94 115 TYR B CA 1
ATOM 2876 C C . TYR B 1 115 ? -8.203 -9.922 1.271 1 98.94 115 TYR B C 1
ATOM 2878 O O . TYR B 1 115 ? -8.594 -10.203 2.406 1 98.94 115 TYR B O 1
ATOM 2886 N N . ARG B 1 116 ? -7.992 -8.656 0.885 1 98.94 116 ARG B N 1
ATOM 2887 C CA . ARG B 1 116 ? -8.023 -7.539 1.82 1 98.94 116 ARG B CA 1
ATOM 2888 C C . ARG B 1 116 ? -9.266 -6.684 1.604 1 98.94 116 ARG B C 1
ATOM 2890 O O . ARG B 1 116 ? -9.531 -6.227 0.489 1 98.94 116 ARG B O 1
ATOM 2897 N N . ILE B 1 117 ? -9.984 -6.508 2.686 1 98.94 117 ILE B N 1
ATOM 2898 C CA . ILE B 1 117 ? -11.141 -5.617 2.711 1 98.94 117 ILE B CA 1
ATOM 2899 C C . ILE B 1 117 ? -10.883 -4.465 3.682 1 98.94 117 ILE B C 1
ATOM 2901 O O . ILE B 1 117 ? -10.516 -4.691 4.836 1 98.94 117 ILE B O 1
ATOM 2905 N N . HIS B 1 118 ? -10.906 -3.291 3.18 1 98.81 118 HIS B N 1
ATOM 2906 C CA . HIS B 1 118 ? -10.883 -2.113 4.039 1 98.81 118 HIS B CA 1
ATOM 2907 C C . HIS B 1 118 ? -12.297 -1.669 4.41 1 98.81 118 HIS B C 1
ATOM 2909 O O . HIS B 1 118 ? -13.023 -1.137 3.566 1 98.81 118 HIS B O 1
ATOM 2915 N N . ASN B 1 119 ? -12.672 -1.896 5.672 1 98.75 119 ASN B N 1
ATOM 2916 C CA . ASN B 1 119 ? -14.039 -1.73 6.152 1 98.75 119 ASN B CA 1
ATOM 2917 C C . ASN B 1 119 ? -14.188 -0.46 6.984 1 98.75 119 ASN B C 1
ATOM 2919 O O . ASN B 1 119 ? -13.992 -0.48 8.195 1 98.75 119 ASN B O 1
ATOM 2923 N N . ARG B 1 120 ? -14.562 0.603 6.305 1 98.12 120 ARG B N 1
ATOM 2924 C CA . ARG B 1 120 ? -14.797 1.896 6.941 1 98.12 120 ARG B CA 1
ATOM 2925 C C . ARG B 1 120 ? -15.734 2.76 6.102 1 98.12 120 ARG B C 1
ATOM 2927 O O . ARG B 1 120 ? -16.031 2.424 4.957 1 98.12 120 ARG B O 1
ATOM 2934 N N . ARG B 1 121 ? -16.172 3.846 6.625 1 97.56 121 ARG B N 1
ATOM 2935 C CA . ARG B 1 121 ? -17.125 4.715 5.949 1 97.56 121 ARG B CA 1
ATOM 2936 C C . ARG B 1 121 ? -16.453 5.5 4.828 1 97.56 121 ARG B C 1
ATOM 2938 O O . ARG B 1 121 ? -16.969 5.586 3.717 1 97.56 121 ARG B O 1
ATOM 2945 N N . ALA B 1 122 ? -15.266 6.09 5.109 1 98.38 122 ALA B N 1
ATOM 2946 C CA . ALA B 1 122 ? -14.586 6.949 4.148 1 98.38 122 ALA B CA 1
ATOM 2947 C C . ALA B 1 122 ? -13.961 6.129 3.023 1 98.38 122 ALA B C 1
ATOM 2949 O O . ALA B 1 122 ? -13.414 5.051 3.264 1 98.38 122 ALA B O 1
ATOM 2950 N N . PRO B 1 123 ? -13.992 6.629 1.78 1 98.44 123 PRO B N 1
ATOM 2951 C CA . PRO B 1 123 ? -13.344 5.938 0.668 1 98.44 123 PRO B CA 1
ATOM 2952 C C . PRO B 1 123 ? -11.836 5.785 0.872 1 98.44 123 PRO B C 1
ATOM 2954 O O . PRO B 1 123 ? -11.273 6.348 1.817 1 98.44 123 PRO B O 1
ATOM 2957 N N . LEU B 1 124 ? -11.289 4.98 0.047 1 98.56 124 LEU B N 1
ATOM 2958 C CA . LEU B 1 124 ? -9.859 4.715 0.201 1 98.56 124 LEU B CA 1
ATOM 2959 C C . LEU B 1 124 ? -9.031 5.715 -0.599 1 98.56 124 LEU B C 1
ATOM 2961 O O . LEU B 1 124 ? -9.414 6.094 -1.71 1 98.56 124 LEU B O 1
ATOM 2965 N N . ALA B 1 125 ? -7.918 6.113 -0.05 1 98.56 125 ALA B N 1
ATOM 2966 C CA . ALA B 1 125 ? -6.922 6.914 -0.763 1 98.56 125 ALA B CA 1
ATOM 2967 C C . ALA B 1 125 ? -5.605 6.152 -0.9 1 98.56 125 ALA B C 1
ATOM 2969 O O . ALA B 1 125 ? -5.312 5.594 -1.958 1 98.56 125 ALA B O 1
ATOM 2970 N N . VAL B 1 126 ? -4.961 5.867 0.212 1 98.19 126 VAL B N 1
ATOM 2971 C CA . VAL B 1 126 ? -3.664 5.195 0.224 1 98.19 126 VAL B CA 1
ATOM 2972 C C . VAL B 1 126 ? -3.826 3.748 -0.238 1 98.19 126 VAL B C 1
ATOM 2974 O O . VAL B 1 126 ? -3.01 3.242 -1.011 1 98.19 126 VAL B O 1
ATOM 2977 N N . ASP B 1 127 ? -4.926 3.104 0.135 1 98.06 127 ASP B N 1
ATOM 2978 C CA . ASP B 1 127 ? -5.141 1.693 -0.17 1 98.06 127 ASP B CA 1
ATOM 2979 C C . ASP B 1 127 ? -6.012 1.528 -1.413 1 98.06 127 ASP B C 1
ATOM 2981 O O . ASP B 1 127 ? -6.52 0.437 -1.681 1 98.06 127 ASP B O 1
ATOM 2985 N N . TYR B 1 128 ? -6.234 2.645 -2.182 1 98.12 128 TYR B N 1
ATOM 2986 C CA . TYR B 1 128 ? -6.941 2.555 -3.453 1 98.12 128 TYR B CA 1
ATOM 2987 C C . TYR B 1 128 ? -6.305 1.508 -4.359 1 98.12 128 TYR B C 1
ATOM 2989 O O . TYR B 1 128 ? -5.082 1.48 -4.523 1 98.12 128 TYR B O 1
ATOM 2997 N N . GLN B 1 129 ? -7.121 0.537 -4.867 1 97.81 129 GLN B N 1
ATOM 2998 C CA . GLN B 1 129 ? -6.742 -0.569 -5.742 1 97.81 129 GLN B CA 1
ATOM 2999 C C . GLN B 1 129 ? -5.812 -1.544 -5.027 1 97.81 129 GLN B C 1
ATOM 3001 O O . GLN B 1 129 ? -5.082 -2.297 -5.672 1 97.81 129 GLN B O 1
ATOM 3006 N N . ARG B 1 130 ? -5.836 -1.494 -3.66 1 98.25 130 ARG B N 1
ATOM 3007 C CA . ARG B 1 130 ? -5.023 -2.414 -2.871 1 98.25 130 ARG B CA 1
ATOM 3008 C C . ARG B 1 130 ? -5.883 -3.189 -1.879 1 98.25 130 ARG B C 1
ATOM 3010 O O . ARG B 1 130 ? -5.395 -4.109 -1.217 1 98.25 130 ARG B O 1
ATOM 3017 N N . ALA B 1 131 ? -7.074 -2.791 -1.738 1 98.81 131 ALA B N 1
ATOM 3018 C CA . ALA B 1 131 ? -8.078 -3.441 -0.893 1 98.81 131 ALA B CA 1
ATOM 3019 C C . ALA B 1 131 ? -9.484 -3.162 -1.4 1 98.81 131 ALA B C 1
ATOM 3021 O O . ALA B 1 131 ? -9.711 -2.197 -2.137 1 98.81 131 ALA B O 1
ATOM 3022 N N . TRP B 1 132 ? -10.359 -4.016 -1.069 1 98.88 132 TRP B N 1
ATOM 3023 C CA . TRP B 1 132 ? -11.773 -3.797 -1.355 1 98.88 132 TRP B CA 1
ATOM 3024 C C . TRP B 1 132 ? -12.406 -2.875 -0.317 1 98.88 132 TRP B C 1
ATOM 3026 O O . TRP B 1 132 ? -12.43 -3.197 0.873 1 98.88 132 TRP B O 1
ATOM 3036 N N . TRP B 1 133 ? -12.867 -1.686 -0.717 1 98.81 133 TRP B N 1
ATOM 3037 C CA . TRP B 1 133 ? -13.562 -0.75 0.162 1 98.81 133 TRP B CA 1
ATOM 3038 C C . TRP B 1 133 ? -15 -1.2 0.41 1 98.81 133 TRP B C 1
ATOM 3040 O O . TRP B 1 133 ? -15.789 -1.324 -0.53 1 98.81 133 TRP B O 1
ATOM 3050 N N . VAL B 1 134 ? -15.312 -1.496 1.579 1 98.69 134 VAL B N 1
ATOM 3051 C CA . VAL B 1 134 ? -16.672 -1.809 1.979 1 98.69 134 VAL B CA 1
ATOM 3052 C C . VAL B 1 134 ? -17.141 -0.828 3.055 1 98.69 134 VAL B C 1
ATOM 3054 O O . VAL B 1 134 ? -16.578 -0.801 4.156 1 98.69 134 VAL B O 1
ATOM 3057 N N . GLN B 1 135 ? -18.109 -0.073 2.762 1 97.88 135 GLN B N 1
ATOM 3058 C CA . GLN B 1 135 ? -18.594 0.988 3.641 1 97.88 135 GLN B CA 1
ATOM 3059 C C . GLN B 1 135 ? -19.406 0.418 4.801 1 97.88 135 GLN B C 1
ATOM 3061 O O . GLN B 1 135 ? -19.25 0.852 5.945 1 97.88 135 GLN B O 1
ATOM 3066 N N . LYS B 1 136 ? -20.266 -0.531 4.516 1 98 136 LYS B N 1
ATOM 3067 C CA . LYS B 1 136 ? -21.094 -1.135 5.559 1 98 136 LYS B CA 1
ATOM 3068 C C . LYS B 1 136 ? -20.25 -1.93 6.543 1 98 136 LYS B C 1
ATOM 3070 O O . LYS B 1 136 ? -19.328 -2.643 6.141 1 98 136 LYS B O 1
ATOM 3075 N N . GLN B 1 137 ? -20.562 -1.808 7.789 1 98.38 137 GLN B N 1
ATOM 3076 C CA . GLN B 1 137 ? -19.812 -2.516 8.812 1 98.38 137 GLN B CA 1
ATOM 3077 C C . GLN B 1 137 ? -19.922 -4.027 8.633 1 98.38 137 GLN B C 1
ATOM 3079 O O . GLN B 1 137 ? -21.016 -4.555 8.43 1 98.38 137 GLN B O 1
ATOM 3084 N N . LEU B 1 138 ? -18.828 -4.703 8.734 1 98.88 138 LEU B N 1
ATOM 3085 C CA . LEU B 1 138 ? -18.766 -6.148 8.562 1 98.88 138 LEU B CA 1
ATOM 3086 C C . LEU B 1 138 ? -18.609 -6.852 9.906 1 98.88 138 LEU B C 1
ATOM 3088 O O . LEU B 1 138 ? -17.844 -6.406 10.758 1 98.88 138 LEU B O 1
ATOM 3092 N N . ASP B 1 139 ? -19.344 -7.863 10.148 1 98.88 139 ASP B N 1
ATOM 3093 C CA . ASP B 1 139 ? -19.109 -8.789 11.25 1 98.88 139 ASP B CA 1
ATOM 3094 C C . ASP B 1 139 ? -18.094 -9.867 10.867 1 98.88 139 ASP B C 1
ATOM 3096 O O . ASP B 1 139 ? -18.484 -10.922 10.352 1 98.88 139 ASP B O 1
ATOM 3100 N N . ALA B 1 140 ? -16.828 -9.625 11.133 1 98.88 140 ALA B N 1
ATOM 3101 C CA . ALA B 1 140 ? -15.758 -10.516 10.703 1 98.88 140 ALA B CA 1
ATOM 3102 C C . ALA B 1 140 ? -15.891 -11.891 11.359 1 98.88 140 ALA B C 1
ATOM 3104 O O . ALA B 1 140 ? -15.555 -12.906 10.75 1 98.88 140 ALA B O 1
ATOM 3105 N N . ASP B 1 141 ? -16.328 -11.914 12.586 1 98.81 141 ASP B N 1
ATOM 3106 C CA . ASP B 1 141 ? -16.5 -13.188 13.281 1 98.81 141 ASP B CA 1
ATOM 3107 C C . ASP B 1 141 ? -17.562 -14.047 12.586 1 98.81 141 ASP B C 1
ATOM 3109 O O . ASP B 1 141 ? -17.359 -15.25 12.406 1 98.81 141 ASP B O 1
ATOM 3113 N N . ALA B 1 142 ? -18.672 -13.422 12.242 1 98.88 142 ALA B N 1
ATOM 3114 C CA . ALA B 1 142 ? -19.703 -14.141 11.508 1 98.88 142 ALA B CA 1
ATOM 3115 C C . ALA B 1 142 ? -19.188 -14.648 10.172 1 98.88 142 ALA B C 1
ATOM 3117 O O . ALA B 1 142 ? -19.5 -15.766 9.758 1 98.88 142 ALA B O 1
ATOM 3118 N N . MET B 1 143 ? -18.453 -13.797 9.5 1 98.94 143 MET B N 1
ATOM 3119 C CA . MET B 1 143 ? -17.844 -14.195 8.234 1 98.94 143 MET B CA 1
ATOM 3120 C C . MET B 1 143 ? -16.969 -15.43 8.43 1 98.94 143 MET B C 1
ATOM 3122 O O . MET B 1 143 ? -17.031 -16.375 7.645 1 98.94 143 MET B O 1
ATOM 3126 N N . HIS B 1 144 ? -16.094 -15.367 9.516 1 98.94 144 HIS B N 1
ATOM 3127 C CA . HIS B 1 144 ? -15.195 -16.484 9.781 1 98.94 144 HIS B CA 1
ATOM 3128 C C . HIS B 1 144 ? -15.977 -17.766 10.078 1 98.94 144 HIS B C 1
ATOM 3130 O O . HIS B 1 144 ? -15.656 -18.828 9.539 1 98.94 144 HIS B O 1
ATOM 3136 N N . GLU B 1 145 ? -16.906 -17.625 10.906 1 98.81 145 GLU B N 1
ATOM 3137 C CA . GLU B 1 145 ? -17.719 -18.797 11.266 1 98.81 145 GLU B CA 1
ATOM 3138 C C . GLU B 1 145 ? -18.359 -19.406 10.023 1 98.81 145 GLU B C 1
ATOM 3140 O O . GLU B 1 145 ? -18.312 -20.625 9.844 1 98.81 145 GLU B O 1
ATOM 3145 N N . ALA B 1 146 ? -18.969 -18.625 9.195 1 98.88 146 ALA B N 1
ATOM 3146 C CA . ALA B 1 146 ? -19.594 -19.109 7.969 1 98.88 146 ALA B CA 1
ATOM 3147 C C . ALA B 1 146 ? -18.562 -19.75 7.039 1 98.88 146 ALA B C 1
ATOM 3149 O O . ALA B 1 146 ? -18.844 -20.781 6.41 1 98.88 146 ALA B O 1
ATOM 3150 N N . ALA B 1 147 ? -17.422 -19.156 6.949 1 98.88 147 ALA B N 1
ATOM 3151 C CA . ALA B 1 147 ? -16.344 -19.609 6.059 1 98.88 147 ALA B CA 1
ATOM 3152 C C . ALA B 1 147 ? -15.961 -21.047 6.359 1 98.88 147 ALA B C 1
ATOM 3154 O O . ALA B 1 147 ? -15.562 -21.797 5.457 1 98.88 147 ALA B O 1
ATOM 3155 N N . GLN B 1 148 ? -16.109 -21.453 7.656 1 98.75 148 GLN B N 1
ATOM 3156 C CA . GLN B 1 148 ? -15.703 -22.797 8.055 1 98.75 148 GLN B CA 1
ATOM 3157 C C . GLN B 1 148 ? -16.562 -23.859 7.375 1 98.75 148 GLN B C 1
ATOM 3159 O O . GLN B 1 148 ? -16.141 -25 7.23 1 98.75 148 GLN B O 1
ATOM 3164 N N . ARG B 1 149 ? -17.703 -23.453 6.875 1 98.12 149 ARG B N 1
ATOM 3165 C CA . ARG B 1 149 ? -18.594 -24.375 6.18 1 98.12 149 ARG B CA 1
ATOM 3166 C C . ARG B 1 149 ? -18.016 -24.781 4.832 1 98.12 149 ARG B C 1
ATOM 3168 O O . ARG B 1 149 ? -18.453 -25.781 4.242 1 98.12 149 ARG B O 1
ATOM 3175 N N . LEU B 1 150 ? -17.094 -24.031 4.359 1 98.69 150 LEU B N 1
ATOM 3176 C CA . LEU B 1 150 ? -16.562 -24.25 3.018 1 98.69 150 LEU B CA 1
ATOM 3177 C C . LEU B 1 150 ? -15.328 -25.141 3.059 1 98.69 150 LEU B C 1
ATOM 3179 O O . LEU B 1 150 ? -14.82 -25.547 2.012 1 98.69 150 LEU B O 1
ATOM 3183 N N . LEU B 1 151 ? -14.789 -25.438 4.242 1 98.75 151 LEU B N 1
ATOM 3184 C CA . LEU B 1 151 ? -13.594 -26.25 4.371 1 98.75 151 LEU B CA 1
ATOM 3185 C C . LEU B 1 151 ? -13.867 -27.688 3.93 1 98.75 151 LEU B C 1
ATOM 3187 O O . LEU B 1 151 ? -14.961 -28.219 4.148 1 98.75 151 LEU B O 1
ATOM 3191 N N . GLY B 1 152 ? -12.844 -28.312 3.357 1 98.62 152 GLY B N 1
ATOM 3192 C CA . GLY B 1 152 ? -12.953 -29.688 2.902 1 98.62 152 GLY B CA 1
ATOM 3193 C C . GLY B 1 152 ? -13.281 -29.797 1.427 1 98.62 152 GLY B C 1
ATOM 3194 O O . GLY B 1 152 ? -13.039 -28.875 0.656 1 98.62 152 GLY B O 1
ATOM 3195 N N . GLU B 1 153 ? -13.617 -31 1.021 1 98.69 153 GLU B N 1
ATOM 3196 C CA . GLU B 1 153 ? -13.875 -31.297 -0.385 1 98.69 153 GLU B CA 1
ATOM 3197 C C . GLU B 1 153 ? -15.344 -31.047 -0.74 1 98.69 153 GLU B C 1
ATOM 3199 O O . GLU B 1 153 ? -16.234 -31.578 -0.08 1 98.69 153 GLU B O 1
ATOM 3204 N N . HIS B 1 154 ? -15.586 -30.203 -1.67 1 98.75 154 HIS B N 1
ATOM 3205 C CA . HIS B 1 154 ? -16.938 -29.875 -2.109 1 98.75 154 HIS B CA 1
ATOM 3206 C C . HIS B 1 154 ? -16.984 -29.672 -3.621 1 98.75 154 HIS B C 1
ATOM 3208 O O . HIS B 1 154 ? -15.953 -29.562 -4.273 1 98.75 154 HIS B O 1
ATOM 3214 N N . ASP B 1 155 ? -18.156 -29.844 -4.176 1 98.75 155 ASP B N 1
ATOM 3215 C CA . ASP B 1 155 ? -18.453 -29.266 -5.484 1 98.75 155 ASP B CA 1
ATOM 3216 C C . ASP B 1 155 ? -18.625 -27.75 -5.398 1 98.75 155 ASP B C 1
ATOM 3218 O O . ASP B 1 155 ? -19.609 -27.266 -4.828 1 98.75 155 ASP B O 1
ATOM 3222 N N . PHE B 1 156 ? -17.688 -26.984 -5.961 1 98.75 156 PHE B N 1
ATOM 3223 C CA . PHE B 1 156 ? -17.703 -25.531 -5.816 1 98.75 156 PHE B CA 1
ATOM 3224 C C . PHE B 1 156 ? -18.266 -24.859 -7.066 1 98.75 156 PHE B C 1
ATOM 3226 O O . PHE B 1 156 ? -17.844 -23.75 -7.43 1 98.75 156 PHE B O 1
ATOM 3233 N N . THR B 1 157 ? -19.156 -25.5 -7.777 1 98.5 157 THR B N 1
ATOM 3234 C CA . THR B 1 157 ? -19.781 -24.953 -8.977 1 98.5 157 THR B CA 1
ATOM 3235 C C . THR B 1 157 ? -20.344 -23.547 -8.711 1 98.5 157 THR B C 1
ATOM 3237 O O . THR B 1 157 ? -20.188 -22.641 -9.531 1 98.5 157 THR B O 1
ATOM 3240 N N . THR B 1 158 ? -20.984 -23.328 -7.547 1 98.62 158 THR B N 1
ATOM 3241 C CA . THR B 1 158 ? -21.562 -22.031 -7.188 1 98.62 158 THR B CA 1
ATOM 3242 C C . THR B 1 158 ? -20.484 -20.938 -7.219 1 98.62 158 THR B C 1
ATOM 3244 O O . THR B 1 158 ? -20.781 -19.797 -7.562 1 98.62 158 THR B O 1
ATOM 3247 N N . PHE B 1 159 ? -19.297 -21.281 -6.918 1 98.5 159 PHE B N 1
ATOM 3248 C CA . PHE B 1 159 ? -18.234 -20.297 -6.77 1 98.5 159 PHE B CA 1
ATOM 3249 C C . PHE B 1 159 ? -17.266 -20.359 -7.949 1 98.5 159 PHE B C 1
ATOM 3251 O O . PHE B 1 159 ? -16.109 -19.969 -7.832 1 98.5 159 PHE B O 1
ATOM 3258 N N . ARG B 1 160 ? -17.641 -20.891 -8.984 1 97.44 160 ARG B N 1
ATOM 3259 C CA . ARG B 1 160 ? -16.859 -21.094 -10.203 1 97.44 160 ARG B CA 1
ATOM 3260 C C . ARG B 1 160 ? -17.344 -20.172 -11.312 1 97.44 160 ARG B C 1
ATOM 3262 O O . ARG B 1 160 ? -18.547 -20.141 -11.625 1 97.44 160 ARG B O 1
ATOM 3269 N N . ALA B 1 161 ? -16.406 -19.453 -11.891 1 95 161 ALA B N 1
ATOM 3270 C CA . ALA B 1 161 ? -16.781 -18.625 -13.031 1 95 161 ALA B CA 1
ATOM 3271 C C . ALA B 1 161 ? -17.328 -19.469 -14.172 1 95 161 ALA B C 1
ATOM 3273 O O . ALA B 1 161 ? -16.859 -20.594 -14.398 1 95 161 ALA B O 1
ATOM 3274 N N . THR B 1 162 ? -18.203 -18.906 -14.977 1 91.94 162 THR B N 1
ATOM 3275 C CA . THR B 1 162 ? -18.859 -19.609 -16.062 1 91.94 162 THR B CA 1
ATOM 3276 C C . THR B 1 162 ? -17.844 -20.016 -17.141 1 91.94 162 THR B C 1
ATOM 3278 O O . THR B 1 162 ? -17.969 -21.078 -17.75 1 91.94 162 THR B O 1
ATOM 3281 N N . GLN B 1 163 ? -16.859 -19.188 -17.297 1 89 163 GLN B N 1
ATOM 3282 C CA . GLN B 1 163 ? -15.898 -19.422 -18.359 1 89 163 GLN B CA 1
ATOM 3283 C C . GLN B 1 163 ? -14.719 -20.266 -17.859 1 89 163 GLN B C 1
ATOM 3285 O O . GLN B 1 163 ? -13.742 -20.453 -18.578 1 89 163 GLN B O 1
ATOM 3290 N N . CYS B 1 164 ? -14.875 -20.734 -16.672 1 91.81 164 CYS B N 1
ATOM 3291 C CA . CYS B 1 164 ? -13.805 -21.531 -16.078 1 91.81 164 CYS B CA 1
ATOM 3292 C C . CYS B 1 164 ? -13.516 -22.766 -16.922 1 91.81 164 CYS B C 1
ATOM 3294 O O . CYS B 1 164 ? -14.438 -23.453 -17.359 1 91.81 164 CYS B O 1
ATOM 3296 N N . GLN B 1 165 ? -12.289 -23.141 -17.047 1 87.25 165 GLN B N 1
ATOM 3297 C CA . GLN B 1 165 ? -11.883 -24.234 -17.938 1 87.25 165 GLN B CA 1
ATOM 3298 C C . GLN B 1 165 ? -11.5 -25.484 -17.141 1 87.25 165 GLN B C 1
ATOM 3300 O O . GLN B 1 165 ? -11.109 -26.5 -17.734 1 87.25 165 GLN B O 1
ATOM 3305 N N . ALA B 1 166 ? -11.508 -25.438 -15.906 1 91.19 166 ALA B N 1
ATOM 3306 C CA . ALA B 1 166 ? -11.156 -26.609 -15.086 1 91.19 166 ALA B CA 1
ATOM 3307 C C . ALA B 1 166 ? -12.039 -27.797 -15.43 1 91.19 166 ALA B C 1
ATOM 3309 O O . ALA B 1 166 ? -13.234 -27.641 -15.711 1 91.19 166 ALA B O 1
ATOM 3310 N N . LYS B 1 167 ? -11.555 -28.969 -15.305 1 92.81 167 LYS B N 1
ATOM 3311 C CA . LYS B 1 167 ? -12.258 -30.203 -15.656 1 92.81 167 LYS B CA 1
ATOM 3312 C C . LYS B 1 167 ? -13.336 -30.531 -14.633 1 92.81 167 LYS B C 1
ATOM 3314 O O . LYS B 1 167 ? -14.383 -31.094 -14.984 1 92.81 167 LYS B O 1
ATOM 3319 N N . SER B 1 168 ? -13.039 -30.234 -13.391 1 96.19 168 SER B N 1
ATOM 3320 C CA . SER B 1 168 ? -13.953 -30.594 -12.305 1 96.19 168 SER B CA 1
ATOM 3321 C C . SER B 1 168 ? -14.172 -29.406 -11.359 1 96.19 168 SER B C 1
ATOM 3323 O O . SER B 1 168 ? -13.227 -28.688 -11.031 1 96.19 168 SER B O 1
ATOM 3325 N N . PRO B 1 169 ? -15.352 -29.234 -10.969 1 97.62 169 PRO B N 1
ATOM 3326 C CA . PRO B 1 169 ? -15.641 -28.203 -9.977 1 97.62 169 PRO B CA 1
ATOM 3327 C C . PRO B 1 169 ? -15.328 -28.641 -8.547 1 97.62 169 PRO B C 1
ATOM 3329 O O . PRO B 1 169 ? -15.469 -27.859 -7.609 1 97.62 169 PRO B O 1
ATOM 3332 N N . VAL B 1 170 ? -14.977 -29.891 -8.438 1 98.44 170 VAL B N 1
ATOM 3333 C CA . VAL B 1 170 ? -14.695 -30.422 -7.109 1 98.44 170 VAL B CA 1
ATOM 3334 C C . VAL B 1 170 ? -13.281 -30.031 -6.684 1 98.44 170 VAL B C 1
ATOM 3336 O O . VAL B 1 170 ? -12.312 -30.328 -7.391 1 98.44 170 VAL B O 1
ATOM 3339 N N . LYS B 1 171 ? -13.188 -29.328 -5.621 1 98.06 171 LYS B N 1
ATOM 3340 C CA . LYS B 1 171 ? -11.914 -28.922 -5.008 1 98.06 171 LYS B CA 1
ATOM 3341 C C . LYS B 1 171 ? -11.93 -29.172 -3.504 1 98.06 171 LYS B C 1
ATOM 3343 O O . LYS B 1 171 ? -12.992 -29.391 -2.914 1 98.06 171 LYS B O 1
ATOM 3348 N N . THR B 1 172 ? -10.734 -29.188 -2.955 1 98.56 172 THR B N 1
ATOM 3349 C CA . THR B 1 172 ? -10.586 -29.281 -1.507 1 98.56 172 THR B CA 1
ATOM 3350 C C . THR B 1 172 ? -9.984 -28 -0.941 1 98.56 172 THR B C 1
ATOM 3352 O O . THR B 1 172 ? -8.875 -27.609 -1.312 1 98.56 172 THR B O 1
ATOM 3355 N N . LEU B 1 173 ? -10.727 -27.375 -0.104 1 98.69 173 LEU B N 1
ATOM 3356 C CA . LEU B 1 173 ? -10.273 -26.156 0.574 1 98.69 173 LEU B CA 1
ATOM 3357 C C . LEU B 1 173 ? -9.602 -26.5 1.902 1 98.69 173 LEU B C 1
ATOM 3359 O O . LEU B 1 173 ? -10.211 -27.141 2.76 1 98.69 173 LEU B O 1
ATOM 3363 N N . ASP B 1 174 ? -8.398 -26.062 2.139 1 98.69 174 ASP B N 1
ATOM 3364 C CA . ASP B 1 174 ? -7.617 -26.438 3.311 1 98.69 174 ASP B CA 1
ATOM 3365 C C . ASP B 1 174 ? -7.73 -25.391 4.414 1 98.69 174 ASP B C 1
ATOM 3367 O O . ASP B 1 174 ? -7.637 -25.719 5.598 1 98.69 174 ASP B O 1
ATOM 3371 N N . ARG B 1 175 ? -7.801 -24.156 4.008 1 98.75 175 ARG B N 1
ATOM 3372 C CA . ARG B 1 175 ? -7.859 -23.047 4.953 1 98.75 175 ARG B CA 1
ATOM 3373 C C . ARG B 1 175 ? -8.75 -21.938 4.43 1 98.75 175 ARG B C 1
ATOM 3375 O O . ARG B 1 175 ? -8.727 -21.625 3.238 1 98.75 175 ARG B O 1
ATOM 3382 N N . LEU B 1 176 ? -9.523 -21.375 5.297 1 98.88 176 LEU B N 1
ATOM 3383 C CA . LEU B 1 176 ? -10.281 -20.156 5.027 1 98.88 176 LEU B CA 1
ATOM 3384 C C . LEU B 1 176 ? -10.57 -19.406 6.32 1 98.88 176 LEU B C 1
ATOM 3386 O O . LEU B 1 176 ? -11.531 -19.719 7.027 1 98.88 176 LEU B O 1
ATOM 3390 N N . ASP B 1 177 ? -9.781 -18.391 6.582 1 98.88 177 ASP B N 1
ATOM 3391 C CA . ASP B 1 177 ? -9.875 -17.594 7.809 1 98.88 177 ASP B CA 1
ATOM 3392 C C . ASP B 1 177 ? -10.234 -16.141 7.504 1 98.88 177 ASP B C 1
ATOM 3394 O O . ASP B 1 177 ? -9.742 -15.578 6.527 1 98.88 177 ASP B O 1
ATOM 3398 N N . VAL B 1 178 ? -11.094 -15.633 8.273 1 98.94 178 VAL B N 1
ATOM 3399 C CA . VAL B 1 178 ? -11.391 -14.203 8.219 1 98.94 178 VAL B CA 1
ATOM 3400 C C . VAL B 1 178 ? -11.055 -13.555 9.555 1 98.94 178 VAL B C 1
ATOM 3402 O O . VAL B 1 178 ? -11.5 -14.016 10.609 1 98.94 178 VAL B O 1
ATOM 3405 N N . THR B 1 179 ? -10.25 -12.57 9.547 1 98.88 179 THR B N 1
ATOM 3406 C CA . THR B 1 179 ? -9.844 -11.867 10.758 1 98.88 179 THR B CA 1
ATOM 3407 C C . THR B 1 179 ? -9.945 -10.359 10.57 1 98.88 179 THR B C 1
ATOM 3409 O O . THR B 1 179 ? -9.922 -9.867 9.445 1 98.88 179 THR B O 1
ATOM 3412 N N . ARG B 1 180 ? -10.094 -9.672 11.695 1 98.75 180 ARG B N 1
ATOM 3413 C CA . ARG B 1 180 ? -10.141 -8.211 11.68 1 98.75 180 ARG B CA 1
ATOM 3414 C C . ARG B 1 180 ? -8.984 -7.621 12.484 1 98.75 180 ARG B C 1
ATOM 3416 O O . ARG B 1 180 ? -8.672 -8.102 13.57 1 98.75 180 ARG B O 1
ATOM 3423 N N . ASN B 1 181 ? -8.328 -6.742 11.961 1 98 181 ASN B N 1
ATOM 3424 C CA . ASN B 1 181 ? -7.391 -5.836 12.617 1 98 181 ASN B CA 1
ATOM 3425 C C . ASN B 1 181 ? -7.719 -4.375 12.32 1 98 181 ASN B C 1
ATOM 3427 O O . ASN B 1 181 ? -7.348 -3.855 11.266 1 98 181 ASN B O 1
ATOM 3431 N N . GLY B 1 182 ? -8.367 -3.678 13.273 1 97.25 182 GLY B N 1
ATOM 3432 C CA . GLY B 1 182 ? -8.859 -2.338 13 1 97.25 182 GLY B CA 1
ATOM 3433 C C . GLY B 1 182 ? -9.852 -2.295 11.852 1 97.25 182 GLY B C 1
ATOM 3434 O O . GLY B 1 182 ? -10.836 -3.035 11.852 1 97.25 182 GLY B O 1
ATOM 3435 N N . ASP B 1 183 ? -9.562 -1.464 10.891 1 98 183 ASP B N 1
ATOM 3436 C CA . ASP B 1 183 ? -10.461 -1.312 9.75 1 98 183 ASP B CA 1
ATOM 3437 C C . ASP B 1 183 ? -10.18 -2.371 8.688 1 98 183 ASP B C 1
ATOM 3439 O O . ASP B 1 183 ? -10.914 -2.479 7.703 1 98 183 ASP B O 1
ATOM 3443 N N . MET B 1 184 ? -9.211 -3.174 8.906 1 98.69 184 MET B N 1
ATOM 3444 C CA . MET B 1 184 ? -8.828 -4.164 7.902 1 98.69 184 MET B CA 1
ATOM 3445 C C . MET B 1 184 ? -9.43 -5.527 8.227 1 98.69 184 MET B C 1
ATOM 3447 O O . MET B 1 184 ? -9.258 -6.039 9.336 1 98.69 184 MET B O 1
ATOM 3451 N N . VAL B 1 185 ? -10.203 -6.039 7.312 1 98.94 185 VAL B N 1
ATOM 3452 C CA . VAL B 1 185 ? -10.68 -7.418 7.355 1 98.94 185 VAL B CA 1
ATOM 3453 C C . VAL B 1 185 ? -9.938 -8.25 6.312 1 98.94 185 VAL B C 1
ATOM 3455 O O . VAL B 1 185 ? -9.961 -7.93 5.121 1 98.94 185 VAL B O 1
ATOM 3458 N N . GLU B 1 186 ? -9.328 -9.289 6.742 1 98.94 186 GLU B N 1
ATOM 3459 C CA . GLU B 1 186 ? -8.508 -10.094 5.844 1 98.94 186 GLU B CA 1
ATOM 3460 C C . GLU B 1 186 ? -9.023 -11.523 5.758 1 98.94 186 GLU B C 1
ATOM 3462 O O . GLU B 1 186 ? -9.406 -12.117 6.77 1 98.94 186 GLU B O 1
ATOM 3467 N N . MET B 1 187 ? -9.102 -12.031 4.586 1 98.94 187 MET B N 1
ATOM 3468 C CA . MET B 1 187 ? -9.438 -13.422 4.312 1 98.94 187 MET B CA 1
ATOM 3469 C C . MET B 1 187 ? -8.227 -14.18 3.779 1 98.94 187 MET B C 1
ATOM 3471 O O . MET B 1 187 ? -7.648 -13.797 2.758 1 98.94 187 MET B O 1
ATOM 3475 N N . ARG B 1 188 ? -7.785 -15.172 4.5 1 98.94 188 ARG B N 1
ATOM 3476 C CA . ARG B 1 188 ? -6.707 -16.047 4.059 1 98.94 188 ARG B CA 1
ATOM 3477 C C . ARG B 1 188 ? -7.254 -17.406 3.621 1 98.94 188 ARG B C 1
ATOM 3479 O O . ARG B 1 188 ? -8 -18.047 4.359 1 98.94 188 ARG B O 1
ATOM 3486 N N . VAL B 1 189 ? -6.895 -17.797 2.467 1 98.88 189 VAL B N 1
ATOM 3487 C CA . VAL B 1 189 ? -7.457 -19.016 1.888 1 98.88 189 VAL B CA 1
ATOM 3488 C C . VAL B 1 189 ? -6.348 -19.844 1.236 1 98.88 189 VAL B C 1
ATOM 3490 O O . VAL B 1 189 ? -5.449 -19.281 0.594 1 98.88 189 VAL B O 1
ATOM 3493 N N . SER B 1 190 ? -6.328 -21.125 1.463 1 98.81 190 SER B N 1
ATOM 3494 C CA . SER B 1 190 ? -5.32 -22.031 0.911 1 98.81 190 SER B CA 1
ATOM 3495 C C . SER B 1 190 ? -5.953 -23.297 0.366 1 98.81 190 SER B C 1
ATOM 3497 O O . SER B 1 190 ? -6.898 -23.828 0.955 1 98.81 190 SER B O 1
ATOM 3499 N N . ALA B 1 191 ? -5.477 -23.781 -0.66 1 98.56 191 ALA B N 1
ATOM 3500 C CA . ALA B 1 191 ? -5.875 -25.031 -1.302 1 98.56 191 ALA B CA 1
ATOM 3501 C C . ALA B 1 191 ? -4.816 -25.484 -2.303 1 98.56 191 ALA B C 1
ATOM 3503 O O . ALA B 1 191 ? -3.889 -24.75 -2.621 1 98.56 191 ALA B O 1
ATOM 3504 N N . ARG B 1 192 ? -4.98 -26.688 -2.736 1 96.56 192 ARG B N 1
ATOM 3505 C CA . ARG B 1 192 ? -4.109 -27.188 -3.797 1 96.56 192 ARG B CA 1
ATOM 3506 C C . ARG B 1 192 ? -4.348 -26.422 -5.098 1 96.56 192 ARG B C 1
ATOM 3508 O O . ARG B 1 192 ? -3.4 -26.125 -5.832 1 96.56 192 ARG B O 1
ATOM 3515 N N . SER B 1 193 ? -5.523 -26.219 -5.379 1 96.44 193 SER B N 1
ATOM 3516 C CA . SER B 1 193 ? -5.91 -25.469 -6.57 1 96.44 193 SER B CA 1
ATOM 3517 C C . SER B 1 193 ? -7.262 -24.781 -6.383 1 96.44 193 SER B C 1
ATOM 3519 O O . SER B 1 193 ? -8.023 -25.141 -5.48 1 96.44 193 SER B O 1
ATOM 3521 N N . PHE B 1 194 ? -7.469 -23.828 -7.121 1 97.69 194 PHE B N 1
ATOM 3522 C CA . PHE B 1 194 ? -8.711 -23.062 -7.09 1 97.69 194 PHE B CA 1
ATOM 3523 C C . PHE B 1 194 ? -9.359 -23.031 -8.469 1 97.69 194 PHE B C 1
ATOM 3525 O O . PHE B 1 194 ? -8.68 -23.172 -9.484 1 97.69 194 PHE B O 1
ATOM 3532 N N . LEU B 1 195 ? -10.648 -22.859 -8.469 1 97.88 195 LEU B N 1
ATOM 3533 C CA . LEU B 1 195 ? -11.375 -22.562 -9.695 1 97.88 195 LEU B CA 1
ATOM 3534 C C . LEU B 1 195 ? -11.258 -21.078 -10.047 1 97.88 195 LEU B C 1
ATOM 3536 O O . LEU B 1 195 ? -10.891 -20.266 -9.203 1 97.88 195 LEU B O 1
ATOM 3540 N N . HIS B 1 196 ? -11.508 -20.766 -11.391 1 97.06 196 HIS B N 1
ATOM 3541 C CA . HIS B 1 196 ? -11.516 -19.391 -11.844 1 97.06 196 HIS B CA 1
ATOM 3542 C C . HIS B 1 196 ? -12.484 -18.547 -11.016 1 97.06 196 HIS B C 1
ATOM 3544 O O . HIS B 1 196 ? -13.656 -18.906 -10.867 1 97.06 196 HIS B O 1
ATOM 3550 N N . ASN B 1 197 ? -12.07 -17.422 -10.375 1 97.75 197 ASN B N 1
ATO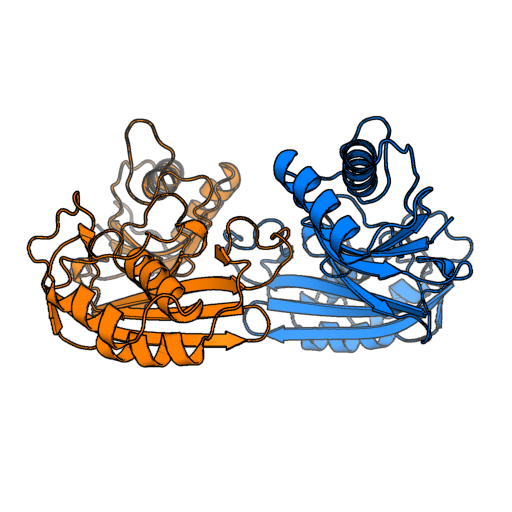M 3551 C CA . ASN B 1 197 ? -12.82 -16.438 -9.602 1 97.75 197 ASN B CA 1
ATOM 3552 C C . ASN B 1 197 ? -13.258 -17.016 -8.25 1 97.75 197 ASN B C 1
ATOM 3554 O O . ASN B 1 197 ? -14.047 -16.391 -7.535 1 97.75 197 ASN B O 1
ATOM 3558 N N . GLN B 1 198 ? -12.773 -18.109 -7.926 1 98.56 198 GLN B N 1
ATOM 3559 C CA . GLN B 1 198 ? -13.297 -18.797 -6.75 1 98.56 198 GLN B CA 1
ATOM 3560 C C . GLN B 1 198 ? -13.062 -17.969 -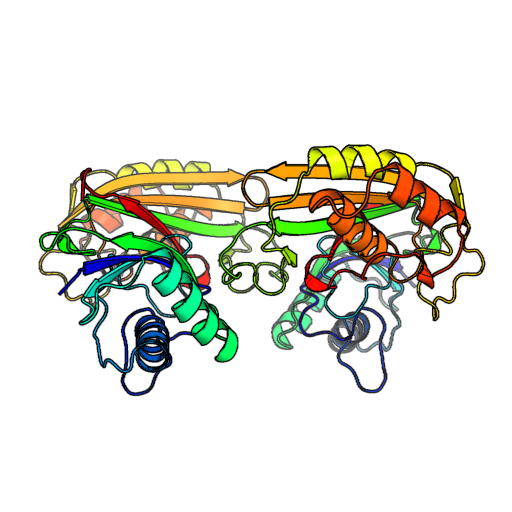5.484 1 98.56 198 GLN B C 1
ATOM 3562 O O . GLN B 1 198 ? -13.992 -17.75 -4.707 1 98.56 198 GLN B O 1
ATOM 3567 N N . VAL B 1 199 ? -11.836 -17.484 -5.258 1 98.75 199 VAL B N 1
ATOM 3568 C CA . VAL B 1 199 ? -11.5 -16.75 -4.039 1 98.75 199 VAL B CA 1
ATOM 3569 C C . VAL B 1 199 ? -12.305 -15.453 -3.973 1 98.75 199 VAL B C 1
ATOM 3571 O O . VAL B 1 199 ? -12.82 -15.094 -2.914 1 98.75 199 VAL B O 1
ATOM 3574 N N . ARG B 1 200 ? -12.43 -14.797 -5.078 1 98.81 200 ARG B N 1
ATOM 3575 C CA . ARG B 1 200 ? -13.203 -13.562 -5.125 1 98.81 200 ARG B CA 1
ATOM 3576 C C . ARG B 1 200 ? -14.688 -13.836 -4.902 1 98.81 200 ARG B C 1
ATOM 3578 O O . ARG B 1 200 ? -15.398 -13 -4.336 1 98.81 200 ARG B O 1
ATOM 3585 N N . SER B 1 201 ? -15.156 -14.992 -5.375 1 98.81 201 SER B N 1
ATOM 3586 C CA . SER B 1 201 ? -16.531 -15.406 -5.105 1 98.81 201 SER B CA 1
ATOM 3587 C C . SER B 1 201 ? -16.734 -15.695 -3.625 1 98.81 201 SER B C 1
ATOM 3589 O O . SER B 1 201 ? -17.781 -15.336 -3.059 1 98.81 201 SER B O 1
ATOM 3591 N N . PHE B 1 202 ? -15.711 -16.328 -3.037 1 98.88 202 PHE B N 1
ATOM 3592 C CA . PHE B 1 202 ? -15.742 -16.531 -1.593 1 98.88 202 PHE B CA 1
ATOM 3593 C C . PHE B 1 202 ? -15.852 -15.188 -0.873 1 98.88 202 PHE B C 1
ATOM 3595 O O . PHE B 1 202 ? -16.719 -15 -0.024 1 98.88 202 PHE B O 1
ATOM 3602 N N . ALA B 1 203 ? -15 -14.266 -1.242 1 98.94 203 ALA B N 1
ATOM 3603 C CA . ALA B 1 203 ? -14.945 -12.969 -0.586 1 98.94 203 ALA B CA 1
ATOM 3604 C C . ALA B 1 203 ? -16.281 -12.234 -0.701 1 98.94 203 ALA B C 1
ATOM 3606 O O . ALA B 1 203 ? -16.797 -11.703 0.288 1 98.94 203 ALA B O 1
ATOM 3607 N N . GLY B 1 204 ? -16.828 -12.219 -1.886 1 98.81 204 GLY B N 1
ATOM 3608 C CA . GLY B 1 204 ? -18.109 -11.555 -2.092 1 98.81 204 GLY B CA 1
ATOM 3609 C C . GLY B 1 204 ? -19.234 -12.188 -1.311 1 98.81 204 GLY B C 1
ATOM 3610 O O . GLY B 1 204 ? -20.062 -11.484 -0.729 1 98.81 204 GLY B O 1
ATOM 3611 N N . SER B 1 205 ? -19.328 -13.508 -1.332 1 98.94 205 SER B N 1
ATOM 3612 C CA . SER B 1 205 ? -20.375 -14.211 -0.598 1 98.94 205 SER B CA 1
ATOM 3613 C C . SER B 1 205 ? -20.234 -14 0.906 1 98.94 205 SER B C 1
ATOM 3615 O O . SER B 1 205 ? -21.219 -13.789 1.606 1 98.94 205 SER B O 1
ATOM 3617 N N . LEU B 1 206 ? -19.016 -14.055 1.358 1 98.94 206 LEU B N 1
ATOM 3618 C CA . LEU B 1 206 ? -18.766 -13.859 2.785 1 98.94 206 LEU B CA 1
ATOM 3619 C C . LEU B 1 206 ? -19.047 -12.414 3.193 1 98.94 206 LEU B C 1
ATOM 3621 O O . LEU B 1 206 ? -19.438 -12.156 4.332 1 98.94 206 LEU B O 1
ATOM 3625 N N . MET B 1 207 ? -18.828 -11.477 2.279 1 98.88 207 MET B N 1
ATOM 3626 C CA . MET B 1 207 ? -19.219 -10.086 2.541 1 98.88 207 MET B CA 1
ATOM 3627 C C . MET B 1 207 ? -20.719 -9.984 2.814 1 98.88 207 MET B C 1
ATOM 3629 O O . MET B 1 207 ? -21.141 -9.25 3.709 1 98.88 207 MET B O 1
ATOM 3633 N N . GLU B 1 208 ? -21.578 -10.797 2.111 1 98.81 208 GLU B N 1
ATOM 3634 C CA . GLU B 1 208 ? -23.016 -10.82 2.367 1 98.81 208 GLU B CA 1
ATOM 3635 C C . GLU B 1 208 ? -23.312 -11.281 3.793 1 98.81 208 GLU B C 1
ATOM 3637 O O . GLU B 1 208 ? -24.219 -10.758 4.441 1 98.81 208 GLU B O 1
ATOM 3642 N N . VAL B 1 209 ? -22.547 -12.227 4.227 1 98.88 209 VAL B N 1
ATOM 3643 C CA . VAL B 1 209 ? -22.688 -12.672 5.609 1 98.88 209 VAL B CA 1
ATOM 3644 C C . VAL B 1 209 ? -22.281 -11.547 6.559 1 98.88 209 VAL B C 1
ATOM 3646 O O . VAL B 1 209 ? -22.984 -11.266 7.531 1 98.88 209 VAL B O 1
ATOM 3649 N N . GLY B 1 210 ? -21.156 -10.953 6.297 1 98.88 210 GLY B N 1
ATOM 3650 C CA . GLY B 1 210 ? -20.625 -9.898 7.145 1 98.88 210 GLY B CA 1
ATOM 3651 C C . GLY B 1 210 ? -21.594 -8.742 7.332 1 98.88 210 GLY B C 1
ATOM 3652 O O . GLY B 1 210 ? -21.672 -8.172 8.422 1 98.88 210 GLY B O 1
ATOM 3653 N N . VAL B 1 211 ? -22.312 -8.359 6.285 1 98.62 211 VAL B N 1
ATOM 3654 C CA . VAL B 1 211 ? -23.219 -7.211 6.367 1 98.62 211 VAL B CA 1
ATOM 3655 C C . VAL B 1 211 ? -24.578 -7.652 6.898 1 98.62 211 VAL B C 1
ATOM 3657 O O . VAL B 1 211 ? -25.484 -6.832 7.047 1 98.62 211 VAL B O 1
ATOM 3660 N N . GLY B 1 212 ? -24.781 -8.969 7.074 1 98.5 212 GLY B N 1
ATOM 3661 C CA . GLY B 1 212 ? -25.969 -9.484 7.727 1 98.5 212 GLY B CA 1
ATOM 3662 C C . GLY B 1 212 ? -27.062 -9.875 6.754 1 98.5 212 GLY B C 1
ATOM 3663 O O . GLY B 1 212 ? -28.188 -10.219 7.164 1 98.5 212 GLY B O 1
ATOM 3664 N N . ARG B 1 213 ? -26.812 -9.867 5.516 1 98.5 213 ARG B N 1
ATOM 3665 C CA . ARG B 1 213 ? -27.812 -10.234 4.52 1 98.5 213 ARG B CA 1
ATOM 3666 C C . ARG B 1 213 ? -27.906 -11.75 4.379 1 98.5 213 ARG B C 1
ATOM 3668 O O . ARG B 1 213 ? -28.953 -12.281 4 1 98.5 213 ARG B O 1
ATOM 3675 N N . TRP B 1 214 ? -26.828 -12.43 4.562 1 98.56 214 TRP B N 1
ATOM 3676 C CA . TRP B 1 214 ? -26.766 -13.883 4.566 1 98.56 214 TRP B CA 1
ATOM 3677 C C . TRP B 1 214 ? -26.422 -14.406 5.957 1 98.56 214 TRP B C 1
ATOM 3679 O O . TRP B 1 214 ? -25.75 -13.727 6.734 1 98.56 214 TRP B O 1
ATOM 3689 N N . THR B 1 215 ? -26.891 -15.578 6.309 1 98.31 215 THR B N 1
ATOM 3690 C CA . THR B 1 215 ? -26.406 -16.375 7.43 1 98.31 215 THR B CA 1
ATOM 3691 C C . THR B 1 215 ? -25.406 -17.422 6.953 1 98.31 215 THR B C 1
ATOM 3693 O O . THR B 1 215 ? -25.203 -17.594 5.75 1 98.31 215 THR B O 1
ATOM 3696 N N . ALA B 1 216 ? -24.797 -18.078 7.957 1 98.38 216 ALA B N 1
ATOM 3697 C CA . ALA B 1 216 ? -23.969 -19.219 7.613 1 98.38 216 ALA B CA 1
ATOM 3698 C C . ALA B 1 216 ? -24.766 -20.281 6.855 1 98.38 216 ALA B C 1
ATOM 3700 O O . ALA B 1 216 ? -24.25 -20.938 5.953 1 98.38 216 ALA B O 1
ATOM 3701 N N . ASP B 1 217 ? -26.016 -20.422 7.16 1 98.56 217 ASP B N 1
ATOM 3702 C CA . ASP B 1 217 ? -26.891 -21.391 6.488 1 98.56 217 ASP B CA 1
ATOM 3703 C C . ASP B 1 217 ? -27.141 -20.984 5.035 1 98.56 217 ASP B C 1
ATOM 3705 O O . ASP B 1 217 ? -27.234 -21.844 4.156 1 98.56 217 ASP B O 1
ATOM 3709 N N . ASP B 1 218 ? -27.297 -19.688 4.867 1 98.62 218 ASP B N 1
ATOM 3710 C CA . ASP B 1 218 ? -27.469 -19.203 3.502 1 98.62 218 ASP B CA 1
ATOM 3711 C C . ASP B 1 218 ? -26.25 -19.531 2.645 1 98.62 218 ASP B C 1
ATOM 3713 O O . ASP B 1 218 ? -26.375 -19.922 1.483 1 98.62 218 ASP B O 1
ATOM 3717 N N . LEU B 1 219 ? -25.047 -19.328 3.217 1 98.81 219 LEU B N 1
ATOM 3718 C CA . LEU B 1 219 ? -23.828 -19.672 2.51 1 98.81 219 LEU B CA 1
ATOM 3719 C C . LEU B 1 219 ? -23.781 -21.172 2.186 1 98.81 219 LEU B C 1
ATOM 3721 O O . LEU B 1 219 ? -23.422 -21.562 1.072 1 98.81 219 LEU B O 1
ATOM 3725 N N . GLN B 1 220 ? -24.109 -21.969 3.154 1 98.56 220 GLN B N 1
ATOM 3726 C CA . GLN B 1 220 ? -24.172 -23.422 2.959 1 98.56 220 GLN B CA 1
ATOM 3727 C C . GLN B 1 220 ? -25.156 -23.781 1.853 1 98.56 220 GLN B C 1
ATOM 3729 O O . GLN B 1 220 ? -24.859 -24.641 1.019 1 98.56 220 GLN B O 1
ATOM 3734 N N . ALA B 1 221 ? -26.297 -23.156 1.888 1 98.75 221 ALA B N 1
ATOM 3735 C CA . ALA B 1 221 ? -27.297 -23.406 0.855 1 98.75 221 ALA B CA 1
ATOM 3736 C C . ALA B 1 221 ? -26.766 -23.047 -0.527 1 98.75 221 ALA B C 1
ATOM 3738 O O . ALA B 1 221 ? -27.016 -23.75 -1.504 1 98.75 221 ALA B O 1
ATOM 3739 N N . ALA B 1 222 ? -26.062 -21.922 -0.582 1 98.75 222 ALA B N 1
ATOM 3740 C CA . ALA B 1 222 ? -25.453 -21.516 -1.846 1 98.75 222 ALA B CA 1
ATOM 3741 C C . ALA B 1 222 ? -24.469 -22.578 -2.332 1 98.75 222 ALA B C 1
ATOM 3743 O O . ALA B 1 222 ? -24.469 -22.953 -3.51 1 98.75 222 ALA B O 1
ATOM 3744 N N . LEU B 1 223 ? -23.609 -23.047 -1.445 1 98.62 223 LEU B N 1
ATOM 3745 C CA . LEU B 1 223 ? -22.656 -24.125 -1.761 1 98.62 223 LEU B CA 1
ATOM 3746 C C . LEU B 1 223 ? -23.391 -25.344 -2.305 1 98.62 223 LEU B C 1
ATOM 3748 O O . LEU B 1 223 ? -23.016 -25.891 -3.346 1 98.62 223 LEU B O 1
ATOM 3752 N N . GLU B 1 224 ? -24.484 -25.719 -1.667 1 98.5 224 GLU B N 1
ATOM 3753 C CA . GLU B 1 224 ? -25.203 -26.953 -1.983 1 98.5 224 GLU B CA 1
ATOM 3754 C C . GLU B 1 224 ? -26.031 -26.797 -3.258 1 98.5 224 GLU B C 1
ATOM 3756 O O . GLU B 1 224 ? -26.422 -27.797 -3.879 1 98.5 224 GLU B O 1
ATOM 3761 N N . ALA B 1 225 ? -26.281 -25.609 -3.602 1 98.56 225 ALA B N 1
ATOM 3762 C CA . ALA B 1 225 ? -27.078 -25.344 -4.793 1 98.56 225 ALA B CA 1
ATOM 3763 C C . ALA B 1 225 ? -26.344 -25.766 -6.059 1 98.56 225 ALA B C 1
ATOM 3765 O O . ALA B 1 225 ? -26.969 -26.094 -7.07 1 98.56 225 ALA B O 1
ATOM 3766 N N . ARG B 1 226 ? -25 -25.688 -6.012 1 98.31 226 ARG B N 1
ATOM 3767 C CA . ARG B 1 226 ? -24.188 -26 -7.18 1 98.31 226 ARG B CA 1
ATOM 3768 C C . ARG B 1 226 ? -24.688 -25.25 -8.414 1 98.31 226 ARG B C 1
ATOM 3770 O O . ARG B 1 226 ? -24.859 -25.859 -9.477 1 98.31 226 ARG B O 1
ATOM 3777 N N . ASP B 1 227 ? -24.953 -24.016 -8.195 1 98.12 227 ASP B N 1
ATOM 3778 C CA . ASP B 1 227 ? -25.484 -23.094 -9.188 1 98.12 227 ASP B CA 1
ATOM 3779 C C . ASP B 1 227 ? -24.828 -21.719 -9.07 1 98.12 227 ASP B C 1
ATOM 3781 O O . ASP B 1 227 ? -24.984 -21.031 -8.055 1 98.12 227 ASP B O 1
ATOM 3785 N N . ARG B 1 228 ? -24.156 -21.344 -10.125 1 98.06 228 ARG B N 1
ATOM 3786 C CA . ARG B 1 228 ? -23.438 -20.078 -10.133 1 98.06 228 ARG B CA 1
ATOM 3787 C C . ARG B 1 228 ? -24.359 -18.922 -9.758 1 98.06 228 ARG B C 1
ATOM 3789 O O . ARG B 1 228 ? -23.938 -17.953 -9.125 1 98.06 228 ARG B O 1
ATOM 3796 N N . LYS B 1 229 ? -25.625 -18.984 -10.016 1 97.62 229 LYS B N 1
ATOM 3797 C CA . LYS B 1 229 ? -26.594 -17.922 -9.75 1 97.62 229 LYS B CA 1
ATOM 3798 C C . LYS B 1 229 ? -26.781 -17.719 -8.25 1 97.62 229 LYS B C 1
ATOM 3800 O O . LYS B 1 229 ? -27.297 -16.688 -7.812 1 97.62 229 LYS B O 1
ATOM 3805 N N . ALA B 1 230 ? -26.422 -18.703 -7.449 1 98.44 230 ALA B N 1
ATOM 3806 C CA . ALA B 1 230 ? -26.594 -18.641 -6 1 98.44 230 ALA B CA 1
ATOM 3807 C C . ALA B 1 230 ? -25.422 -17.938 -5.332 1 98.44 230 ALA B C 1
ATOM 3809 O O . ALA B 1 230 ? -25.453 -17.656 -4.133 1 98.44 230 ALA B O 1
ATOM 3810 N N . CYS B 1 231 ? -24.406 -17.641 -6.043 1 97.94 231 CYS B N 1
ATOM 3811 C CA . CYS B 1 231 ? -23.188 -17.016 -5.535 1 97.94 231 CYS B CA 1
ATOM 3812 C C . CYS B 1 231 ? -23.438 -15.555 -5.184 1 97.94 231 CYS B C 1
ATOM 3814 O O . CYS B 1 231 ? -24.219 -14.875 -5.844 1 97.94 231 CYS B O 1
ATOM 3816 N N . GLY B 1 232 ? -22.812 -15.055 -4.141 1 97.19 232 GLY B N 1
ATOM 3817 C CA . GLY B 1 232 ? -22.766 -13.617 -3.939 1 97.19 232 GLY B CA 1
ATOM 3818 C C . GLY B 1 232 ? -22.031 -12.883 -5.035 1 97.19 232 GLY B C 1
ATOM 3819 O O . GLY B 1 232 ? -21.547 -13.5 -5.988 1 97.19 232 GLY B O 1
ATOM 3820 N N . GLN B 1 233 ? -22.047 -11.57 -4.957 1 97.06 233 GLN B N 1
ATOM 3821 C CA . GLN B 1 233 ? -21.297 -10.789 -5.941 1 97.06 233 GLN B CA 1
ATOM 3822 C C . GLN B 1 233 ? -19.844 -11.219 -6 1 97.06 233 GLN B C 1
ATOM 3824 O O . GLN B 1 233 ? -19.25 -11.594 -4.977 1 97.06 233 GLN B O 1
ATOM 3829 N N . VAL B 1 234 ? -19.203 -11.211 -7.113 1 98.12 234 VAL B N 1
ATOM 3830 C CA . VAL B 1 234 ? -17.781 -11.484 -7.227 1 98.12 234 VAL B CA 1
ATOM 3831 C C . VAL B 1 234 ? -16.969 -10.266 -6.762 1 98.12 234 VAL B C 1
ATOM 3833 O O . VAL B 1 234 ? -17.141 -9.164 -7.289 1 98.12 234 VAL B O 1
ATOM 3836 N N . ALA B 1 235 ? -16.156 -10.414 -5.785 1 98.75 235 ALA B N 1
ATOM 3837 C CA . ALA B 1 235 ? -15.398 -9.312 -5.203 1 98.75 235 ALA B CA 1
ATOM 3838 C C . ALA B 1 235 ? -14.391 -8.758 -6.199 1 98.75 235 ALA B C 1
ATOM 3840 O O . ALA B 1 235 ? -13.938 -9.469 -7.094 1 98.75 235 ALA B O 1
ATOM 3841 N N . PRO B 1 236 ? -14.062 -7.473 -6.062 1 98.62 236 PRO B N 1
ATOM 3842 C CA . PRO B 1 236 ? -13.102 -6.875 -6.992 1 98.62 236 PRO B CA 1
ATOM 3843 C C . PRO B 1 236 ? -11.727 -7.543 -6.93 1 98.62 236 PRO B C 1
ATOM 3845 O O . PRO B 1 236 ? -11.352 -8.102 -5.898 1 98.62 236 PRO B O 1
ATOM 3848 N N . PRO B 1 237 ? -10.984 -7.457 -8.016 1 98.69 237 PRO B N 1
ATOM 3849 C CA . PRO B 1 237 ? -9.711 -8.18 -8.078 1 98.69 237 PRO B CA 1
ATOM 3850 C C . PRO B 1 237 ? -8.617 -7.52 -7.25 1 98.69 237 PRO B C 1
ATOM 3852 O O . PRO B 1 237 ? -7.68 -8.195 -6.805 1 98.69 237 PRO B O 1
ATOM 3855 N N . TYR B 1 238 ? -8.719 -6.211 -7.051 1 97.88 238 TYR B N 1
ATOM 3856 C CA . TYR B 1 238 ? -7.594 -5.465 -6.496 1 97.88 238 TYR B CA 1
ATOM 3857 C C . TYR B 1 238 ? -7.469 -5.703 -4.996 1 97.88 238 TYR B C 1
ATOM 3859 O O . TYR B 1 238 ? -6.535 -5.207 -4.359 1 97.88 238 TYR B O 1
ATOM 3867 N N . GLY B 1 239 ? -8.367 -6.449 -4.371 1 98.75 239 GLY B N 1
ATOM 3868 C CA . GLY B 1 239 ? -8.195 -6.906 -3 1 98.75 239 GLY B CA 1
ATOM 3869 C C . GLY B 1 239 ? -7.473 -8.234 -2.9 1 98.75 239 GLY B C 1
ATOM 3870 O O . GLY B 1 239 ? -7.086 -8.656 -1.809 1 98.75 239 GLY B O 1
ATOM 3871 N N . LEU B 1 240 ? -7.25 -8.891 -3.955 1 98.94 240 LEU B N 1
ATOM 3872 C CA . LEU B 1 240 ? -6.746 -10.266 -3.963 1 98.94 240 LEU B CA 1
ATOM 3873 C C . LEU B 1 240 ? -5.246 -10.289 -4.227 1 98.94 240 LEU B C 1
ATOM 3875 O O . LEU B 1 240 ? -4.754 -9.602 -5.125 1 98.94 240 LEU B O 1
ATOM 3879 N N . TYR B 1 241 ? -4.5 -11.062 -3.41 1 98.94 241 TYR B N 1
ATOM 3880 C CA . TYR B 1 241 ? -3.059 -11.258 -3.521 1 98.94 241 TYR B CA 1
ATOM 3881 C C . TYR B 1 241 ? -2.705 -12.742 -3.484 1 98.94 241 TYR B C 1
ATOM 3883 O O . TYR B 1 241 ? -3.111 -13.461 -2.568 1 98.94 241 TYR B O 1
ATOM 3891 N N . LEU B 1 242 ? -1.994 -13.227 -4.48 1 98.94 242 LEU B N 1
ATOM 3892 C CA . LEU B 1 242 ? -1.307 -14.508 -4.316 1 98.94 242 LEU B CA 1
ATOM 3893 C C . LEU B 1 242 ? -0.082 -14.352 -3.42 1 98.94 242 LEU B C 1
ATOM 3895 O O . LEU B 1 242 ? 0.887 -13.688 -3.795 1 98.94 242 LEU B O 1
ATOM 3899 N N . VAL B 1 243 ? -0.073 -15.047 -2.26 1 98.81 243 VAL B N 1
ATOM 3900 C CA . VAL B 1 243 ? 0.936 -14.68 -1.273 1 98.81 243 VAL B CA 1
ATOM 3901 C C . VAL B 1 243 ? 1.857 -15.859 -1.003 1 98.81 243 VAL B C 1
ATOM 3903 O O . VAL B 1 243 ? 2.795 -15.758 -0.208 1 98.81 243 VAL B O 1
ATOM 3906 N N . GLY B 1 244 ? 1.559 -16.984 -1.692 1 98.25 244 GLY B N 1
ATOM 3907 C CA . GLY B 1 244 ? 2.457 -18.109 -1.489 1 98.25 244 GLY B CA 1
ATOM 3908 C C . GLY B 1 244 ? 2.102 -19.312 -2.338 1 98.25 244 GLY B C 1
ATOM 3909 O O . GLY B 1 244 ? 0.933 -19.531 -2.664 1 98.25 244 GLY B O 1
ATOM 3910 N N . VAL B 1 245 ? 3.039 -20.078 -2.65 1 98.31 245 VAL B N 1
ATOM 3911 C CA . VAL B 1 245 ? 2.9 -21.375 -3.307 1 98.31 245 VAL B CA 1
ATOM 3912 C C . VAL B 1 245 ? 3.844 -22.391 -2.656 1 98.31 245 VAL B C 1
ATOM 3914 O O . VAL B 1 245 ? 5.027 -22.109 -2.461 1 98.31 245 VAL B O 1
ATOM 3917 N N . ASP B 1 246 ? 3.299 -23.531 -2.303 1 97.62 246 ASP B N 1
ATOM 3918 C CA . ASP B 1 246 ? 4.105 -24.562 -1.646 1 97.62 246 ASP B CA 1
ATOM 3919 C C . ASP B 1 246 ? 4.527 -25.641 -2.637 1 97.62 246 ASP B C 1
ATOM 3921 O O . ASP B 1 246 ? 3.748 -26.031 -3.504 1 97.62 246 ASP B O 1
ATOM 3925 N N . TYR B 1 247 ? 5.676 -26.109 -2.521 1 96.5 247 TYR B N 1
ATOM 3926 C CA . TYR B 1 247 ? 6.207 -27.25 -3.264 1 96.5 247 TYR B CA 1
ATOM 3927 C C . TYR B 1 247 ? 6.816 -28.281 -2.32 1 96.5 247 TYR B C 1
ATOM 3929 O O . TYR B 1 247 ? 7.188 -27.953 -1.189 1 96.5 247 TYR B O 1
ATOM 3937 N N . ALA B 1 248 ? 6.867 -29.641 -2.877 1 88.25 248 ALA B N 1
ATOM 3938 C CA . ALA B 1 248 ? 7.523 -30.688 -2.098 1 88.25 248 ALA B CA 1
ATOM 3939 C C . ALA B 1 248 ? 9.039 -30.516 -2.131 1 88.25 248 ALA B C 1
ATOM 3941 O O . ALA B 1 248 ? 9.609 -30.172 -3.164 1 88.25 248 ALA B O 1
ATOM 3942 N N . PHE B 1 249 ? 9.82 -30.156 -1.088 1 69 249 PHE B N 1
ATOM 3943 C CA . PHE B 1 249 ? 11.273 -30.125 -1.094 1 69 249 PHE B CA 1
ATOM 3944 C C . PHE B 1 249 ? 11.844 -31.516 -1.317 1 69 249 PHE B C 1
ATOM 3946 O O . PHE B 1 249 ? 11.195 -32.5 -1.014 1 69 249 PHE B O 1
ATOM 3953 N N . PRO B 1 250 ? 13.133 -31.578 -1.997 1 64.94 250 PRO B N 1
ATOM 3954 C CA . PRO B 1 250 ? 14.008 -30.578 -2.605 1 64.94 250 PRO B CA 1
ATOM 3955 C C . PRO B 1 250 ? 13.867 -30.516 -4.125 1 64.94 250 PRO B C 1
ATOM 3957 O O . PRO B 1 250 ? 13.555 -31.516 -4.762 1 64.94 250 PRO B O 1
ATOM 3960 N N . PHE B 1 251 ? 13.539 -29.406 -4.793 1 66.88 251 PHE B N 1
ATOM 3961 C CA . PHE B 1 251 ? 13.828 -29.25 -6.215 1 66.88 251 PHE B CA 1
ATOM 3962 C C . PHE B 1 251 ? 15.156 -28.531 -6.426 1 66.88 251 PHE B C 1
ATOM 3964 O O . PHE B 1 251 ? 15.578 -27.75 -5.586 1 66.88 251 PHE B O 1
#

InterPro domains:
  IPR001406 Pseudouridine synthase I, TruA [MF_00171] (2-247)
  IPR001406 Pseudouridine synthase I, TruA [PIRSF001430] (1-247)
  IPR001406 Pseudouridine synthase I, TruA [PTHR11142] (3-247)
  IPR001406 Pseudouridine synthase I, TruA [TIGR00071] (5-242)
  IPR001406 Pseudouridine synthase I, TruA [cd02570] (6-247)
  IPR020094 Pseudouridine synthase TruA/RsuA/RluB/E/F, N-terminal [G3DSA:3.30.70.580] (1-108)
  IPR020095 Pseudouridine synthase I, TruA, C-terminal [G3DSA:3.30.70.660] (109-246)
  IPR020097 Pseudouridine synthase I, TruA, alpha/beta domain [PF01416] (8-106)
  IPR020097 Pseudouridine synthase I, TruA, alpha/beta domain [PF01416] (146-247)
  IPR020103 Pseudouridine synthase, catalytic domain superfamily [SSF55120] (1-247)

Nearest PDB structures (foldseek):
  2nr0-assembly1_B  TM=9.651E-01  e=3.913E-30  Escherichia coli K-12
  1vs3-assembly1_B  TM=9.244E-01  e=1.475E-28  Thermus thermophilus HB8
  2nre-assembly1_A-2  TM=9.553E-01  e=1.467E-25  Escherichia coli K-12
  6sgb-assembly1_FB  TM=8.843E-01  e=7.148E-23  Trypanosoma brucei brucei
  8q70-assembly1_A-2  TM=9.186E-01  e=6.700E-20  Pyrococcus furiosus

Secondary structure (DSSP, 8-state):
--EEEEEEEE--TTSS-SS--SSS--HHHHHHHHHHHHH------EES--PPTT-EEEEEEEEEE-SS---HHHHHHHHHHHHHHTT-SEEEEEEEEE-TT--TTTTEEEEEEEEEEEESSSPPSTTTTTSEEE-S---HHHHHHHHGGG-EEEE-GGGS-TT---S-SEEEEEEEEEEEETTEEEEEEEES---TTHHHHHHHHHHHHHTTSS-HHHHHHHHHHT-GGGS-PPPPGGGEEEEEEEE-S--/--EEEEEEEE--TTSS-SS--SSS--HHHHHHHHHHHHH------EES--PPTT-EEEEEEEEEE-SS---HHHHHHHHHHHHHHTT-SEEEEEEEEE-TT--TTTTEEEEEEEEEEEESSSPPSTTTTTSEEE-S---HHHHHHHHGGG-EEEE-GGGS-TT---S-SEEEEEEEEEEEETTEEEEEEEES---TTHHHHHHHHHHHHHTTSS-HHHHHHHHHHT-GGGS-PPPPGGGEEEEEEEE-S--